Protein AF-A0A2U3DP25-F1 (afdb_monomer_lite)

Organism: Purpureocillium lilacinum (NCBI:txid33203)

pLDDT: mean 83.91, std 15.64, range [30.7, 98.44]

Foldseek 3Di:
DFDQDPPWWKKKWKWWQDDDDLQGIDGDDIDRDRTDDPQVVVLVVVDDADPVQAAFEWEFDFDPCLLVLLVVLLVLLVVVLVVLCCLVVLLVVLVVLVNPVLSVLSVVLSVLLSVLSVVCSVQQLNFLRGDVCVRQTFMKMKIFRAFALARATTRIYIYTSHRDGSCPDVSVVVSVVSSVVSVVVSVVVCVVSVVPDDPVSVVSVVVVVVVVVVVVVVSCVVCVVSRPPPGRDIDTDDPVPDRPNVLSVLQVVLLSQLVVNQCVALQHVVLCPQADSGDDDQFAEDAAAACPPDDPQKDKWAWAHKHALSSLQSLCCSLVPNSVLGSNLRVQWMWTWTADPNTIYIYIWGKDKWFQPPPPDPDDPDDPVQQEDDRRHHYPDQVGIKMWIWTHHDDQKTWIWIADSSHDHGITMTGIDGQVRQQCVSSDNRGHHNDRTVVVRVSNSVSNVVSVVSSVVSND

Sequence (460 aa):
MISRPANGLVLKVTCTGLGRSDDGFLFLSSHDTYVFDRLAAKCVDAVRADSKGVGGLYIYVEDPYYEYRANLAAWNDFCGMLFSMLKLIEISALYKLGSFWLACMEGLTWGVFSICAVGLIAFGVSREHGSYRKARIETDILVGQLPTPTAVGGERRILLGIPANSMHHIAWKVTWLACAVVSMASLILHYLILRNLDPAAFYAWVGFQLLWLLSRMVFFHLTHKHGELSGHVFVQAEWKKLDTSWRARIRNLAYSLSTHQTYIHPRKRYSYEEDAVELPDFGTVVEEFSISEARNGEVKINVTSVVGDTLLAAICWVGGEAPHLTGSSLYDSCIVQCCVADETVSIPAVRVLTSTRPRILANDEIAPDRVFPPRGSSNHGPLNVSWYYWIPCGPGLWLQMQGDNLRFLGSRSAKVMTDNQVTAVLQGDEMFVSFRDAKELSTVVEASREACRAAINFKA

Radius of gyration: 30.95 Å; chains: 1; bounding box: 77×46×92 Å

Secondary structure (DSSP, 8-state):
--PPPTT--EEEEEEE--S--TT--EEEEEEE-SS--HHHHHHHHHSPPPTTSSPPEEEEE--TTHHHHHHHHHHHHHHHHHHHTTHHHHHHHHHHTT-HHHHHHHHHHHHHHHHHHHHHHHTT-SSTTSGGGGGTEEEEEEEES---SSS----EEEEEEEEP-GGGSHHHHHHHHHHHHHHHHHHHHHHHHHTT--HHHHHHHHHHHHHHHHHHHHHHHHHHHHHS----EEEEE-GGG--HHHHHHHHHHHHHHHHHHHHH-TT-GGGGTTS-SS-----EE-SS---TT-BTTEEEEEEEEEE-HHHHHHHHHHH-SSTT--HHHHTTEEEEEEEETTEEEEEEEEEEEEEPPP---S-----GGGGSPPTTPPPS-GGGEEEEEEEEEETTEEEEEE-BTTB-SEEEEEEEEEHHHHHHHHHSTT---S--SHHHHHHHHHHHHHHHHHHHHHH-

Structure (mmCIF, N/CA/C/O backbone):
data_AF-A0A2U3DP25-F1
#
_entry.id   AF-A0A2U3DP25-F1
#
loop_
_atom_site.group_PDB
_atom_site.id
_atom_site.type_symbol
_atom_site.label_atom_id
_atom_site.label_alt_id
_atom_site.label_comp_id
_atom_site.label_asym_id
_atom_site.label_entity_id
_atom_site.label_seq_id
_atom_site.pdbx_PDB_ins_code
_atom_site.Cartn_x
_atom_site.Cartn_y
_atom_site.Cartn_z
_atom_site.occupancy
_atom_site.B_iso_or_equiv
_atom_site.auth_seq_id
_atom_site.auth_comp_id
_atom_site.auth_asym_id
_atom_site.auth_atom_id
_atom_site.pdbx_PDB_model_num
ATOM 1 N N . MET A 1 1 ? 21.386 7.460 -10.959 1.00 30.70 1 MET A N 1
ATOM 2 C CA . MET A 1 1 ? 21.403 7.919 -9.556 1.00 30.70 1 MET A CA 1
ATOM 3 C C . MET A 1 1 ? 19.990 7.809 -9.024 1.00 30.70 1 MET A C 1
ATOM 5 O O . MET A 1 1 ? 19.108 8.451 -9.572 1.00 30.70 1 MET A O 1
ATOM 9 N N . ILE A 1 2 ? 19.772 6.923 -8.056 1.00 33.28 2 ILE A N 1
ATOM 10 C CA . ILE A 1 2 ? 18.493 6.754 -7.360 1.00 33.28 2 ILE A CA 1
ATOM 11 C C . ILE A 1 2 ? 18.534 7.752 -6.200 1.00 33.28 2 ILE A C 1
ATOM 13 O O . ILE A 1 2 ? 19.371 7.595 -5.311 1.00 33.28 2 ILE A O 1
ATOM 17 N N . SER A 1 3 ? 17.724 8.813 -6.238 1.00 32.31 3 SER A N 1
ATOM 18 C CA . SER A 1 3 ? 17.567 9.697 -5.082 1.00 32.31 3 SER A CA 1
ATOM 19 C C . SER A 1 3 ? 16.831 8.911 -4.000 1.00 32.31 3 SER A C 1
ATOM 21 O O . SER A 1 3 ? 15.726 8.415 -4.209 1.00 32.31 3 SER A O 1
ATOM 23 N N . ARG A 1 4 ? 17.470 8.733 -2.841 1.00 36.72 4 ARG A N 1
ATOM 24 C CA . ARG A 1 4 ? 16.748 8.295 -1.648 1.00 36.72 4 ARG A CA 1
ATOM 25 C C . ARG A 1 4 ? 15.933 9.496 -1.170 1.00 36.72 4 ARG A C 1
ATOM 27 O O . ARG A 1 4 ? 16.555 10.525 -0.898 1.00 36.72 4 ARG A O 1
ATOM 34 N N . PRO A 1 5 ? 14.598 9.411 -1.056 1.00 42.84 5 PRO A N 1
ATOM 35 C CA . PRO A 1 5 ? 13.878 10.410 -0.287 1.00 42.84 5 PRO A CA 1
ATOM 36 C C . PRO A 1 5 ? 14.441 10.382 1.138 1.00 42.84 5 PRO A C 1
ATOM 38 O O . PRO A 1 5 ? 14.625 9.313 1.726 1.00 42.84 5 PRO A O 1
ATOM 41 N N . ALA A 1 6 ? 14.800 11.551 1.661 1.00 38.66 6 ALA A N 1
ATOM 42 C CA . ALA A 1 6 ? 15.321 11.677 3.011 1.00 38.66 6 ALA A CA 1
ATOM 43 C C . ALA A 1 6 ? 14.263 11.166 4.012 1.00 38.66 6 ALA A C 1
ATOM 45 O O . ALA A 1 6 ? 13.201 11.758 4.156 1.00 38.66 6 ALA A O 1
ATOM 46 N N . ASN A 1 7 ? 14.563 10.044 4.672 1.00 41.47 7 ASN A N 1
ATOM 47 C CA . ASN A 1 7 ? 13.939 9.545 5.905 1.00 41.47 7 ASN A CA 1
ATOM 48 C C . ASN A 1 7 ? 12.412 9.291 5.930 1.00 41.47 7 ASN A C 1
ATOM 50 O O . ASN A 1 7 ? 11.824 9.301 7.009 1.00 41.47 7 ASN A O 1
ATOM 54 N N . GLY A 1 8 ? 11.771 8.987 4.797 1.00 53.06 8 GLY A N 1
ATOM 55 C CA . GLY A 1 8 ? 10.355 8.582 4.754 1.00 53.06 8 GLY A CA 1
ATOM 56 C C . GLY A 1 8 ? 10.159 7.175 4.186 1.00 53.06 8 GLY A C 1
ATOM 57 O O . GLY A 1 8 ? 10.701 6.857 3.128 1.00 53.06 8 GLY A O 1
ATOM 58 N N . LEU A 1 9 ? 9.385 6.331 4.875 1.00 55.72 9 LEU A N 1
ATOM 59 C CA . LEU A 1 9 ? 8.882 5.065 4.328 1.00 55.72 9 LEU A CA 1
ATOM 60 C C . LEU A 1 9 ? 7.756 5.395 3.340 1.00 55.72 9 LEU A C 1
ATOM 62 O O . LEU A 1 9 ? 6.972 6.303 3.591 1.00 55.72 9 LEU A O 1
ATOM 66 N N . VAL A 1 10 ? 7.671 4.712 2.201 1.00 59.50 10 VAL A N 1
ATOM 67 C CA . VAL A 1 10 ? 6.647 5.019 1.194 1.00 59.50 10 VAL A CA 1
ATOM 68 C C . VAL A 1 10 ? 5.907 3.761 0.787 1.00 59.50 10 VAL A C 1
ATOM 70 O O . VAL A 1 10 ? 6.511 2.734 0.476 1.00 59.50 10 VAL A O 1
ATOM 73 N N . LEU A 1 11 ? 4.583 3.877 0.757 1.00 65.31 11 LEU A N 1
ATOM 74 C CA . LEU A 1 11 ? 3.685 2.823 0.343 1.00 65.31 11 LEU A CA 1
ATOM 75 C C . LEU A 1 11 ? 3.162 3.098 -1.075 1.00 65.31 11 LEU A C 1
ATOM 77 O O . LEU A 1 11 ? 2.595 4.157 -1.356 1.00 65.31 11 LEU A O 1
ATOM 81 N N . LYS A 1 12 ? 3.383 2.139 -1.981 1.00 67.62 12 LYS A N 1
ATOM 82 C CA . LYS A 1 12 ? 2.966 2.197 -3.388 1.00 67.62 12 LYS A CA 1
ATOM 83 C C . LYS A 1 12 ? 1.860 1.169 -3.619 1.00 67.62 12 LYS A C 1
ATOM 85 O O . LYS A 1 12 ? 2.060 -0.022 -3.382 1.00 67.62 12 LYS A O 1
ATOM 90 N N . VAL A 1 13 ? 0.713 1.614 -4.120 1.00 62.94 13 VAL A N 1
ATOM 91 C CA . VAL A 1 13 ? -0.413 0.750 -4.499 1.00 62.94 13 VAL A CA 1
ATOM 92 C C . VAL A 1 13 ? -0.633 0.853 -5.999 1.00 62.94 13 VAL A C 1
ATOM 94 O O . VAL A 1 13 ? -0.666 1.941 -6.561 1.00 62.94 13 VAL A O 1
ATOM 97 N N . THR A 1 14 ? -0.745 -0.288 -6.675 1.00 60.22 14 THR A N 1
ATOM 98 C CA . THR A 1 14 ? -1.002 -0.333 -8.119 1.00 60.22 14 THR A CA 1
ATOM 99 C C . THR A 1 14 ? -2.426 -0.812 -8.368 1.00 60.22 14 THR A C 1
ATOM 101 O O . THR A 1 14 ? -2.820 -1.888 -7.910 1.00 60.22 14 THR A O 1
ATOM 104 N N . CYS A 1 15 ? -3.181 -0.020 -9.122 1.00 56.34 15 CYS A N 1
ATOM 105 C CA . CYS A 1 15 ? -4.584 -0.243 -9.447 1.00 56.34 15 CYS A CA 1
ATOM 106 C C . CYS A 1 15 ? -4.749 -0.434 -10.967 1.00 56.34 15 CYS A C 1
ATOM 108 O O . CYS A 1 15 ? -4.068 0.205 -11.771 1.00 56.34 15 CYS A O 1
ATOM 110 N N . THR A 1 16 ? -5.684 -1.286 -11.389 1.00 48.34 16 THR A N 1
ATOM 111 C CA . THR A 1 16 ? -6.133 -1.344 -12.795 1.00 48.34 16 THR A CA 1
ATOM 112 C C . THR A 1 16 ? -7.554 -0.848 -12.939 1.00 48.34 16 THR A C 1
ATOM 114 O O . THR A 1 16 ? -8.457 -1.355 -12.276 1.00 48.34 16 THR A O 1
ATOM 117 N N . GLY A 1 17 ? -7.777 0.077 -13.872 1.00 47.53 17 GLY A N 1
ATOM 118 C CA . GLY A 1 17 ? -9.114 0.421 -14.347 1.00 47.53 17 GLY A CA 1
ATOM 119 C C . GLY A 1 17 ? -9.602 -0.576 -15.396 1.00 47.53 17 GLY A C 1
ATOM 120 O O . GLY A 1 17 ? -9.551 -0.288 -16.590 1.00 47.53 17 GLY A O 1
ATOM 121 N N . LEU A 1 18 ? -10.083 -1.746 -14.973 1.00 39.06 18 LEU A N 1
ATOM 122 C CA . LEU A 1 18 ? -10.800 -2.672 -15.855 1.00 39.06 18 LEU A CA 1
ATOM 123 C C . LEU A 1 18 ? -12.308 -2.376 -15.806 1.00 39.06 18 LEU A C 1
ATOM 125 O O . LEU A 1 18 ? -13.046 -3.032 -15.091 1.00 39.06 18 LEU A O 1
ATOM 129 N N . GLY A 1 19 ? -12.743 -1.405 -16.618 1.00 34.62 19 GLY A N 1
ATOM 130 C CA . GLY A 1 19 ? -14.112 -1.306 -17.147 1.00 34.62 19 GLY A CA 1
ATOM 131 C C . GLY A 1 19 ? -15.239 -0.841 -16.206 1.00 34.62 19 GLY A C 1
ATOM 132 O O . GLY A 1 19 ? -15.532 -1.475 -15.205 1.00 34.62 19 GLY A O 1
ATOM 133 N N . ARG A 1 20 ? -15.926 0.236 -16.630 1.00 34.69 20 ARG A N 1
ATOM 134 C CA . ARG A 1 20 ? -17.342 0.620 -16.384 1.00 34.69 20 ARG A CA 1
ATOM 135 C C . ARG A 1 20 ? -18.144 -0.240 -15.381 1.00 34.69 20 ARG A C 1
ATOM 137 O O . ARG A 1 20 ? -19.104 -0.909 -15.747 1.00 34.69 20 ARG A O 1
ATOM 144 N N . SER A 1 21 ? -17.793 -0.138 -14.116 1.00 37.03 21 SER A N 1
ATOM 145 C CA . SER A 1 21 ? -18.705 -0.302 -12.991 1.00 37.03 21 SER A CA 1
ATOM 146 C C . SER A 1 21 ? -18.596 1.002 -12.213 1.00 37.03 21 SER A C 1
ATOM 148 O O . SER A 1 21 ? -17.513 1.594 -12.195 1.00 37.03 21 SER A O 1
ATOM 150 N N . ASP A 1 22 ? -19.679 1.475 -11.609 1.00 42.12 22 ASP A N 1
ATOM 151 C CA . ASP A 1 22 ? -19.677 2.733 -10.853 1.00 42.12 22 ASP A CA 1
ATOM 152 C C . ASP A 1 22 ? -18.713 2.696 -9.633 1.00 42.12 22 ASP A C 1
ATOM 154 O O . ASP A 1 22 ? -18.391 3.745 -9.081 1.00 42.12 22 ASP A O 1
ATOM 158 N N . ASP A 1 23 ? -18.121 1.521 -9.340 1.00 43.34 23 ASP A N 1
ATOM 159 C CA . ASP A 1 23 ? -17.017 1.267 -8.389 1.00 43.34 23 ASP A CA 1
ATOM 160 C C . ASP A 1 23 ? -15.751 0.612 -9.031 1.00 43.34 23 ASP A C 1
ATOM 162 O O . ASP A 1 23 ? -14.902 0.025 -8.358 1.00 43.34 23 ASP A O 1
ATOM 166 N N . GLY A 1 24 ? -15.605 0.665 -10.360 1.00 46.47 24 GLY A N 1
ATOM 167 C CA . GLY A 1 24 ? -14.782 -0.240 -11.187 1.00 46.47 24 GLY A CA 1
ATOM 168 C C . GLY A 1 24 ? -13.261 -0.012 -11.261 1.00 46.47 24 GLY A C 1
ATOM 169 O O . GLY A 1 24 ? -12.721 0.154 -12.359 1.00 46.47 24 GLY A O 1
ATOM 170 N N . PHE A 1 25 ? -12.544 -0.079 -10.135 1.00 51.97 25 PHE A N 1
ATOM 171 C CA . PHE A 1 25 ? -11.084 -0.277 -10.126 1.00 51.97 25 PHE A CA 1
ATOM 172 C C . PHE A 1 25 ? -10.712 -1.553 -9.370 1.00 51.97 25 PHE A C 1
ATOM 174 O O . PHE A 1 25 ? -11.049 -1.712 -8.201 1.00 51.97 25 PHE A O 1
ATOM 181 N N . LEU A 1 26 ? -9.975 -2.450 -10.027 1.00 53.91 26 LEU A N 1
ATOM 182 C CA . LEU A 1 26 ? -9.509 -3.693 -9.420 1.00 53.91 26 LEU A CA 1
ATOM 183 C C . LEU A 1 26 ? -8.119 -3.468 -8.820 1.00 53.91 26 LEU A C 1
ATOM 185 O O . LEU A 1 26 ? -7.177 -3.079 -9.525 1.00 53.91 26 LEU A O 1
ATOM 189 N N . PHE A 1 27 ? -8.006 -3.686 -7.511 1.00 54.62 27 PHE A N 1
ATOM 190 C CA . PHE A 1 27 ? -6.736 -3.668 -6.793 1.00 54.62 27 PHE A CA 1
ATOM 191 C C . PHE A 1 27 ? -5.862 -4.826 -7.288 1.00 54.62 27 PHE A C 1
ATOM 193 O O . PHE A 1 27 ? -6.252 -5.987 -7.188 1.00 54.62 27 PHE A O 1
ATOM 200 N N . LEU A 1 28 ? -4.685 -4.518 -7.839 1.00 57.44 28 LEU A N 1
ATOM 201 C CA . LEU A 1 28 ? -3.771 -5.550 -8.333 1.00 57.44 28 LEU A CA 1
ATOM 202 C C . LEU A 1 28 ? -2.761 -5.967 -7.276 1.00 57.44 28 LEU A C 1
ATOM 204 O O . LEU A 1 28 ? -2.463 -7.149 -7.137 1.00 57.44 28 LEU A O 1
ATOM 208 N N . SER A 1 29 ? -2.151 -4.983 -6.610 1.00 60.12 29 SER A N 1
ATOM 209 C CA . SER A 1 29 ? -1.087 -5.228 -5.638 1.00 60.12 29 SER A CA 1
ATOM 210 C C . SER A 1 29 ? -0.714 -3.974 -4.848 1.00 60.12 29 SER A C 1
ATOM 212 O O . SER A 1 29 ? -0.768 -2.853 -5.363 1.00 60.12 29 SER A O 1
ATOM 214 N N . SER A 1 30 ? -0.237 -4.181 -3.623 1.00 59.03 30 SER A N 1
ATOM 215 C CA . SER A 1 30 ? 0.433 -3.178 -2.794 1.00 59.03 30 SER A CA 1
ATOM 216 C C . SER A 1 30 ? 1.856 -3.631 -2.490 1.00 59.03 30 SER A C 1
ATOM 218 O O . SER A 1 30 ? 2.115 -4.818 -2.297 1.00 59.03 30 SER A O 1
ATOM 220 N N . HIS A 1 31 ? 2.794 -2.687 -2.501 1.00 63.03 31 HIS A N 1
ATOM 221 C CA . HIS A 1 31 ? 4.198 -2.960 -2.222 1.00 63.03 31 HIS A CA 1
ATOM 222 C C . HIS A 1 31 ? 4.806 -1.832 -1.390 1.00 63.03 31 HIS A C 1
ATOM 224 O O . HIS A 1 31 ? 4.770 -0.658 -1.783 1.00 63.03 31 HIS A O 1
ATOM 230 N N . ASP A 1 32 ? 5.458 -2.200 -0.290 1.00 55.06 32 ASP A N 1
ATOM 231 C CA . ASP A 1 32 ? 6.343 -1.290 0.429 1.00 55.06 32 ASP A CA 1
ATOM 232 C C . ASP A 1 32 ? 7.572 -1.043 -0.430 1.00 55.06 32 ASP A C 1
ATOM 234 O O . ASP A 1 32 ? 8.314 -1.962 -0.791 1.00 55.06 32 ASP A O 1
ATOM 238 N N . THR A 1 33 ? 7.763 0.210 -0.821 1.00 57.16 33 THR A N 1
ATOM 239 C CA . THR A 1 33 ? 8.762 0.550 -1.822 1.00 57.16 33 THR A CA 1
ATOM 240 C C . THR A 1 33 ? 9.724 1.570 -1.242 1.00 57.16 33 THR A C 1
ATOM 242 O O . THR A 1 33 ? 9.416 2.749 -1.121 1.00 57.16 33 THR A O 1
ATOM 245 N N . TYR A 1 34 ? 10.935 1.112 -0.929 1.00 54.06 34 TYR A N 1
ATOM 246 C CA . TYR A 1 34 ? 12.039 1.975 -0.490 1.00 54.06 34 TYR A CA 1
ATOM 247 C C . TYR A 1 34 ? 12.826 2.577 -1.665 1.00 54.06 34 TYR A C 1
ATOM 249 O O . TYR A 1 34 ? 13.703 3.418 -1.470 1.00 54.06 34 TYR A O 1
ATOM 257 N N . VAL A 1 35 ? 12.539 2.126 -2.892 1.00 59.44 35 VAL A N 1
ATOM 258 C CA . VAL A 1 35 ? 13.192 2.569 -4.126 1.00 59.44 35 VAL A CA 1
ATOM 259 C C . VAL A 1 35 ? 12.134 2.814 -5.186 1.00 59.44 35 VAL A C 1
ATOM 261 O O . VAL A 1 35 ? 11.580 1.880 -5.762 1.00 59.44 35 VAL A O 1
ATOM 264 N N . PHE A 1 36 ? 11.868 4.083 -5.460 1.00 65.25 36 PHE A N 1
ATOM 265 C CA . PHE A 1 36 ? 11.019 4.447 -6.578 1.00 65.25 36 PHE A CA 1
ATOM 266 C C . PHE A 1 36 ? 11.722 4.202 -7.909 1.00 65.25 36 PHE A C 1
ATOM 268 O O . PHE A 1 36 ? 12.924 4.440 -8.062 1.00 65.25 36 PHE A O 1
ATOM 275 N N . ASP A 1 37 ? 10.936 3.793 -8.903 1.00 73.12 37 ASP A N 1
ATOM 276 C CA . ASP A 1 37 ? 11.327 4.011 -10.287 1.00 73.12 37 ASP A CA 1
ATOM 277 C C . ASP A 1 37 ? 11.452 5.526 -10.561 1.00 73.12 37 ASP A C 1
ATOM 279 O O . ASP A 1 37 ? 10.939 6.368 -9.818 1.00 73.12 37 ASP A O 1
ATOM 283 N N . ARG A 1 38 ? 12.180 5.894 -11.622 1.00 75.31 38 ARG A N 1
ATOM 284 C CA . ARG A 1 38 ? 12.477 7.306 -11.922 1.00 75.31 38 ARG A CA 1
ATOM 285 C C . ARG A 1 38 ? 11.208 8.151 -12.102 1.00 75.31 38 ARG A C 1
ATOM 287 O O . ARG A 1 38 ? 11.246 9.334 -11.780 1.00 75.31 38 ARG A O 1
ATOM 294 N N . LEU A 1 39 ? 10.123 7.564 -12.608 1.00 77.88 39 LEU A N 1
ATOM 295 C CA . LEU A 1 39 ? 8.854 8.252 -12.838 1.00 77.88 39 LEU A CA 1
ATOM 296 C C . LEU A 1 39 ? 8.172 8.566 -11.504 1.00 77.88 39 LEU A C 1
ATOM 298 O O . LEU A 1 39 ? 7.901 9.727 -11.211 1.00 77.88 39 LEU A O 1
ATOM 302 N N . ALA A 1 40 ? 7.981 7.554 -10.659 1.00 79.12 40 ALA A N 1
ATOM 303 C CA . ALA A 1 40 ? 7.399 7.724 -9.335 1.00 79.12 40 ALA A CA 1
ATOM 304 C C . ALA A 1 40 ? 8.215 8.706 -8.478 1.00 79.12 40 ALA A C 1
ATOM 306 O O . ALA A 1 40 ? 7.630 9.591 -7.862 1.00 79.12 40 ALA A O 1
ATOM 307 N N . ALA A 1 41 ? 9.552 8.624 -8.504 1.00 81.56 41 ALA A N 1
ATOM 308 C CA . ALA A 1 41 ? 10.421 9.565 -7.792 1.00 81.56 41 ALA A CA 1
ATOM 309 C C . ALA A 1 41 ? 10.170 11.016 -8.233 1.00 81.56 41 ALA A C 1
ATOM 311 O O . ALA A 1 41 ? 9.925 11.884 -7.401 1.00 81.56 41 ALA A O 1
ATOM 312 N N . LYS A 1 42 ? 10.139 11.265 -9.549 1.00 80.69 42 LYS A N 1
ATOM 313 C CA . LYS A 1 42 ? 9.854 12.594 -10.106 1.00 80.69 42 LYS A CA 1
ATOM 314 C C . LYS A 1 42 ? 8.467 13.104 -9.726 1.00 80.69 42 LYS A C 1
ATOM 316 O O . LYS A 1 42 ? 8.331 14.277 -9.397 1.00 80.69 42 LYS A O 1
ATOM 321 N N . CYS A 1 43 ? 7.448 12.247 -9.767 1.00 82.62 43 CYS A N 1
ATOM 322 C CA . CYS A 1 43 ? 6.095 12.613 -9.357 1.00 82.62 43 CYS A CA 1
ATOM 323 C C . CYS A 1 43 ? 6.043 13.033 -7.883 1.00 82.62 43 CYS A C 1
ATOM 325 O O . CYS A 1 43 ? 5.419 14.035 -7.548 1.00 82.62 43 CYS A O 1
ATOM 327 N N . VAL A 1 44 ? 6.736 12.297 -7.014 1.00 82.88 44 VAL A N 1
ATOM 328 C CA . VAL A 1 44 ? 6.829 12.612 -5.585 1.00 82.88 44 VAL A CA 1
ATOM 329 C C . VAL A 1 44 ? 7.602 13.910 -5.337 1.00 82.88 44 VAL A C 1
ATOM 331 O O . VAL A 1 44 ? 7.193 14.707 -4.493 1.00 82.88 44 VAL A O 1
ATOM 334 N N . ASP A 1 45 ? 8.683 14.148 -6.080 1.00 82.44 45 ASP A N 1
ATOM 335 C CA . ASP A 1 45 ? 9.494 15.366 -5.972 1.00 82.44 45 ASP A CA 1
ATOM 336 C C . ASP A 1 45 ? 8.765 16.611 -6.513 1.00 82.44 45 ASP A C 1
ATOM 338 O O . ASP A 1 45 ? 8.997 17.725 -6.040 1.00 82.44 45 ASP A O 1
ATOM 342 N N . ALA A 1 46 ? 7.859 16.437 -7.483 1.00 80.88 46 ALA A N 1
ATOM 343 C CA . ALA A 1 46 ? 7.078 17.525 -8.077 1.00 80.88 46 ALA A CA 1
ATOM 344 C C . ALA A 1 46 ? 6.050 18.132 -7.109 1.00 80.88 46 ALA A C 1
ATOM 346 O O . ALA A 1 46 ? 5.631 19.277 -7.279 1.00 80.88 46 ALA A O 1
ATOM 347 N N . VAL A 1 47 ? 5.645 17.379 -6.087 1.00 79.94 47 VAL A N 1
ATOM 348 C CA . VAL A 1 47 ? 4.614 17.781 -5.134 1.00 79.94 47 VAL A CA 1
ATOM 349 C C . VAL A 1 47 ? 5.260 18.210 -3.819 1.00 79.94 47 VAL A C 1
ATOM 351 O O . VAL A 1 47 ? 5.855 17.396 -3.113 1.00 79.94 47 VAL A O 1
ATOM 354 N N . ARG A 1 48 ? 5.111 19.482 -3.439 1.00 69.25 48 ARG A N 1
ATOM 355 C CA . ARG A 1 48 ? 5.557 19.975 -2.124 1.00 69.25 48 ARG A CA 1
ATOM 356 C C . ARG A 1 48 ? 4.508 19.683 -1.052 1.00 69.25 48 ARG A C 1
ATOM 358 O O . ARG A 1 48 ? 3.317 19.728 -1.337 1.00 69.25 48 ARG A O 1
ATOM 365 N N . ALA A 1 49 ? 4.954 19.388 0.169 1.00 61.00 49 ALA A N 1
ATOM 366 C CA . ALA A 1 49 ? 4.064 19.383 1.326 1.00 61.00 49 ALA A CA 1
ATOM 367 C C . ALA A 1 49 ? 3.525 20.806 1.558 1.00 61.00 49 ALA A C 1
ATOM 369 O O . ALA A 1 49 ? 4.245 21.784 1.335 1.00 61.00 49 ALA A O 1
ATOM 370 N N . ASP A 1 50 ? 2.257 20.924 1.952 1.00 59.25 50 ASP A N 1
ATOM 371 C CA . ASP A 1 50 ? 1.684 22.216 2.322 1.00 59.25 50 ASP A CA 1
ATOM 372 C C . ASP A 1 50 ? 2.375 22.744 3.592 1.00 59.25 50 ASP A C 1
ATOM 374 O O . ASP A 1 50 ? 2.705 21.995 4.509 1.00 59.25 50 ASP A O 1
ATOM 378 N N . SER A 1 51 ? 2.538 24.063 3.654 1.00 48.62 51 SER A N 1
ATOM 379 C CA . SER A 1 51 ? 3.074 24.859 4.764 1.00 48.62 51 SER A CA 1
ATOM 380 C C . SER A 1 51 ? 2.453 24.582 6.142 1.00 48.62 51 SER A C 1
ATOM 382 O O . SER A 1 51 ? 3.016 24.987 7.157 1.00 48.62 51 SER A O 1
ATOM 384 N N . LYS A 1 52 ? 1.297 23.910 6.193 1.00 51.38 52 LYS A N 1
ATOM 385 C CA . LYS A 1 52 ? 0.551 23.595 7.419 1.00 51.38 52 LYS A CA 1
ATOM 386 C C . LYS A 1 52 ? 0.810 22.191 7.978 1.00 51.38 52 LYS A C 1
ATOM 388 O O . LYS A 1 52 ? 0.153 21.821 8.946 1.00 51.38 52 LYS A O 1
ATOM 393 N N . GLY A 1 53 ? 1.677 21.380 7.365 1.00 48.84 53 GLY A N 1
ATOM 394 C CA . GLY A 1 53 ? 1.950 20.001 7.805 1.00 48.84 53 GLY A CA 1
ATOM 395 C C . GLY A 1 53 ? 0.775 19.023 7.630 1.00 48.84 53 GLY A C 1
ATOM 396 O O . GLY A 1 53 ? 0.911 17.824 7.879 1.00 48.84 53 GLY A O 1
ATOM 397 N N . VAL A 1 54 ? -0.382 19.503 7.157 1.00 55.16 54 VAL A N 1
ATOM 398 C CA . VAL A 1 54 ? -1.506 18.667 6.735 1.00 55.16 54 VAL A CA 1
ATOM 399 C C . VAL A 1 54 ? -1.218 18.201 5.321 1.00 55.16 54 VAL A C 1
ATOM 401 O O . VAL A 1 54 ? -1.063 18.996 4.395 1.00 55.16 54 VAL A O 1
ATOM 404 N N . GLY A 1 55 ? -1.107 16.889 5.169 1.00 64.50 55 GLY A N 1
ATOM 405 C CA . GLY A 1 55 ? -0.734 16.298 3.905 1.00 64.50 55 GLY A CA 1
ATOM 406 C C . GLY A 1 55 ? -1.686 16.614 2.762 1.00 64.50 55 GLY A C 1
ATOM 407 O O . GLY A 1 55 ? -2.895 16.443 2.895 1.00 64.50 55 GLY A O 1
ATOM 408 N N . GLY A 1 56 ? -1.137 17.047 1.628 1.00 82.06 56 GLY A N 1
ATOM 409 C CA . GLY A 1 56 ? -1.929 17.346 0.441 1.00 82.06 56 GLY A CA 1
ATOM 410 C C . GLY A 1 56 ? -2.331 16.083 -0.325 1.00 82.06 56 GLY A C 1
ATOM 411 O O . GLY A 1 56 ? -1.578 15.105 -0.408 1.00 82.06 56 GLY A O 1
ATOM 412 N N . LEU A 1 57 ? -3.528 16.129 -0.902 1.00 89.38 57 LEU A N 1
ATOM 413 C CA . LEU A 1 57 ? -4.023 15.163 -1.869 1.00 89.38 57 LEU A CA 1
ATOM 414 C C . LEU A 1 57 ? -3.854 15.738 -3.273 1.00 89.38 57 LEU A C 1
ATOM 416 O O . LEU A 1 57 ? -4.301 16.851 -3.544 1.00 89.38 57 LEU A O 1
ATOM 420 N N . TYR A 1 58 ? -3.254 14.960 -4.164 1.00 91.38 58 TYR A N 1
ATOM 421 C CA . TYR A 1 58 ? -2.917 15.378 -5.514 1.00 91.38 58 TYR A CA 1
ATOM 422 C C . TYR A 1 58 ? -3.379 14.337 -6.519 1.00 91.38 58 TYR A C 1
ATOM 424 O O . TYR A 1 58 ? -3.064 13.154 -6.397 1.00 91.38 58 TYR A O 1
ATOM 432 N N . ILE A 1 59 ? -4.104 14.787 -7.533 1.00 90.94 59 ILE A N 1
ATOM 433 C CA . ILE A 1 59 ? -4.542 13.944 -8.641 1.00 90.94 59 ILE A CA 1
ATOM 434 C C . ILE A 1 59 ? -3.670 14.267 -9.841 1.00 90.94 59 ILE A C 1
ATOM 436 O O . ILE A 1 59 ? -3.484 15.436 -10.191 1.00 90.94 59 ILE A O 1
ATOM 440 N N . TYR A 1 60 ? -3.120 13.224 -10.454 1.00 88.25 60 TYR A N 1
ATOM 441 C CA . TYR A 1 60 ? -2.442 13.341 -11.729 1.00 88.25 60 TYR A CA 1
ATOM 442 C C . TYR A 1 60 ? -3.458 13.739 -12.803 1.00 88.25 60 TYR A C 1
ATOM 444 O O . TYR A 1 60 ? -4.404 13.004 -13.088 1.00 88.25 60 TYR A O 1
ATOM 452 N N . VAL A 1 61 ? -3.251 14.908 -13.397 1.00 85.25 61 VAL A N 1
ATOM 453 C CA . VAL A 1 61 ? -4.029 15.398 -14.528 1.00 85.25 61 VAL A CA 1
ATOM 454 C C . VAL A 1 61 ? -3.158 15.318 -15.764 1.00 85.25 61 VAL A C 1
ATOM 456 O O . VAL A 1 61 ? -1.988 15.705 -15.771 1.00 85.25 61 VAL A O 1
ATOM 459 N N . GLU A 1 62 ? -3.744 14.781 -16.823 1.00 75.00 62 GLU A N 1
ATOM 460 C CA . GLU A 1 62 ? -3.075 14.730 -18.104 1.00 75.00 62 GLU A CA 1
ATOM 461 C C . GLU A 1 62 ? -2.865 16.138 -18.650 1.00 75.00 62 GLU A C 1
ATOM 463 O O . GLU A 1 62 ? -3.786 16.952 -18.712 1.00 75.00 62 GLU A O 1
ATOM 468 N N . ASP A 1 63 ? -1.637 16.414 -19.070 1.00 76.00 63 ASP A N 1
ATOM 469 C CA . ASP A 1 63 ? -1.337 17.648 -19.770 1.00 76.00 63 ASP A CA 1
ATOM 470 C C . ASP A 1 63 ? -2.075 17.668 -21.126 1.00 76.00 63 ASP A C 1
ATOM 472 O O . ASP A 1 63 ? -1.936 16.718 -21.899 1.00 76.00 63 ASP A O 1
ATOM 476 N N . PRO A 1 64 ? -2.820 18.732 -21.473 1.00 77.94 64 PRO A N 1
ATOM 477 C CA . PRO A 1 64 ? -3.560 18.808 -22.736 1.00 77.94 64 PRO A CA 1
ATOM 478 C C . PRO A 1 64 ? -2.670 18.674 -23.985 1.00 77.94 64 PRO A C 1
ATOM 480 O O . PRO A 1 64 ? -3.149 18.276 -25.043 1.00 77.94 64 PRO A O 1
ATOM 483 N N . TYR A 1 65 ? -1.368 18.956 -23.880 1.00 78.56 65 TYR A N 1
ATOM 484 C CA . TYR A 1 65 ? -0.390 18.774 -24.958 1.00 78.56 65 TYR A CA 1
ATOM 485 C C . TYR A 1 65 ? 0.328 17.416 -24.902 1.00 78.56 65 TYR A C 1
ATOM 487 O O . TYR A 1 65 ? 1.360 17.221 -25.556 1.00 78.56 65 TYR A O 1
ATOM 495 N N . TYR A 1 66 ? -0.157 16.477 -24.089 1.00 73.88 66 TYR A N 1
ATOM 496 C CA . TYR A 1 66 ? 0.448 15.159 -23.924 1.00 73.88 66 TYR A CA 1
ATOM 497 C C . TYR A 1 66 ? 0.455 14.366 -25.233 1.00 73.88 66 TYR A C 1
ATOM 499 O O . TYR A 1 66 ? 1.526 13.926 -25.648 1.00 73.88 66 TYR A O 1
ATOM 507 N N . GLU A 1 67 ? -0.682 14.248 -25.929 1.00 75.50 67 GLU A N 1
ATOM 508 C CA . GLU A 1 67 ? -0.772 13.474 -27.180 1.00 75.50 67 GLU A CA 1
ATOM 509 C C . GLU A 1 67 ? 0.201 13.980 -28.250 1.00 75.50 67 GLU A C 1
ATOM 511 O O . GLU A 1 67 ? 0.902 13.198 -28.893 1.00 75.50 67 GLU A O 1
ATOM 516 N N . TYR A 1 68 ? 0.307 15.303 -28.397 1.00 80.81 68 TYR A N 1
ATOM 517 C CA . TYR A 1 68 ? 1.253 15.917 -29.322 1.00 80.81 68 TYR A CA 1
ATOM 518 C C . TYR A 1 68 ? 2.703 15.529 -28.992 1.00 80.81 68 TYR A C 1
ATOM 520 O O . TYR A 1 68 ? 3.459 15.115 -29.874 1.00 80.81 68 TYR A O 1
ATOM 528 N N . ARG A 1 69 ? 3.092 15.604 -27.713 1.00 76.38 69 ARG A N 1
ATOM 529 C CA . ARG A 1 69 ? 4.441 15.215 -27.273 1.00 76.38 69 ARG A CA 1
ATOM 530 C C . ARG A 1 69 ? 4.685 13.715 -27.395 1.00 76.38 69 ARG A C 1
ATOM 532 O O . ARG A 1 69 ? 5.793 13.325 -27.756 1.00 76.38 69 ARG A O 1
ATOM 539 N N . ALA A 1 70 ? 3.671 12.887 -27.158 1.00 74.25 70 ALA A N 1
ATOM 540 C CA . ALA A 1 70 ? 3.756 11.444 -27.343 1.00 74.25 70 ALA A CA 1
ATOM 541 C C . ALA A 1 70 ? 3.995 11.068 -28.806 1.00 74.25 70 ALA A C 1
ATOM 543 O O . ALA A 1 70 ? 4.908 10.294 -29.096 1.00 74.25 70 ALA A O 1
ATOM 544 N N . ASN A 1 71 ? 3.272 11.695 -29.733 1.00 78.38 71 ASN A N 1
ATOM 545 C CA . ASN A 1 71 ? 3.493 11.510 -31.164 1.00 78.38 71 ASN A CA 1
ATOM 546 C C . ASN A 1 71 ? 4.896 11.967 -31.587 1.00 78.38 71 ASN A C 1
ATOM 548 O O . ASN A 1 71 ? 5.579 11.261 -32.328 1.00 78.38 71 ASN A O 1
ATOM 552 N N . LEU A 1 72 ? 5.371 13.104 -31.068 1.00 80.31 72 LEU A N 1
ATOM 553 C CA . LEU A 1 72 ? 6.728 13.583 -31.333 1.00 80.31 72 LEU A CA 1
ATOM 554 C C . LEU A 1 72 ? 7.797 12.621 -30.784 1.00 80.31 72 LEU A C 1
ATOM 556 O O . LEU A 1 72 ? 8.808 12.370 -31.438 1.00 80.31 72 LEU A O 1
ATOM 560 N N . ALA A 1 73 ? 7.589 12.056 -29.594 1.00 78.62 73 ALA A N 1
ATOM 561 C CA . ALA A 1 73 ? 8.493 11.072 -29.007 1.00 78.62 73 ALA A CA 1
ATOM 562 C C . ALA A 1 73 ? 8.540 9.774 -29.829 1.00 78.62 73 ALA A C 1
ATOM 564 O O . ALA A 1 73 ? 9.635 9.287 -30.113 1.00 78.62 73 ALA A O 1
ATOM 565 N N . ALA A 1 74 ? 7.386 9.261 -30.263 1.00 79.19 74 ALA A N 1
ATOM 566 C CA . ALA A 1 74 ? 7.299 8.090 -31.135 1.00 79.19 74 ALA A CA 1
ATOM 567 C C . ALA A 1 74 ? 7.980 8.337 -32.491 1.00 79.19 74 ALA A C 1
ATOM 569 O O . ALA A 1 74 ? 8.718 7.486 -32.989 1.00 79.19 74 ALA A O 1
ATOM 570 N N . TRP A 1 75 ? 7.806 9.532 -33.060 1.00 83.62 75 TRP A N 1
ATOM 571 C CA . TRP A 1 75 ? 8.502 9.938 -34.278 1.00 83.62 75 TRP A CA 1
ATOM 572 C C . TRP A 1 75 ? 10.024 9.968 -34.097 1.00 83.62 75 TRP A C 1
ATOM 574 O O . TRP A 1 75 ? 10.762 9.509 -34.967 1.00 83.62 75 TRP A O 1
ATOM 584 N N . ASN A 1 76 ? 10.506 10.446 -32.949 1.00 84.00 76 ASN A N 1
ATOM 585 C CA . ASN A 1 76 ? 11.933 10.446 -32.631 1.00 84.00 76 ASN A CA 1
ATOM 586 C C . ASN A 1 76 ? 12.497 9.029 -32.449 1.00 84.00 76 ASN A C 1
ATOM 588 O O . ASN A 1 76 ? 13.618 8.771 -32.885 1.00 84.00 76 ASN A O 1
ATOM 592 N N . ASP A 1 77 ? 11.739 8.109 -31.843 1.00 84.56 77 ASP A N 1
ATOM 593 C CA . ASP A 1 77 ? 12.116 6.690 -31.771 1.00 84.56 77 ASP A CA 1
ATOM 594 C C . ASP A 1 77 ? 12.228 6.081 -33.170 1.00 84.56 77 ASP A C 1
ATOM 596 O O . ASP A 1 77 ? 13.218 5.420 -33.486 1.00 84.56 77 ASP A O 1
ATOM 600 N N . PHE A 1 78 ? 11.256 6.362 -34.039 1.00 86.25 78 PHE A N 1
ATOM 601 C CA . PHE A 1 78 ? 11.272 5.901 -35.422 1.00 86.25 78 PHE A CA 1
ATOM 602 C C . PHE A 1 78 ? 12.457 6.476 -36.213 1.00 86.25 78 PHE A C 1
ATOM 604 O O . PHE A 1 78 ? 13.180 5.732 -36.876 1.00 86.25 78 PHE A O 1
ATOM 611 N N . CYS A 1 79 ? 12.727 7.779 -36.089 1.00 87.94 79 CYS A N 1
ATOM 612 C CA . CYS A 1 79 ? 13.901 8.411 -36.694 1.00 87.94 79 CYS A CA 1
ATOM 613 C C . CYS A 1 79 ? 15.211 7.804 -36.172 1.00 87.94 79 CYS A C 1
ATOM 615 O O . CYS A 1 79 ? 16.130 7.563 -36.952 1.00 87.94 79 CYS A O 1
ATOM 617 N N . GLY A 1 80 ? 15.297 7.520 -34.868 1.00 87.38 80 GLY A N 1
ATOM 618 C CA . GLY A 1 80 ? 16.447 6.844 -34.267 1.00 87.38 80 GLY A CA 1
ATOM 619 C C . GLY A 1 80 ? 16.656 5.438 -34.833 1.00 87.38 80 GLY A C 1
ATOM 620 O O . GLY A 1 80 ? 17.782 5.063 -35.163 1.00 87.38 80 GLY A O 1
ATOM 621 N N . MET A 1 81 ? 15.570 4.690 -35.032 1.00 89.56 81 MET A N 1
ATOM 622 C CA . MET A 1 81 ? 15.603 3.382 -35.686 1.00 89.56 81 MET A CA 1
ATOM 623 C C . MET A 1 81 ? 16.071 3.469 -37.139 1.00 89.56 81 MET A C 1
ATOM 625 O O . MET A 1 81 ? 16.933 2.687 -37.541 1.00 89.56 81 MET A O 1
ATOM 629 N N . LEU A 1 82 ? 15.585 4.445 -37.909 1.00 90.94 82 LEU A N 1
ATOM 630 C CA . LEU A 1 82 ? 16.068 4.691 -39.269 1.00 90.94 82 LEU A CA 1
ATOM 631 C C . LEU A 1 82 ? 17.556 5.053 -39.287 1.00 90.94 82 LEU A C 1
ATOM 633 O O . LEU A 1 82 ? 18.308 4.503 -40.086 1.00 90.94 82 LEU A O 1
ATOM 637 N N . PHE A 1 83 ? 18.007 5.917 -38.376 1.00 90.69 83 PHE A N 1
ATOM 638 C CA . PHE A 1 83 ? 19.419 6.281 -38.263 1.00 90.69 83 PHE A CA 1
ATOM 639 C C . PHE A 1 83 ? 20.300 5.068 -37.923 1.00 90.69 83 PHE A C 1
ATOM 641 O O . PHE A 1 83 ? 21.410 4.941 -38.439 1.00 90.69 83 PHE A O 1
ATOM 648 N N . SER A 1 84 ? 19.791 4.123 -37.124 1.00 92.56 84 SER A N 1
ATOM 649 C CA . SER A 1 84 ? 20.514 2.889 -36.794 1.00 92.56 84 SER A CA 1
ATOM 650 C C . SER A 1 84 ? 20.817 2.005 -38.013 1.00 92.56 84 SER A C 1
ATOM 652 O O . SER A 1 84 ? 21.770 1.230 -37.966 1.00 92.56 84 SER A O 1
ATOM 654 N N . MET A 1 85 ? 20.081 2.147 -39.126 1.00 93.94 85 MET A N 1
ATOM 655 C CA . MET A 1 85 ? 20.341 1.408 -40.373 1.00 93.94 85 MET A CA 1
ATOM 656 C C . MET A 1 85 ? 21.702 1.748 -40.987 1.00 93.94 85 MET A C 1
ATOM 658 O O . MET A 1 85 ? 22.261 0.937 -41.723 1.00 93.94 85 MET A O 1
ATOM 662 N N . LEU A 1 86 ? 22.296 2.896 -40.639 1.00 94.88 86 LEU A N 1
ATOM 663 C CA . LEU A 1 86 ? 23.666 3.228 -41.035 1.00 94.88 86 LEU A CA 1
ATOM 664 C C . LEU A 1 86 ? 24.694 2.205 -40.512 1.00 94.88 86 LEU A C 1
ATOM 666 O O . LEU A 1 86 ? 25.784 2.104 -41.071 1.00 94.88 86 LEU A O 1
ATOM 670 N N . LYS A 1 87 ? 24.347 1.383 -39.508 1.00 94.88 87 LYS A N 1
ATOM 671 C CA . LYS A 1 87 ? 25.157 0.241 -39.051 1.00 94.88 87 LYS A CA 1
ATOM 672 C C . LYS A 1 87 ? 25.451 -0.764 -40.172 1.00 94.88 87 LYS A C 1
ATOM 674 O O . LYS A 1 87 ? 26.506 -1.395 -40.166 1.00 94.88 87 LYS A O 1
ATOM 679 N N . LEU A 1 88 ? 24.591 -0.854 -41.189 1.00 96.19 88 LEU A N 1
ATOM 680 C CA . LEU A 1 88 ? 24.826 -1.682 -42.377 1.00 96.19 88 LEU A CA 1
ATOM 681 C C . LEU A 1 88 ? 26.077 -1.258 -43.164 1.00 96.19 88 LEU A C 1
ATOM 683 O O . LEU A 1 88 ? 26.684 -2.098 -43.829 1.00 96.19 88 LEU A O 1
ATOM 687 N N . ILE A 1 89 ? 26.501 0.009 -43.063 1.00 97.19 89 ILE A N 1
ATOM 688 C CA . ILE A 1 89 ? 27.743 0.503 -43.677 1.00 97.19 89 ILE A CA 1
ATOM 689 C C . ILE A 1 89 ? 28.958 -0.140 -43.006 1.00 97.19 89 ILE A C 1
ATOM 691 O O . ILE A 1 89 ? 29.846 -0.618 -43.707 1.00 97.19 89 ILE A O 1
ATOM 695 N N . GLU A 1 90 ? 28.981 -0.209 -41.671 1.00 96.94 90 GLU A N 1
ATOM 696 C CA . GLU A 1 90 ? 30.046 -0.901 -40.934 1.00 96.94 90 GLU A CA 1
ATOM 697 C C . GLU A 1 90 ? 30.079 -2.382 -41.299 1.00 96.94 90 GLU A C 1
ATOM 699 O O . GLU A 1 90 ? 31.129 -2.895 -41.673 1.00 96.94 90 GLU A O 1
ATOM 704 N N . ILE A 1 91 ? 28.927 -3.057 -41.254 1.00 97.38 91 ILE A N 1
ATOM 705 C CA . ILE A 1 91 ? 28.827 -4.488 -41.573 1.00 97.38 91 ILE A CA 1
ATOM 706 C C . ILE A 1 91 ? 29.363 -4.752 -42.988 1.00 97.38 91 ILE A C 1
ATOM 708 O O . ILE A 1 91 ? 30.169 -5.660 -43.197 1.00 97.38 91 ILE A O 1
ATOM 712 N N . SER A 1 92 ? 28.988 -3.907 -43.952 1.00 97.62 92 SER A N 1
ATOM 713 C CA . SER A 1 92 ? 29.465 -3.994 -45.336 1.00 97.62 92 SER A CA 1
ATOM 714 C C . SER A 1 92 ? 30.965 -3.711 -45.465 1.00 97.62 92 SER A C 1
ATOM 716 O O . SER A 1 92 ? 31.647 -4.365 -46.253 1.00 97.62 92 SER A O 1
ATOM 718 N N . ALA A 1 93 ? 31.494 -2.742 -44.714 1.00 97.19 93 ALA A N 1
ATOM 719 C CA . ALA A 1 93 ? 32.914 -2.403 -44.718 1.00 97.19 93 ALA A CA 1
ATOM 720 C C . ALA A 1 93 ? 33.763 -3.540 -44.132 1.00 97.19 93 ALA A C 1
ATOM 722 O O . ALA A 1 93 ? 34.738 -3.954 -44.755 1.00 97.19 93 ALA A O 1
ATOM 723 N N . LEU A 1 94 ? 33.357 -4.103 -42.991 1.00 96.62 94 LEU A N 1
ATOM 724 C CA . LEU A 1 94 ? 34.035 -5.235 -42.354 1.00 96.62 94 LEU A CA 1
ATOM 725 C C . LEU A 1 94 ? 34.012 -6.484 -43.238 1.00 96.62 94 LEU A C 1
ATOM 727 O O . LEU A 1 94 ? 35.025 -7.173 -43.351 1.00 96.62 94 LEU A O 1
ATOM 731 N N . TYR A 1 95 ? 32.891 -6.732 -43.921 1.00 97.00 95 TYR A N 1
ATOM 732 C CA . TYR A 1 95 ? 32.786 -7.806 -44.905 1.00 97.00 95 TYR A CA 1
ATOM 733 C C . TYR A 1 95 ? 33.772 -7.609 -46.068 1.00 97.00 95 TYR A C 1
ATOM 735 O O . TYR A 1 95 ? 34.508 -8.531 -46.416 1.00 97.00 95 TYR A O 1
ATOM 743 N N . LYS A 1 96 ? 33.850 -6.396 -46.636 1.00 97.38 96 LYS A N 1
ATOM 744 C CA . LYS A 1 96 ? 34.791 -6.068 -47.725 1.00 97.38 96 LYS A CA 1
ATOM 745 C C . LYS A 1 96 ? 36.261 -6.150 -47.309 1.00 97.38 96 LYS A C 1
ATOM 747 O O . LYS A 1 96 ? 37.098 -6.463 -48.146 1.00 97.38 96 LYS A O 1
ATOM 752 N N . LEU A 1 97 ? 36.566 -5.906 -46.036 1.00 96.62 97 LEU A N 1
ATOM 753 C CA . LEU A 1 97 ? 37.905 -6.069 -45.457 1.00 96.62 97 LEU A CA 1
ATOM 754 C C . LEU A 1 97 ? 38.241 -7.536 -45.120 1.00 96.62 97 LEU A C 1
ATOM 756 O O . LEU A 1 97 ? 39.247 -7.800 -44.471 1.00 96.62 97 LEU A O 1
ATOM 760 N N . GLY A 1 98 ? 37.407 -8.499 -45.531 1.00 94.94 98 GLY A N 1
ATOM 761 C CA . GLY A 1 98 ? 37.646 -9.932 -45.332 1.00 94.94 98 GLY A CA 1
ATOM 762 C C . GLY A 1 98 ? 37.308 -10.443 -43.929 1.00 94.94 98 GLY A C 1
ATOM 763 O O . GLY A 1 98 ? 37.479 -11.628 -43.646 1.00 94.94 98 GLY A O 1
ATOM 764 N N . SER A 1 99 ? 36.778 -9.590 -43.048 1.00 95.12 99 SER A N 1
ATOM 765 C CA . SER A 1 99 ? 36.432 -9.950 -41.671 1.00 95.12 99 SER A CA 1
ATOM 766 C C . SER A 1 99 ? 34.988 -10.449 -41.567 1.00 95.12 99 SER A C 1
ATOM 768 O O . SER A 1 99 ? 34.118 -9.825 -40.956 1.00 95.12 99 SER A O 1
ATOM 770 N N . PHE A 1 100 ? 34.720 -11.595 -42.200 1.00 95.00 100 PHE A N 1
ATOM 771 C CA . PHE A 1 100 ? 33.373 -12.170 -42.297 1.00 95.00 100 PHE A CA 1
ATOM 772 C C . PHE A 1 100 ? 32.722 -12.401 -40.928 1.00 95.00 100 PHE A C 1
ATOM 774 O O . PHE A 1 100 ? 31.580 -12.001 -40.702 1.00 95.00 100 PHE A O 1
ATOM 781 N N . TRP A 1 101 ? 33.454 -13.022 -40.002 1.00 94.38 101 TRP A N 1
ATOM 782 C CA . TRP A 1 101 ? 32.926 -13.365 -38.682 1.00 94.38 101 TRP A CA 1
ATOM 783 C C . TRP A 1 101 ? 32.596 -12.126 -37.853 1.00 94.38 101 TRP A C 1
ATOM 785 O O . TRP A 1 101 ? 31.539 -12.083 -37.231 1.00 94.38 101 TRP A O 1
ATOM 795 N N . LEU A 1 102 ? 33.441 -11.094 -37.896 1.00 94.38 102 LEU A N 1
ATOM 796 C CA . LEU A 1 102 ? 33.180 -9.841 -37.188 1.00 94.38 102 LEU A CA 1
ATOM 797 C C . LEU A 1 102 ? 31.957 -9.118 -37.770 1.00 94.38 102 LEU A C 1
ATOM 799 O O . LEU A 1 102 ? 31.087 -8.684 -37.019 1.00 94.38 102 LEU A O 1
ATOM 803 N N . ALA A 1 103 ? 31.840 -9.071 -39.102 1.00 95.69 103 ALA A N 1
ATOM 804 C CA . ALA A 1 103 ? 30.671 -8.508 -39.778 1.00 95.69 103 ALA A CA 1
ATOM 805 C C . ALA A 1 103 ? 29.373 -9.247 -39.398 1.00 95.69 103 ALA A C 1
ATOM 807 O O . ALA A 1 103 ? 28.359 -8.609 -39.115 1.00 95.69 103 ALA A O 1
ATOM 808 N N . CYS A 1 104 ? 29.407 -10.583 -39.335 1.00 95.06 104 CYS A N 1
ATOM 809 C CA . CYS A 1 104 ? 28.262 -11.391 -38.912 1.00 95.06 104 CYS A CA 1
ATOM 810 C C . CYS A 1 104 ? 27.879 -11.139 -37.450 1.00 95.06 104 CYS A C 1
ATOM 812 O O . CYS A 1 104 ? 26.694 -11.034 -37.148 1.00 95.06 104 CYS A O 1
ATOM 814 N N . MET A 1 105 ? 28.854 -11.013 -36.547 1.00 94.12 105 MET A N 1
ATOM 815 C CA . MET A 1 105 ? 28.595 -10.765 -35.125 1.00 94.12 105 MET A CA 1
ATOM 816 C C . MET A 1 105 ? 27.977 -9.390 -34.874 1.00 94.12 105 MET A C 1
ATOM 818 O O . MET A 1 105 ? 26.989 -9.284 -34.140 1.00 94.12 105 MET A O 1
ATOM 822 N N . GLU A 1 106 ? 28.510 -8.350 -35.516 1.00 94.88 106 GLU A N 1
ATOM 823 C CA . GLU A 1 106 ? 27.949 -6.995 -35.472 1.00 94.88 106 GLU A CA 1
ATOM 824 C C . GLU A 1 106 ? 26.543 -6.961 -36.086 1.00 94.88 106 GLU A C 1
ATOM 826 O O . GLU A 1 106 ? 25.621 -6.390 -35.500 1.00 94.88 106 GLU A O 1
ATOM 831 N N . GLY A 1 107 ? 26.351 -7.637 -37.224 1.00 95.88 107 GLY A N 1
ATOM 832 C CA . GLY A 1 107 ? 25.064 -7.728 -37.911 1.00 95.88 107 GLY A CA 1
ATOM 833 C C . GLY A 1 107 ? 23.996 -8.473 -37.119 1.00 95.88 107 GLY A C 1
ATOM 834 O O . GLY A 1 107 ? 22.877 -7.978 -37.000 1.00 95.88 107 GLY A O 1
ATOM 835 N N . LEU A 1 108 ? 24.332 -9.622 -36.531 1.00 95.25 108 LEU A N 1
ATOM 836 C CA . LEU A 1 108 ? 23.407 -10.397 -35.706 1.00 95.25 108 LEU A CA 1
ATOM 837 C C . LEU A 1 108 ? 23.024 -9.623 -34.444 1.00 95.25 108 LEU A C 1
ATOM 839 O O . LEU A 1 108 ? 21.840 -9.518 -34.128 1.00 95.25 108 LEU A O 1
ATOM 843 N N . THR A 1 109 ? 24.014 -9.045 -33.755 1.00 95.38 109 THR A N 1
ATOM 844 C CA . THR A 1 109 ? 23.772 -8.238 -32.552 1.00 95.38 109 THR A CA 1
ATOM 845 C C . THR A 1 109 ? 22.840 -7.077 -32.888 1.00 95.38 109 THR A C 1
ATOM 847 O O . THR A 1 109 ? 21.776 -6.948 -32.291 1.00 95.38 109 THR A O 1
ATOM 850 N N . TRP A 1 110 ? 23.174 -6.279 -33.903 1.00 96.06 110 TRP A N 1
ATOM 851 C CA . TRP A 1 110 ? 22.321 -5.181 -34.353 1.00 96.06 110 TRP A CA 1
ATOM 852 C C . TRP A 1 110 ? 20.921 -5.650 -34.771 1.00 96.06 110 TRP A C 1
ATOM 854 O O . TRP A 1 110 ? 19.934 -5.025 -34.390 1.00 96.06 110 TRP A O 1
ATOM 864 N N . GLY A 1 111 ? 20.815 -6.761 -35.503 1.00 96.38 111 GLY A N 1
ATOM 865 C CA . GLY A 1 111 ? 19.545 -7.303 -35.978 1.00 96.38 111 GLY A CA 1
ATOM 866 C C . GLY A 1 111 ? 18.593 -7.655 -34.836 1.00 96.38 111 GLY A C 1
ATOM 867 O O . GLY A 1 111 ? 17.431 -7.252 -34.869 1.00 96.38 111 GLY A O 1
ATO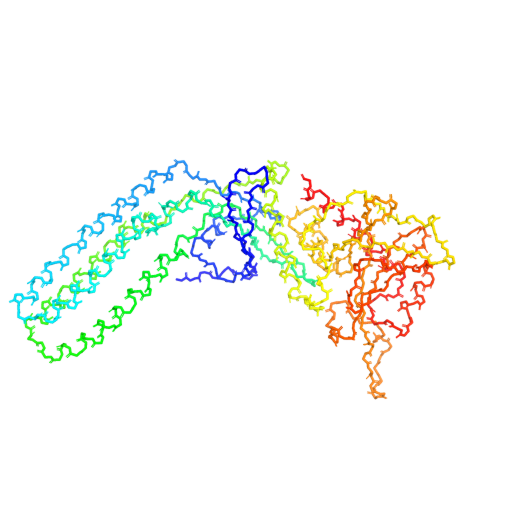M 868 N N . VAL A 1 112 ? 19.087 -8.328 -33.788 1.00 96.19 112 VAL A N 1
ATOM 869 C CA . VAL A 1 112 ? 18.268 -8.639 -32.603 1.00 96.19 112 VAL A CA 1
ATOM 870 C C . VAL A 1 112 ? 17.800 -7.362 -31.909 1.00 96.19 112 VAL A C 1
ATOM 872 O O . VAL A 1 112 ? 16.606 -7.216 -31.651 1.00 96.19 112 VAL A O 1
ATOM 875 N N . PHE A 1 113 ? 18.706 -6.411 -31.655 1.00 94.38 113 PHE A N 1
ATOM 876 C CA . PHE A 1 113 ? 18.343 -5.140 -31.017 1.00 94.38 113 PHE A CA 1
ATOM 877 C C . PHE A 1 113 ? 17.309 -4.361 -31.841 1.00 94.38 113 PHE A C 1
ATOM 879 O O . PHE A 1 113 ? 16.351 -3.833 -31.276 1.00 94.38 113 PHE A O 1
ATOM 886 N N . SER A 1 114 ? 17.456 -4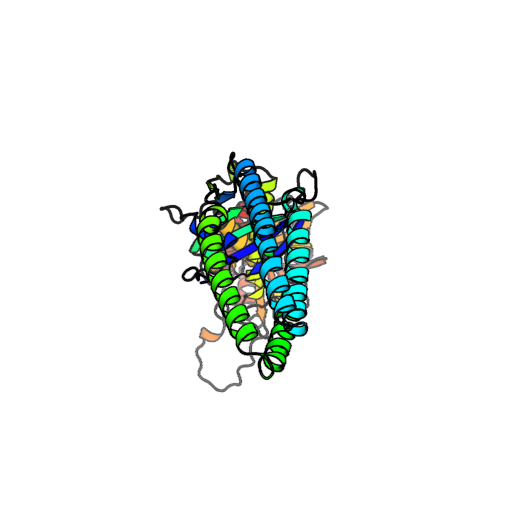.338 -33.166 1.00 94.44 114 SER A N 1
ATOM 887 C CA . SER A 1 114 ? 16.517 -3.682 -34.074 1.00 94.44 114 SER A CA 1
ATOM 888 C C . SER A 1 114 ? 15.138 -4.334 -34.064 1.00 94.44 114 SER A C 1
ATOM 890 O O . SER A 1 114 ? 14.137 -3.627 -33.965 1.00 94.44 114 SER A O 1
ATOM 892 N N . ILE A 1 115 ? 15.063 -5.668 -34.106 1.00 95.12 115 ILE A N 1
ATOM 893 C CA . ILE A 1 115 ? 13.790 -6.401 -34.026 1.00 95.12 115 ILE A CA 1
ATOM 894 C C . ILE A 1 115 ? 13.102 -6.127 -32.687 1.00 95.12 115 ILE A C 1
ATOM 896 O O . ILE A 1 115 ? 11.913 -5.813 -32.661 1.00 95.12 115 ILE A O 1
ATOM 900 N N . CYS A 1 116 ? 13.843 -6.193 -31.578 1.00 94.62 116 CYS A N 1
ATOM 901 C CA . CYS A 1 116 ? 13.306 -5.882 -30.258 1.00 94.62 116 CYS A CA 1
ATOM 902 C C . CYS A 1 116 ? 12.786 -4.441 -30.177 1.00 94.62 116 CYS A C 1
ATOM 904 O O . CYS A 1 116 ? 11.693 -4.216 -29.661 1.00 94.62 116 CYS A O 1
ATOM 906 N N . ALA A 1 117 ? 13.527 -3.468 -30.712 1.00 91.69 117 ALA A N 1
ATOM 907 C CA . ALA A 1 117 ? 13.115 -2.069 -30.723 1.00 91.69 117 ALA A CA 1
ATOM 908 C C . ALA A 1 117 ? 11.857 -1.837 -31.578 1.00 91.69 117 ALA A C 1
ATOM 910 O O . ALA A 1 117 ? 10.918 -1.194 -31.108 1.00 91.69 117 ALA A O 1
ATOM 911 N N . VAL A 1 118 ? 11.782 -2.420 -32.782 1.00 91.00 118 VAL A N 1
ATOM 912 C CA . VAL A 1 118 ? 10.564 -2.393 -33.614 1.00 91.00 118 VAL A CA 1
ATOM 913 C C . VAL A 1 118 ? 9.394 -3.035 -32.876 1.00 91.00 118 VAL A C 1
ATOM 915 O O . VAL A 1 118 ? 8.306 -2.470 -32.871 1.00 91.00 118 VAL A O 1
ATOM 918 N N . GLY A 1 119 ? 9.614 -4.170 -32.207 1.00 90.50 119 GLY A N 1
ATOM 919 C CA . GLY A 1 119 ? 8.599 -4.823 -31.386 1.00 90.50 119 GLY A CA 1
ATOM 920 C C . GLY A 1 119 ? 8.071 -3.899 -30.290 1.00 90.50 119 GLY A C 1
ATOM 921 O O . GLY A 1 119 ? 6.864 -3.713 -30.172 1.00 90.50 119 GLY A O 1
ATOM 922 N N . LEU A 1 120 ? 8.958 -3.253 -29.529 1.00 88.56 120 LEU A N 1
ATOM 923 C CA . LEU A 1 120 ? 8.565 -2.302 -28.485 1.00 88.56 120 LEU A CA 1
ATOM 924 C C . LEU A 1 120 ? 7.772 -1.107 -29.046 1.00 88.56 120 LEU A C 1
ATOM 926 O O . LEU A 1 120 ? 6.798 -0.689 -28.420 1.00 88.56 120 LEU A O 1
ATOM 930 N N . ILE A 1 121 ? 8.148 -0.578 -30.217 1.00 86.75 121 ILE A N 1
ATOM 931 C CA . ILE A 1 121 ? 7.409 0.500 -30.900 1.00 86.75 121 ILE A CA 1
ATOM 932 C C . ILE A 1 121 ? 6.033 0.000 -31.363 1.00 86.75 121 ILE A C 1
ATOM 934 O O . ILE A 1 121 ? 5.026 0.648 -31.088 1.00 86.75 121 ILE A O 1
ATOM 938 N N . ALA A 1 122 ? 5.968 -1.171 -32.001 1.00 84.62 122 ALA A N 1
ATOM 939 C CA . ALA A 1 122 ? 4.731 -1.765 -32.511 1.00 84.62 122 ALA A CA 1
ATOM 940 C C . ALA A 1 122 ? 3.730 -2.096 -31.392 1.00 84.62 122 ALA A C 1
ATOM 942 O O . ALA A 1 122 ? 2.530 -1.887 -31.550 1.00 84.62 122 ALA A O 1
ATOM 943 N N . PHE A 1 123 ? 4.219 -2.553 -30.236 1.00 82.19 123 PHE A N 1
ATOM 944 C CA . PHE A 1 123 ? 3.400 -2.764 -29.040 1.00 82.19 123 PHE A CA 1
ATOM 945 C C . PHE A 1 123 ? 3.032 -1.460 -28.313 1.00 82.19 123 PHE A C 1
ATOM 947 O O . PHE A 1 123 ? 2.254 -1.498 -27.361 1.00 82.19 123 PHE A O 1
ATOM 954 N N . GLY A 1 124 ? 3.574 -0.310 -28.727 1.00 78.44 124 GLY A N 1
ATOM 955 C CA . GLY A 1 124 ? 3.340 0.968 -28.058 1.00 78.44 124 GLY A CA 1
ATOM 956 C C . GLY A 1 124 ? 3.886 0.985 -26.630 1.00 78.44 124 GLY A C 1
ATOM 957 O O . GLY A 1 124 ? 3.247 1.515 -25.728 1.00 78.44 124 GLY A O 1
ATOM 958 N N . VAL A 1 125 ? 5.036 0.358 -26.394 1.00 80.50 125 VAL A N 1
ATOM 959 C CA . VAL A 1 125 ? 5.707 0.340 -25.083 1.00 80.50 125 VAL A CA 1
ATOM 960 C C . VAL A 1 125 ? 7.153 0.828 -25.170 1.00 80.50 125 VAL A C 1
ATOM 962 O O . VAL A 1 125 ? 7.868 0.742 -24.182 1.00 80.50 125 VAL A O 1
ATOM 965 N N . SER A 1 126 ? 7.605 1.352 -26.319 1.00 75.69 126 SER A N 1
ATOM 966 C CA . SER A 1 126 ? 8.988 1.827 -26.529 1.00 75.69 126 SER A CA 1
ATOM 967 C C . SER A 1 126 ? 9.418 2.937 -25.576 1.00 75.69 126 SER A C 1
ATOM 969 O O . SER A 1 126 ? 10.602 3.078 -25.284 1.00 75.69 126 SER A O 1
ATOM 971 N N . ARG A 1 127 ? 8.468 3.715 -25.065 1.00 73.38 127 ARG A N 1
ATOM 972 C CA . ARG A 1 127 ? 8.663 4.705 -24.005 1.00 73.38 127 ARG A CA 1
ATOM 973 C C . ARG A 1 127 ? 7.433 4.715 -23.106 1.00 73.38 127 ARG A C 1
ATOM 975 O O . ARG A 1 127 ? 6.455 4.022 -23.386 1.00 73.38 127 ARG A O 1
ATOM 982 N N . GLU A 1 128 ? 7.438 5.592 -22.099 1.00 61.62 128 GLU A N 1
ATOM 983 C CA . GLU A 1 128 ? 6.291 5.949 -21.234 1.00 61.62 128 GLU A CA 1
ATOM 984 C C . GLU A 1 128 ? 5.055 6.502 -22.002 1.00 61.62 128 GLU A C 1
ATOM 986 O O . GLU A 1 128 ? 4.193 7.154 -21.425 1.00 61.62 128 GLU A O 1
ATOM 991 N N . HIS A 1 129 ? 4.973 6.269 -23.315 1.00 57.09 129 HIS A N 1
ATOM 992 C CA . HIS A 1 129 ? 4.225 7.037 -24.305 1.00 57.09 129 HIS A CA 1
ATOM 993 C C . HIS A 1 129 ? 3.323 6.181 -25.208 1.00 57.09 129 HIS A C 1
ATOM 995 O O . HIS A 1 129 ? 2.992 6.618 -26.307 1.00 57.09 129 HIS A O 1
ATOM 1001 N N . GLY A 1 130 ? 2.914 4.971 -24.820 1.00 47.91 130 GLY A N 1
ATOM 1002 C CA . GLY A 1 130 ? 2.019 4.204 -25.690 1.00 47.91 130 GLY A CA 1
ATOM 1003 C C . GLY A 1 130 ? 0.956 3.372 -24.990 1.00 47.91 130 GLY A C 1
ATOM 1004 O O . GLY A 1 130 ? 0.849 3.361 -23.765 1.00 47.91 130 GLY A O 1
ATOM 1005 N N . SER A 1 131 ? 0.125 2.753 -25.839 1.00 42.53 131 SER A N 1
ATOM 1006 C CA . SER A 1 131 ? -1.208 2.135 -25.692 1.00 42.53 131 SER A CA 1
ATOM 1007 C C . SER A 1 131 ? -1.559 1.366 -24.410 1.00 42.53 131 SER A C 1
ATOM 1009 O O . SER A 1 131 ? -2.725 1.017 -24.222 1.00 42.53 131 SER A O 1
ATOM 1011 N N . TYR A 1 132 ? -0.613 1.162 -23.497 1.00 47.53 132 TYR A N 1
ATOM 1012 C CA . TYR A 1 132 ? -0.814 0.666 -22.133 1.00 47.53 132 TYR A CA 1
ATOM 1013 C C . TYR A 1 132 ? -1.842 1.482 -21.326 1.00 47.53 132 TYR A C 1
ATOM 1015 O O . TYR A 1 132 ? -2.436 0.991 -20.369 1.00 47.53 132 TYR A O 1
ATOM 1023 N N . ARG A 1 133 ? -2.133 2.711 -21.769 1.00 49.38 133 ARG A N 1
ATOM 1024 C CA . ARG A 1 133 ? -3.185 3.564 -21.210 1.00 49.38 133 ARG A CA 1
ATOM 1025 C C . ARG A 1 133 ? -4.612 3.162 -21.594 1.00 49.38 133 ARG A C 1
ATOM 1027 O O . ARG A 1 133 ? -5.525 3.452 -20.827 1.00 49.38 133 ARG A O 1
ATOM 1034 N N . LYS A 1 134 ? -4.835 2.416 -22.690 1.00 50.12 134 LYS A N 1
ATOM 1035 C CA . LYS A 1 134 ? -6.164 1.818 -22.954 1.00 50.12 134 LYS A CA 1
ATOM 1036 C C . LYS A 1 134 ? -6.560 0.814 -21.864 1.00 50.12 134 LYS A C 1
ATOM 1038 O O . LYS A 1 134 ? -7.748 0.647 -21.620 1.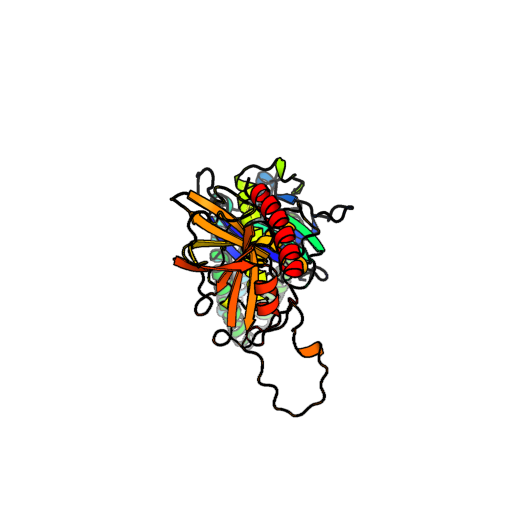00 50.12 134 LYS A O 1
ATOM 1043 N N . ALA A 1 135 ? -5.580 0.217 -21.179 1.00 50.72 135 ALA A N 1
ATOM 1044 C CA . ALA A 1 135 ? -5.791 -0.659 -20.026 1.00 50.72 135 ALA A CA 1
ATOM 1045 C C . ALA A 1 135 ? -5.828 0.081 -18.667 1.00 50.72 135 ALA A C 1
ATOM 1047 O O . ALA A 1 135 ? -5.963 -0.581 -17.642 1.00 50.72 135 ALA A O 1
ATOM 1048 N N . ARG A 1 136 ? -5.697 1.426 -18.645 1.00 63.88 136 ARG A N 1
ATOM 1049 C CA . ARG A 1 136 ? -5.742 2.297 -17.445 1.00 63.88 136 ARG A CA 1
ATOM 1050 C C . ARG A 1 136 ? -5.029 1.704 -16.219 1.00 63.88 136 ARG A C 1
ATOM 1052 O O . ARG A 1 136 ? -5.605 1.632 -15.133 1.00 63.88 136 ARG A O 1
ATOM 1059 N N . ILE A 1 137 ? -3.790 1.233 -16.392 1.00 72.50 137 ILE A N 1
ATOM 1060 C CA . ILE A 1 137 ? -2.978 0.829 -15.238 1.00 72.50 137 ILE A CA 1
ATOM 1061 C C . ILE A 1 137 ? -2.409 2.094 -14.615 1.00 72.50 137 ILE A C 1
ATOM 1063 O O . ILE A 1 137 ? -1.574 2.781 -15.209 1.00 72.50 137 ILE A O 1
ATOM 1067 N N . GLU A 1 138 ? -2.882 2.391 -13.417 1.00 82.94 138 GLU A N 1
ATOM 1068 C CA . GLU A 1 138 ? -2.534 3.589 -12.681 1.00 82.94 138 GLU A CA 1
ATOM 1069 C C . GLU A 1 138 ? -1.985 3.201 -11.312 1.00 82.94 138 GLU A C 1
ATOM 1071 O O . GLU A 1 138 ? -2.299 2.166 -10.730 1.00 82.94 138 GLU A O 1
ATOM 1076 N N . THR A 1 139 ? -1.096 4.029 -10.802 1.00 84.88 139 THR A N 1
ATOM 1077 C CA . THR A 1 139 ? -0.414 3.835 -9.537 1.00 84.88 139 THR A CA 1
ATOM 1078 C C . THR A 1 139 ? -0.823 4.956 -8.605 1.00 84.88 139 THR A C 1
ATOM 1080 O O . THR A 1 139 ? -0.783 6.132 -8.967 1.00 84.88 139 THR A O 1
ATOM 1083 N N . ASP A 1 140 ? -1.172 4.571 -7.390 1.00 89.75 140 ASP A N 1
ATOM 1084 C CA . ASP A 1 140 ? -1.436 5.465 -6.282 1.00 89.75 140 ASP A CA 1
ATOM 1085 C C . ASP A 1 140 ? -0.286 5.360 -5.286 1.00 89.75 140 ASP A C 1
ATOM 1087 O O . ASP A 1 140 ? 0.245 4.279 -5.015 1.00 89.75 140 ASP A O 1
ATOM 1091 N N . ILE A 1 141 ? 0.150 6.496 -4.760 1.00 89.75 141 ILE A N 1
ATOM 1092 C CA . ILE A 1 141 ? 1.311 6.562 -3.880 1.00 89.75 141 ILE A CA 1
ATOM 1093 C C . ILE A 1 141 ? 0.933 7.333 -2.625 1.00 89.75 141 ILE A C 1
ATOM 1095 O O . ILE A 1 141 ? 0.453 8.464 -2.690 1.00 89.75 141 ILE A O 1
ATOM 1099 N N . LEU A 1 142 ? 1.207 6.718 -1.478 1.00 89.56 142 LEU A N 1
ATOM 1100 C CA . LEU A 1 142 ? 1.134 7.336 -0.164 1.00 89.56 142 LEU A CA 1
ATOM 1101 C C . LEU A 1 142 ? 2.557 7.569 0.344 1.00 89.56 142 LEU A C 1
ATOM 1103 O O . LEU A 1 142 ? 3.242 6.646 0.785 1.00 89.56 142 LEU A O 1
ATOM 1107 N N . VAL A 1 143 ? 3.007 8.817 0.257 1.00 87.12 143 VAL A N 1
ATOM 1108 C CA . VAL A 1 143 ? 4.350 9.245 0.663 1.00 87.12 143 VAL A CA 1
ATOM 1109 C C . VAL A 1 143 ? 4.272 9.912 2.025 1.00 87.12 143 VAL A C 1
ATOM 1111 O O . VAL A 1 143 ? 3.380 10.721 2.254 1.00 87.12 143 VAL A O 1
ATOM 1114 N N . GLY A 1 144 ? 5.236 9.670 2.904 1.00 82.50 144 GLY A N 1
ATOM 1115 C CA . GLY A 1 144 ? 5.355 10.432 4.142 1.00 82.50 144 GLY A CA 1
ATOM 1116 C C . GLY A 1 144 ? 6.247 9.747 5.156 1.00 82.50 144 GLY A C 1
ATOM 1117 O O . GLY A 1 144 ? 6.932 8.777 4.848 1.00 82.50 144 GLY A O 1
ATOM 1118 N N . GLN A 1 145 ? 6.212 10.224 6.391 1.00 84.94 145 GLN A N 1
ATOM 1119 C CA . GLN A 1 145 ? 6.649 9.405 7.515 1.00 84.94 145 GLN A CA 1
ATOM 1120 C C . GLN A 1 145 ? 5.455 8.548 7.935 1.00 84.94 145 GLN A C 1
ATOM 1122 O O . GLN A 1 145 ? 4.581 9.021 8.658 1.00 84.94 145 GLN A O 1
ATOM 1127 N N . LEU A 1 146 ? 5.374 7.318 7.418 1.00 86.44 146 LEU A N 1
ATOM 1128 C CA . LEU A 1 146 ? 4.229 6.448 7.693 1.00 86.44 146 LEU A CA 1
ATOM 1129 C C . LEU A 1 146 ? 4.091 6.179 9.199 1.00 86.44 146 LEU A C 1
ATOM 1131 O O . LEU A 1 146 ? 5.102 5.947 9.871 1.00 86.44 146 LEU A O 1
ATOM 1135 N N . PRO A 1 147 ? 2.858 6.170 9.728 1.00 87.25 147 PRO A N 1
ATOM 1136 C CA . PRO A 1 147 ? 2.616 5.804 11.111 1.00 87.25 147 PRO A CA 1
ATOM 1137 C C . PRO A 1 147 ? 2.993 4.343 11.335 1.00 87.25 147 PRO A C 1
ATOM 1139 O O . PRO A 1 147 ? 2.723 3.477 10.495 1.00 87.25 147 PRO A O 1
ATOM 1142 N N . THR A 1 148 ? 3.570 4.069 12.498 1.00 87.06 148 THR A N 1
ATOM 1143 C CA . THR A 1 148 ? 3.752 2.705 12.993 1.00 87.06 148 THR A CA 1
ATOM 1144 C C . THR A 1 148 ? 2.813 2.486 14.180 1.00 87.06 148 THR A C 1
ATOM 1146 O O . THR A 1 148 ? 2.221 3.440 14.689 1.00 87.06 148 THR A O 1
ATOM 1149 N N . PRO A 1 149 ? 2.674 1.249 14.670 1.00 85.06 149 PRO A N 1
ATOM 1150 C CA . PRO A 1 149 ? 1.827 0.995 15.832 1.00 85.06 149 PRO A CA 1
ATOM 1151 C C . PRO A 1 149 ? 2.261 1.745 17.098 1.00 85.06 149 PRO A C 1
ATOM 1153 O O . PRO A 1 149 ? 1.450 1.986 17.982 1.00 85.06 149 PRO A O 1
ATOM 1156 N N . THR A 1 150 ? 3.533 2.134 17.202 1.00 83.31 150 THR A N 1
ATOM 1157 C CA . THR A 1 150 ? 4.080 2.823 18.383 1.00 83.31 150 THR A CA 1
ATOM 1158 C C . THR A 1 150 ? 4.551 4.246 18.105 1.00 83.31 150 THR A C 1
ATOM 1160 O O . THR A 1 150 ? 4.756 5.002 19.051 1.00 83.31 150 THR A O 1
ATOM 1163 N N . ALA A 1 151 ? 4.727 4.627 16.839 1.00 83.38 151 ALA A N 1
ATOM 1164 C CA . ALA A 1 151 ? 5.206 5.943 16.449 1.00 83.38 151 ALA A CA 1
ATOM 1165 C C . ALA A 1 151 ? 4.147 6.706 15.657 1.00 83.38 151 ALA A C 1
ATOM 1167 O O . ALA A 1 151 ? 3.474 6.172 14.771 1.00 83.38 151 ALA A O 1
ATOM 1168 N N . VAL A 1 152 ? 4.055 7.996 15.958 1.00 82.94 152 VAL A N 1
ATOM 1169 C CA . VAL A 1 152 ? 3.196 8.930 15.237 1.00 82.94 152 VAL A CA 1
ATOM 1170 C C . VAL A 1 152 ? 3.681 9.048 13.791 1.00 82.94 152 VAL A C 1
ATOM 1172 O O . VAL A 1 152 ? 4.883 9.154 13.536 1.00 82.94 152 VAL A O 1
ATOM 1175 N N . GLY A 1 153 ? 2.744 9.005 12.844 1.00 82.69 153 GLY A N 1
ATOM 1176 C CA . GLY A 1 153 ? 3.037 9.325 11.451 1.00 82.69 153 GLY A CA 1
ATOM 1177 C C . GLY A 1 153 ? 3.292 10.823 11.299 1.00 82.69 153 GLY A C 1
ATOM 1178 O O . GLY A 1 153 ? 2.671 11.631 11.981 1.00 82.69 153 GLY A O 1
ATOM 1179 N N . GLY A 1 154 ? 4.203 11.202 10.413 1.00 84.06 154 GLY A N 1
ATOM 1180 C CA . GLY A 1 154 ? 4.492 12.606 10.125 1.00 84.06 154 GLY A CA 1
ATOM 1181 C C . GLY A 1 154 ? 3.637 13.151 8.986 1.00 84.06 154 GLY A C 1
ATOM 1182 O O . GLY A 1 154 ? 2.531 12.674 8.714 1.00 84.06 154 GLY A O 1
ATOM 1183 N N . GLU A 1 155 ? 4.185 14.146 8.291 1.00 83.62 155 GLU A N 1
ATOM 1184 C CA . GLU A 1 155 ? 3.573 14.702 7.088 1.00 83.62 155 GLU A CA 1
ATOM 1185 C C . GLU A 1 155 ? 3.364 13.621 6.025 1.00 83.62 155 GLU A C 1
ATOM 1187 O O . GLU A 1 155 ? 4.186 12.712 5.845 1.00 83.62 155 GLU A O 1
ATOM 1192 N N . ARG A 1 156 ? 2.258 13.748 5.293 1.00 86.31 156 ARG A N 1
ATOM 1193 C CA . ARG A 1 156 ? 1.838 12.786 4.272 1.00 86.31 156 ARG A CA 1
ATOM 1194 C C . ARG A 1 156 ? 1.528 13.469 2.956 1.00 86.31 156 ARG A C 1
ATOM 1196 O O . ARG A 1 156 ? 1.224 14.648 2.916 1.00 86.31 156 ARG A O 1
ATOM 1203 N N . ARG A 1 157 ? 1.593 12.739 1.858 1.00 87.44 157 ARG A N 1
ATOM 1204 C CA . ARG A 1 157 ? 1.180 13.192 0.531 1.00 87.44 157 ARG A CA 1
ATOM 1205 C C . ARG A 1 157 ? 0.533 12.014 -0.163 1.00 87.44 157 ARG A C 1
ATOM 1207 O O . ARG A 1 157 ? 1.105 10.925 -0.195 1.00 87.44 157 ARG A O 1
ATOM 1214 N N . ILE A 1 158 ? -0.655 12.240 -0.699 1.00 90.81 158 ILE A N 1
ATOM 1215 C CA . ILE A 1 158 ? -1.357 11.243 -1.496 1.00 90.81 158 ILE A CA 1
ATOM 1216 C C . ILE A 1 158 ? -1.271 11.693 -2.944 1.00 90.81 158 ILE A C 1
ATOM 1218 O O . ILE A 1 158 ? -1.736 12.781 -3.272 1.00 90.81 158 ILE A O 1
ATOM 1222 N N . LEU A 1 159 ? -0.682 10.862 -3.796 1.00 91.44 159 LEU A N 1
ATOM 1223 C CA . LEU A 1 159 ? -0.658 11.071 -5.236 1.00 91.44 159 LEU A CA 1
ATOM 1224 C C . LEU A 1 159 ? -1.490 9.976 -5.891 1.00 91.44 159 LEU A C 1
ATOM 1226 O O . LEU A 1 159 ? -1.202 8.796 -5.701 1.00 91.44 159 LEU A O 1
ATOM 1230 N N . LEU A 1 160 ? -2.507 10.363 -6.652 1.00 90.56 160 LEU A N 1
ATOM 1231 C CA . LEU A 1 160 ? -3.411 9.430 -7.314 1.00 90.56 160 LEU A CA 1
ATOM 1232 C C . LEU A 1 160 ? -3.266 9.489 -8.830 1.00 90.56 160 LEU A C 1
ATOM 1234 O O . LEU A 1 160 ? -3.001 10.551 -9.396 1.00 90.56 160 LEU A O 1
ATOM 1238 N N . GLY A 1 161 ? -3.504 8.357 -9.489 1.00 87.12 161 GLY A N 1
ATOM 1239 C CA . GLY A 1 161 ? -3.637 8.310 -10.949 1.00 87.12 161 GLY A CA 1
ATOM 1240 C C . GLY A 1 161 ? -2.322 8.379 -11.724 1.00 87.12 161 GLY A C 1
ATOM 1241 O O . GLY A 1 161 ? -2.329 8.708 -12.908 1.00 87.12 161 GLY A O 1
ATOM 1242 N N . ILE A 1 162 ? -1.183 8.086 -11.090 1.00 86.00 162 ILE A N 1
ATOM 1243 C CA . ILE A 1 162 ? 0.118 8.140 -11.765 1.00 86.00 162 ILE A CA 1
ATOM 1244 C C . ILE A 1 162 ? 0.166 7.028 -12.821 1.00 86.00 162 ILE A C 1
ATOM 1246 O O . ILE A 1 162 ? -0.073 5.869 -12.484 1.00 86.00 162 ILE A O 1
ATOM 1250 N N . PRO A 1 163 ? 0.488 7.315 -14.090 1.00 80.38 163 PRO A N 1
ATOM 1251 C CA . PRO A 1 163 ? 0.568 6.273 -15.104 1.00 80.38 163 PRO A CA 1
ATOM 1252 C C . PRO A 1 163 ? 1.636 5.236 -14.736 1.00 80.38 163 PRO A C 1
ATOM 1254 O O . PRO A 1 163 ? 2.728 5.579 -14.277 1.00 80.38 163 PRO A O 1
ATOM 1257 N N . ALA A 1 164 ? 1.332 3.954 -14.939 1.00 77.38 164 ALA A N 1
ATOM 1258 C CA . ALA A 1 164 ? 2.310 2.899 -14.708 1.00 77.38 164 ALA A CA 1
ATOM 1259 C C . ALA A 1 164 ? 3.529 3.057 -15.632 1.00 77.38 164 ALA A C 1
ATOM 1261 O O . ALA A 1 164 ? 3.405 3.350 -16.824 1.00 77.38 164 ALA A O 1
ATOM 1262 N N . ASN A 1 165 ? 4.723 2.805 -15.092 1.00 77.56 165 ASN A N 1
ATOM 1263 C CA . ASN A 1 165 ? 5.945 2.860 -15.880 1.00 77.56 165 ASN A CA 1
ATOM 1264 C C . ASN A 1 165 ? 5.970 1.724 -16.921 1.00 77.56 165 ASN A C 1
ATOM 1266 O O . ASN A 1 165 ? 6.055 0.543 -16.573 1.00 77.56 165 ASN A O 1
ATOM 1270 N N . SER A 1 166 ? 5.956 2.100 -18.203 1.00 77.06 166 SER A N 1
ATOM 1271 C CA . SER A 1 166 ? 6.037 1.183 -19.352 1.00 77.06 166 SER A CA 1
ATOM 1272 C C . SER A 1 166 ? 7.215 0.203 -19.284 1.00 77.06 166 SER A C 1
ATOM 1274 O O . SER A 1 166 ? 7.091 -0.931 -19.740 1.00 77.06 166 SER A O 1
ATOM 1276 N N . MET A 1 167 ? 8.329 0.582 -18.650 1.00 77.25 167 MET A N 1
ATOM 1277 C CA . MET A 1 167 ? 9.528 -0.254 -18.516 1.00 77.25 167 MET A CA 1
ATOM 1278 C C . MET A 1 167 ? 9.295 -1.512 -17.669 1.00 77.25 167 MET A C 1
ATOM 1280 O O . MET A 1 167 ? 10.065 -2.467 -17.758 1.00 77.25 167 MET A O 1
ATOM 1284 N N . HIS A 1 168 ? 8.237 -1.544 -16.851 1.00 79.69 168 HIS A N 1
ATOM 1285 C CA . HIS A 1 168 ? 7.847 -2.740 -16.101 1.00 79.69 168 HIS A CA 1
ATOM 1286 C C . HIS A 1 168 ? 7.054 -3.751 -16.935 1.00 79.69 168 HIS A C 1
ATOM 1288 O O . HIS A 1 168 ? 6.830 -4.874 -16.472 1.00 79.69 168 HIS A O 1
ATOM 1294 N N . HIS A 1 169 ? 6.663 -3.386 -18.158 1.00 83.00 169 HIS A N 1
ATOM 1295 C CA . HIS A 1 169 ? 5.959 -4.277 -19.063 1.00 83.00 169 HIS A CA 1
ATOM 1296 C C . HIS A 1 169 ? 6.788 -5.526 -19.392 1.00 83.00 169 HIS A C 1
ATOM 1298 O O . HIS A 1 169 ? 8.016 -5.482 -19.509 1.00 83.00 169 HIS A O 1
ATOM 1304 N N . ILE A 1 170 ? 6.107 -6.656 -19.596 1.00 86.38 170 ILE A N 1
ATOM 1305 C CA . ILE A 1 170 ? 6.753 -7.941 -19.900 1.00 86.38 170 ILE A CA 1
ATOM 1306 C C . ILE A 1 170 ? 7.592 -7.844 -21.180 1.00 86.38 170 ILE A C 1
ATOM 1308 O O . ILE A 1 170 ? 8.693 -8.387 -21.214 1.00 86.38 170 ILE A O 1
ATOM 1312 N N . ALA A 1 171 ? 7.142 -7.092 -22.192 1.00 89.31 171 ALA A N 1
ATOM 1313 C CA . ALA A 1 171 ? 7.910 -6.910 -23.428 1.00 89.31 171 ALA A CA 1
ATOM 1314 C C . ALA A 1 171 ? 9.293 -6.295 -23.169 1.00 89.31 171 ALA A C 1
ATOM 1316 O O . ALA A 1 171 ? 10.275 -6.735 -23.757 1.00 89.31 171 ALA A O 1
ATOM 1317 N N . TRP A 1 172 ? 9.397 -5.338 -22.241 1.00 89.81 172 TRP A N 1
ATOM 1318 C CA . TRP A 1 172 ? 10.693 -4.791 -21.849 1.00 89.81 172 TRP A CA 1
ATOM 1319 C C . TRP A 1 172 ? 11.564 -5.835 -21.167 1.00 89.81 172 TRP A C 1
ATOM 1321 O O . TRP A 1 172 ? 12.736 -5.947 -21.507 1.00 89.81 172 TRP A O 1
ATOM 1331 N N . LYS A 1 173 ? 11.007 -6.637 -20.252 1.00 91.12 173 LYS A N 1
ATOM 1332 C CA . LYS A 1 173 ? 11.753 -7.719 -19.586 1.00 91.12 173 LYS A CA 1
ATOM 1333 C C . LYS A 1 173 ? 12.309 -8.727 -20.598 1.00 91.12 173 LYS A C 1
ATOM 1335 O O . LYS A 1 173 ? 13.474 -9.103 -20.500 1.00 91.12 173 LYS A O 1
ATOM 1340 N N . VAL A 1 174 ? 11.498 -9.115 -21.585 1.00 93.44 174 VAL A N 1
ATOM 1341 C CA . VAL A 1 174 ? 11.902 -10.024 -22.670 1.00 93.44 174 VAL A CA 1
ATOM 1342 C C . VAL A 1 174 ? 12.990 -9.392 -23.537 1.00 93.44 174 VAL A C 1
ATOM 1344 O O . VAL A 1 174 ? 14.017 -10.027 -23.768 1.00 93.44 174 VAL A O 1
ATOM 1347 N N . THR A 1 175 ? 12.815 -8.135 -23.958 1.00 93.44 175 THR A N 1
ATOM 1348 C CA . THR A 1 175 ? 13.827 -7.398 -24.729 1.00 93.44 175 THR A CA 1
ATOM 1349 C C . THR A 1 175 ? 15.148 -7.301 -23.971 1.00 93.44 175 THR A C 1
ATOM 1351 O O . THR A 1 175 ? 16.194 -7.616 -24.530 1.00 93.44 175 THR A O 1
ATOM 1354 N N . TRP A 1 176 ? 15.122 -6.922 -22.690 1.00 93.94 176 TRP A N 1
ATOM 1355 C CA . TRP A 1 176 ? 16.329 -6.828 -21.868 1.00 93.94 176 TRP A CA 1
ATOM 1356 C C . TRP A 1 176 ? 17.054 -8.167 -21.760 1.00 93.94 176 TRP A C 1
ATOM 1358 O O . TRP A 1 176 ? 18.270 -8.205 -21.933 1.00 93.94 176 TRP A O 1
ATOM 1368 N N . LEU A 1 177 ? 16.322 -9.259 -21.524 1.00 95.00 177 LEU A N 1
ATOM 1369 C CA . LEU A 1 177 ? 16.901 -10.598 -21.452 1.00 95.00 177 LEU A CA 1
ATOM 1370 C C . LEU A 1 177 ? 17.543 -11.008 -22.785 1.00 95.00 177 LEU A C 1
ATOM 1372 O O . LEU A 1 177 ? 18.700 -11.423 -22.800 1.00 95.00 177 LEU A O 1
ATOM 1376 N N . ALA A 1 178 ? 16.823 -10.851 -23.899 1.00 94.94 178 ALA A N 1
ATOM 1377 C CA . ALA A 1 178 ? 17.324 -11.202 -25.226 1.00 94.94 178 ALA A CA 1
ATOM 1378 C C . ALA A 1 178 ? 18.589 -10.404 -25.580 1.00 94.94 178 ALA A C 1
ATOM 1380 O O . ALA A 1 178 ? 19.617 -10.980 -25.940 1.00 94.94 178 ALA A O 1
ATOM 1381 N N . CYS A 1 179 ? 18.547 -9.084 -25.395 1.00 94.81 179 CYS A N 1
ATOM 1382 C CA . CYS A 1 179 ? 19.675 -8.198 -25.656 1.00 94.81 179 CYS A CA 1
ATOM 1383 C C . CYS A 1 179 ? 20.875 -8.506 -24.751 1.00 94.81 179 CYS A C 1
ATOM 1385 O O . CYS A 1 179 ? 22.011 -8.467 -25.223 1.00 94.81 179 CYS A O 1
ATOM 1387 N N . ALA A 1 180 ? 20.657 -8.848 -23.478 1.00 95.50 180 ALA A N 1
ATOM 1388 C CA . ALA A 1 180 ? 21.730 -9.221 -22.559 1.00 95.50 180 ALA A CA 1
ATOM 1389 C C . ALA A 1 180 ? 22.423 -10.520 -22.993 1.00 95.50 180 ALA A C 1
ATOM 1391 O O . ALA A 1 180 ? 23.650 -10.558 -23.073 1.00 95.50 180 ALA A O 1
ATOM 1392 N N . VAL A 1 181 ? 21.652 -11.558 -23.338 1.00 96.00 181 VAL A N 1
ATOM 1393 C CA . VAL A 1 181 ? 22.192 -12.845 -23.810 1.00 96.00 181 VAL A CA 1
ATOM 1394 C C . VAL A 1 181 ? 23.013 -12.659 -25.084 1.00 96.00 181 VAL A C 1
ATOM 1396 O O . VAL A 1 181 ? 24.149 -13.129 -25.156 1.00 96.00 181 VAL A O 1
ATOM 1399 N N . VAL A 1 182 ? 22.480 -11.924 -26.065 1.00 96.31 182 VAL A N 1
ATOM 1400 C CA . VAL A 1 182 ? 23.189 -11.667 -27.325 1.00 96.31 182 VAL A CA 1
ATOM 1401 C C . VAL A 1 182 ? 24.438 -10.823 -27.091 1.00 96.31 182 VAL A C 1
ATOM 1403 O O . VAL A 1 182 ? 25.479 -11.128 -27.659 1.00 96.31 182 VAL A O 1
ATOM 1406 N N . SER A 1 183 ? 24.387 -9.822 -26.208 1.00 94.12 183 SER A N 1
ATOM 1407 C CA . SER A 1 183 ? 25.555 -8.995 -25.878 1.00 94.12 183 SER A CA 1
ATOM 1408 C C . SER A 1 183 ? 26.658 -9.800 -25.190 1.00 94.12 183 SER A C 1
ATOM 1410 O O . SER A 1 183 ? 27.827 -9.637 -25.525 1.00 94.12 183 SER A O 1
ATOM 1412 N N . MET A 1 184 ? 26.304 -10.700 -24.268 1.00 96.00 184 MET A N 1
ATOM 1413 C CA . MET A 1 184 ? 27.268 -11.577 -23.597 1.00 96.00 184 MET A CA 1
ATOM 1414 C C . MET A 1 184 ? 27.917 -12.554 -24.577 1.00 96.00 184 MET A C 1
ATOM 1416 O O . MET A 1 184 ? 29.142 -12.665 -24.611 1.00 96.00 184 MET A O 1
ATOM 1420 N N . ALA A 1 185 ? 27.114 -13.222 -25.411 1.00 95.06 185 ALA A N 1
ATOM 1421 C CA . ALA A 1 185 ? 27.630 -14.102 -26.455 1.00 95.06 185 ALA A CA 1
ATOM 1422 C C . ALA A 1 185 ? 28.534 -13.328 -27.427 1.00 95.06 185 ALA A C 1
ATOM 1424 O O . ALA A 1 185 ? 29.637 -13.769 -27.746 1.00 95.06 185 ALA A O 1
ATOM 1425 N N . SER A 1 186 ? 28.097 -12.135 -27.831 1.00 94.25 186 SER A N 1
ATOM 1426 C CA . SER A 1 186 ? 28.846 -11.252 -28.716 1.00 94.25 186 SER A CA 1
ATOM 1427 C C . SER A 1 186 ? 30.187 -10.851 -28.114 1.00 94.25 186 SER A C 1
ATOM 1429 O O . SER A 1 186 ? 31.206 -10.999 -28.780 1.00 94.25 186 SER A O 1
ATOM 1431 N N . LEU A 1 187 ? 30.232 -10.438 -26.846 1.00 93.62 187 LEU A N 1
ATOM 1432 C CA . LEU A 1 187 ? 31.470 -10.054 -26.166 1.00 93.62 187 LEU A CA 1
ATOM 1433 C C . LEU A 1 187 ? 32.494 -11.202 -26.122 1.00 93.62 187 LEU A C 1
ATOM 1435 O O . LEU A 1 187 ? 33.671 -10.988 -26.413 1.00 93.62 187 LEU A O 1
ATOM 1439 N N . ILE A 1 188 ? 32.045 -12.421 -25.804 1.00 94.31 188 ILE A N 1
ATOM 1440 C CA . ILE A 1 188 ? 32.904 -13.616 -25.780 1.00 94.31 188 ILE A CA 1
ATOM 1441 C C . ILE A 1 188 ? 33.466 -13.895 -27.179 1.00 94.31 188 ILE A C 1
ATOM 1443 O O . ILE A 1 188 ? 34.667 -14.114 -27.331 1.00 94.31 188 ILE A O 1
ATOM 1447 N N . LEU A 1 189 ? 32.621 -13.852 -28.212 1.00 93.38 189 LEU A N 1
ATOM 1448 C CA . LEU A 1 189 ? 33.058 -14.105 -29.585 1.00 93.38 189 LEU A CA 1
ATOM 1449 C C . LEU A 1 189 ? 34.002 -13.015 -30.105 1.00 93.38 189 LEU A C 1
ATOM 1451 O O . LEU A 1 189 ? 34.997 -13.346 -30.747 1.00 93.38 189 LEU A O 1
ATOM 1455 N N . HIS A 1 190 ? 33.759 -11.741 -29.784 1.00 92.50 190 HIS A N 1
ATOM 1456 C CA . HIS A 1 190 ? 34.677 -10.649 -30.119 1.00 92.50 190 HIS A CA 1
ATOM 1457 C C . HIS A 1 190 ? 36.066 -10.898 -29.530 1.00 92.50 190 HIS A C 1
ATOM 1459 O O . HIS A 1 190 ? 37.056 -10.783 -30.247 1.00 92.50 190 HIS A O 1
ATOM 1465 N N . TYR A 1 191 ? 36.154 -11.314 -28.264 1.00 91.94 191 TYR A N 1
ATOM 1466 C CA . TYR A 1 191 ? 37.437 -11.626 -27.631 1.00 91.94 191 TYR A CA 1
ATOM 1467 C C . TYR A 1 191 ? 38.214 -12.726 -28.377 1.00 91.94 191 TYR A C 1
ATOM 1469 O O . TYR A 1 191 ? 39.423 -12.610 -28.573 1.00 91.94 191 TYR A O 1
ATOM 1477 N N . LEU A 1 192 ? 37.521 -13.769 -28.844 1.00 93.56 192 LEU A N 1
ATOM 1478 C CA . LEU A 1 192 ? 38.138 -14.865 -29.598 1.00 93.56 192 LEU A CA 1
ATOM 1479 C C . LEU A 1 192 ? 38.574 -14.442 -31.009 1.00 93.56 192 LEU A C 1
ATOM 1481 O O . LEU A 1 192 ? 39.634 -14.857 -31.477 1.00 93.56 192 LEU A O 1
ATOM 1485 N N . ILE A 1 193 ? 37.767 -13.620 -31.685 1.00 92.44 193 ILE A N 1
ATOM 1486 C CA . ILE A 1 193 ? 37.991 -13.207 -33.076 1.00 92.44 193 ILE A CA 1
ATOM 1487 C C . ILE A 1 193 ? 39.085 -12.134 -33.172 1.00 92.44 193 ILE A C 1
ATOM 1489 O O . ILE A 1 193 ? 39.927 -12.200 -34.068 1.00 92.44 193 ILE A O 1
ATOM 1493 N N . LEU A 1 194 ? 39.116 -11.176 -32.238 1.00 90.56 194 LEU A N 1
ATOM 1494 C CA . LEU A 1 194 ? 40.040 -10.034 -32.271 1.00 90.56 194 LEU A CA 1
ATOM 1495 C C . LEU A 1 194 ? 41.517 -10.448 -32.262 1.00 90.56 194 LEU A C 1
ATOM 1497 O O . LEU A 1 194 ? 42.344 -9.741 -32.829 1.00 90.56 194 LEU A O 1
ATOM 1501 N N . ARG A 1 195 ? 41.854 -11.607 -31.680 1.00 89.62 195 ARG A N 1
ATOM 1502 C CA . ARG A 1 195 ? 43.228 -12.138 -31.664 1.00 89.62 195 ARG A CA 1
ATOM 1503 C C . ARG A 1 195 ? 43.796 -12.378 -33.067 1.00 89.62 195 ARG A C 1
ATOM 1505 O O . ARG A 1 195 ? 45.004 -12.271 -33.252 1.00 89.62 195 ARG A O 1
ATOM 1512 N N . ASN A 1 196 ? 42.941 -12.734 -34.021 1.00 90.62 196 ASN A N 1
ATOM 1513 C CA . ASN A 1 196 ? 43.342 -13.183 -35.353 1.00 90.62 196 ASN A CA 1
ATOM 1514 C C . ASN A 1 196 ? 42.958 -12.177 -36.449 1.00 90.62 196 ASN A C 1
ATOM 1516 O O . ASN A 1 196 ? 42.929 -12.537 -37.624 1.00 90.62 196 ASN A O 1
ATOM 1520 N N . LEU A 1 197 ? 42.595 -10.948 -36.073 1.00 93.06 197 LEU A N 1
ATOM 1521 C CA . LEU A 1 197 ? 42.096 -9.958 -37.019 1.00 93.06 197 LEU A CA 1
ATOM 1522 C C . LEU A 1 197 ? 43.238 -9.272 -37.773 1.00 93.06 197 LEU A C 1
ATOM 1524 O O . LEU A 1 197 ? 44.261 -8.921 -37.186 1.00 93.06 197 LEU A O 1
ATOM 1528 N N . ASP A 1 198 ? 43.019 -9.008 -39.058 1.00 94.31 198 ASP A N 1
ATOM 1529 C CA . ASP A 1 198 ? 43.903 -8.141 -39.831 1.00 94.31 198 ASP A CA 1
ATOM 1530 C C . ASP A 1 198 ? 43.909 -6.708 -39.247 1.00 94.31 198 ASP A C 1
ATOM 1532 O O . ASP A 1 198 ? 42.840 -6.197 -38.877 1.00 94.31 198 ASP A O 1
ATOM 1536 N N . PRO A 1 199 ? 45.071 -6.027 -39.171 1.00 95.06 199 PRO A N 1
ATOM 1537 C CA . PRO A 1 199 ? 45.160 -4.683 -38.609 1.00 95.06 199 PRO A CA 1
ATOM 1538 C C . PRO A 1 199 ? 44.219 -3.670 -39.270 1.00 95.06 199 PRO A C 1
ATOM 1540 O O . PRO A 1 199 ? 43.632 -2.844 -38.569 1.00 95.06 199 PRO A O 1
ATOM 1543 N N . ALA A 1 200 ? 44.022 -3.730 -40.592 1.00 95.50 200 ALA A N 1
ATOM 1544 C CA . ALA A 1 200 ? 43.150 -2.786 -41.286 1.00 95.50 200 ALA A CA 1
ATOM 1545 C C . ALA A 1 200 ? 41.684 -2.974 -40.869 1.00 95.50 200 ALA A C 1
ATOM 1547 O O . ALA A 1 200 ? 40.992 -1.997 -40.575 1.00 95.50 200 ALA A O 1
ATOM 1548 N N . ALA A 1 201 ? 41.228 -4.227 -40.769 1.00 94.31 201 ALA A N 1
ATOM 1549 C CA . ALA A 1 201 ? 39.897 -4.553 -40.263 1.00 94.31 201 ALA A CA 1
ATOM 1550 C C . ALA A 1 201 ? 39.722 -4.127 -38.797 1.00 94.31 201 ALA A C 1
ATOM 1552 O O . ALA A 1 201 ? 38.657 -3.632 -38.424 1.00 94.31 201 ALA A O 1
ATOM 1553 N N . PHE A 1 202 ? 40.770 -4.266 -37.981 1.00 94.94 202 PHE A N 1
ATOM 1554 C CA . PHE A 1 202 ? 40.737 -3.903 -36.565 1.00 94.94 202 PHE A CA 1
ATOM 1555 C C . PHE A 1 202 ? 40.573 -2.394 -36.382 1.00 94.94 202 PHE A C 1
ATOM 1557 O O . PHE A 1 202 ? 39.655 -1.955 -35.691 1.00 94.94 202 PHE A O 1
ATOM 1564 N N . TYR A 1 203 ? 41.413 -1.588 -37.037 1.00 96.12 203 TYR A N 1
ATOM 1565 C CA . TYR A 1 203 ? 41.326 -0.130 -36.937 1.00 96.12 203 TYR A CA 1
ATOM 1566 C C . TYR A 1 203 ? 40.034 0.419 -37.544 1.00 96.12 203 TYR A C 1
ATOM 1568 O O . TYR A 1 203 ? 39.455 1.352 -36.984 1.00 96.12 203 TYR A O 1
ATOM 1576 N N . ALA A 1 204 ? 39.546 -0.174 -38.640 1.00 95.81 204 ALA A N 1
ATOM 1577 C CA . ALA A 1 204 ? 38.248 0.179 -39.206 1.00 95.81 204 ALA A CA 1
ATOM 1578 C C . ALA A 1 204 ? 37.116 -0.076 -38.200 1.00 95.81 204 ALA A C 1
ATOM 1580 O O . ALA A 1 204 ? 36.316 0.824 -37.944 1.00 95.81 204 ALA A O 1
ATOM 1581 N N . TRP A 1 205 ? 37.083 -1.263 -37.583 1.00 95.94 205 TRP A N 1
ATOM 1582 C CA . TRP A 1 205 ? 36.112 -1.598 -36.541 1.00 95.94 205 TRP A CA 1
ATOM 1583 C C . TRP A 1 205 ? 36.189 -0.622 -35.362 1.00 95.94 205 TRP A C 1
ATOM 1585 O O . TRP A 1 205 ? 35.180 -0.014 -35.018 1.00 95.94 205 TRP A O 1
ATOM 1595 N N . VAL A 1 206 ? 37.379 -0.373 -34.801 1.00 95.81 206 VAL A N 1
ATOM 1596 C CA . VAL A 1 206 ? 37.564 0.601 -33.707 1.00 95.81 206 VAL A CA 1
ATOM 1597 C C . VAL A 1 206 ? 37.043 1.989 -34.098 1.00 95.81 206 VAL A C 1
ATOM 1599 O O . VAL A 1 206 ? 36.342 2.628 -33.311 1.00 95.81 206 VAL A O 1
ATOM 1602 N N . GLY A 1 207 ? 37.333 2.443 -35.321 1.00 97.44 207 GLY A N 1
ATOM 1603 C CA . GLY A 1 207 ? 36.832 3.709 -35.853 1.00 97.44 207 GLY A CA 1
ATOM 1604 C C . GLY A 1 207 ? 35.304 3.772 -35.882 1.00 97.44 207 GLY A C 1
ATOM 1605 O O . GLY A 1 207 ? 34.721 4.751 -35.410 1.00 97.44 207 GLY A O 1
ATOM 1606 N N . PHE A 1 208 ? 34.644 2.708 -36.349 1.00 96.50 208 PHE A N 1
ATOM 1607 C CA . PHE A 1 208 ? 33.186 2.607 -36.297 1.00 96.50 208 PHE A CA 1
ATOM 1608 C C . PHE A 1 208 ? 32.660 2.600 -34.860 1.00 96.50 208 PHE A C 1
ATOM 1610 O O . PHE A 1 208 ? 31.721 3.333 -34.563 1.00 96.50 208 PHE A O 1
ATOM 1617 N N . GLN A 1 209 ? 33.269 1.851 -33.938 1.00 94.69 209 GLN A N 1
ATOM 1618 C CA . GLN A 1 209 ? 32.826 1.810 -32.539 1.00 94.69 209 GLN A CA 1
ATOM 1619 C C . GLN A 1 209 ? 32.895 3.191 -31.866 1.00 94.69 209 GLN A C 1
ATOM 1621 O O . GLN A 1 209 ? 31.958 3.582 -31.162 1.00 94.69 209 GLN A O 1
ATOM 1626 N N . LEU A 1 210 ? 33.955 3.965 -32.131 1.00 96.12 210 LEU A N 1
ATOM 1627 C CA . LEU A 1 210 ? 34.078 5.354 -31.674 1.00 96.12 210 LEU A CA 1
ATOM 1628 C C . LEU A 1 210 ? 33.012 6.256 -32.304 1.00 96.12 210 LEU A C 1
ATOM 1630 O O . LEU A 1 210 ? 32.360 7.026 -31.594 1.00 96.12 210 LEU A O 1
ATOM 1634 N N . LEU A 1 211 ? 32.783 6.127 -33.613 1.00 95.81 211 LEU A N 1
ATOM 1635 C CA . LEU A 1 211 ? 31.747 6.878 -34.318 1.00 95.81 211 LEU A CA 1
ATOM 1636 C C . LEU A 1 211 ? 30.350 6.574 -33.759 1.00 95.81 211 LEU A C 1
ATOM 1638 O O . LEU A 1 211 ? 29.557 7.492 -33.544 1.00 95.81 211 LEU A O 1
ATOM 1642 N N . TRP A 1 212 ? 30.045 5.309 -33.462 1.00 93.75 212 TRP A N 1
ATOM 1643 C CA . TRP A 1 212 ? 28.776 4.908 -32.854 1.00 93.75 212 TRP A CA 1
ATOM 1644 C C . TRP A 1 212 ? 28.641 5.369 -31.415 1.00 93.75 212 TRP A C 1
ATOM 1646 O O . TRP A 1 212 ? 27.535 5.687 -30.978 1.00 93.75 212 TRP A O 1
ATOM 1656 N N . LEU A 1 213 ? 29.729 5.391 -30.648 1.00 93.06 213 LEU A N 1
ATOM 1657 C CA . LEU A 1 213 ? 29.715 5.954 -29.304 1.00 93.06 213 LEU A CA 1
ATOM 1658 C C . LEU A 1 213 ? 29.375 7.449 -29.353 1.00 93.06 213 LEU A C 1
ATOM 1660 O O . LEU A 1 213 ? 28.451 7.877 -28.662 1.00 93.06 213 LEU A O 1
ATOM 1664 N N . LEU A 1 214 ? 30.044 8.212 -30.222 1.00 94.00 214 LEU A N 1
ATOM 1665 C CA . LEU A 1 214 ? 29.775 9.637 -30.413 1.00 94.00 214 LEU A CA 1
ATOM 1666 C C . LEU A 1 214 ? 28.341 9.877 -30.900 1.00 94.00 214 LEU A C 1
ATOM 1668 O O . LEU A 1 214 ? 27.620 10.693 -30.332 1.00 94.00 214 LEU A O 1
ATOM 1672 N N . SER A 1 215 ? 27.898 9.116 -31.902 1.00 90.88 215 SER A N 1
ATOM 1673 C CA . SER A 1 215 ? 26.539 9.213 -32.444 1.00 90.88 215 SER A CA 1
ATOM 1674 C C . SER A 1 215 ? 25.486 8.927 -31.375 1.00 90.88 215 SER A C 1
ATOM 1676 O O . SER A 1 215 ? 24.498 9.652 -31.278 1.00 90.88 215 SER A O 1
ATOM 1678 N N . ARG A 1 216 ? 25.713 7.923 -30.514 1.00 88.44 216 ARG A N 1
ATOM 1679 C CA . ARG A 1 216 ? 24.845 7.639 -29.362 1.00 88.44 216 ARG A CA 1
ATOM 1680 C C . ARG A 1 216 ? 24.843 8.789 -28.365 1.00 88.44 216 ARG A C 1
ATOM 1682 O O . ARG A 1 216 ? 23.769 9.173 -27.924 1.00 88.44 216 ARG A O 1
ATOM 1689 N N . MET A 1 217 ? 26.000 9.358 -28.022 1.00 90.12 217 MET A N 1
ATOM 1690 C CA . MET A 1 217 ? 26.074 10.512 -27.116 1.00 90.12 217 MET A CA 1
ATOM 1691 C C . MET A 1 217 ? 25.279 11.706 -27.658 1.00 90.12 217 MET A C 1
ATOM 1693 O O . MET A 1 217 ? 24.488 12.290 -26.920 1.00 90.12 217 MET A O 1
ATOM 1697 N N . VAL A 1 218 ? 25.431 12.022 -28.948 1.00 89.62 218 VAL A N 1
ATOM 1698 C CA . VAL A 1 218 ? 24.677 13.093 -29.619 1.00 89.62 218 VAL A CA 1
ATOM 1699 C C . VAL A 1 218 ? 23.182 12.780 -29.620 1.00 89.62 218 VAL A C 1
ATOM 1701 O O . VAL A 1 218 ? 22.384 13.611 -29.190 1.00 89.62 218 VAL A O 1
ATOM 1704 N N . PHE A 1 219 ? 22.792 11.571 -30.030 1.00 86.06 219 PHE A N 1
ATOM 1705 C CA . PHE A 1 219 ? 21.393 11.150 -30.040 1.00 86.06 219 PHE A CA 1
ATOM 1706 C C . PHE A 1 219 ? 20.771 11.232 -28.646 1.00 86.06 219 PHE A C 1
ATOM 1708 O O . PHE A 1 219 ? 19.701 11.815 -28.488 1.00 86.06 219 PHE A O 1
ATOM 1715 N N . PHE A 1 220 ? 21.443 10.713 -27.615 1.00 82.81 220 PHE A N 1
ATOM 1716 C CA . PHE A 1 220 ? 20.962 10.803 -26.240 1.00 82.81 220 PHE A CA 1
ATOM 1717 C C . PHE A 1 220 ? 20.863 12.249 -25.778 1.00 82.81 220 PHE A C 1
ATOM 1719 O O . PHE A 1 220 ? 19.852 12.601 -25.191 1.00 82.81 220 PHE A O 1
ATOM 1726 N N . HIS A 1 221 ? 21.841 13.104 -26.075 1.00 85.12 221 HIS A N 1
ATOM 1727 C CA . HIS A 1 221 ? 21.782 14.515 -25.696 1.00 85.12 221 HIS A CA 1
ATOM 1728 C C . HIS A 1 221 ? 20.580 15.239 -26.324 1.00 85.12 221 HIS A C 1
ATOM 1730 O O . HIS A 1 221 ? 19.865 15.967 -25.633 1.00 85.12 221 HIS A O 1
ATOM 1736 N N . LEU A 1 222 ? 20.319 14.998 -27.611 1.00 82.88 222 LEU A N 1
ATOM 1737 C CA . LEU A 1 222 ? 19.201 15.607 -28.335 1.00 82.88 222 LEU A CA 1
ATOM 1738 C C . LEU A 1 222 ? 17.846 15.044 -27.887 1.00 82.88 222 LEU A C 1
ATOM 1740 O O . LEU A 1 222 ? 16.889 15.794 -27.713 1.00 82.88 222 LEU A O 1
ATOM 1744 N N . THR A 1 223 ? 17.765 13.736 -27.641 1.00 76.88 223 THR A N 1
ATOM 1745 C CA . THR A 1 223 ? 16.511 13.070 -27.258 1.00 76.88 223 THR A CA 1
ATOM 1746 C C . THR A 1 223 ? 16.202 13.143 -25.762 1.00 76.88 223 THR A C 1
ATOM 1748 O O . THR A 1 223 ? 15.040 12.978 -25.385 1.00 76.88 223 THR A O 1
ATOM 1751 N N . HIS A 1 224 ? 17.182 13.448 -24.900 1.00 67.56 224 HIS A N 1
ATOM 1752 C CA . HIS A 1 224 ? 16.988 13.546 -23.446 1.00 67.56 224 HIS A CA 1
ATOM 1753 C C . HIS A 1 224 ? 15.914 14.570 -23.076 1.00 67.56 224 HIS A C 1
ATOM 1755 O O . HIS A 1 224 ? 15.069 14.301 -22.223 1.00 67.56 224 HIS A O 1
ATOM 1761 N N . LYS A 1 225 ? 15.886 15.707 -23.786 1.00 59.44 225 LYS A N 1
ATOM 1762 C CA . LYS A 1 225 ? 14.896 16.779 -23.593 1.00 59.44 225 LYS A CA 1
ATOM 1763 C C . LYS A 1 225 ? 13.458 16.358 -23.917 1.00 59.44 225 LYS A C 1
ATOM 1765 O O . LYS A 1 225 ? 12.534 17.107 -23.629 1.00 59.44 225 LYS A O 1
ATOM 1770 N N . HIS A 1 226 ? 13.258 15.200 -24.545 1.00 54.28 226 HIS A N 1
ATOM 1771 C CA . HIS A 1 226 ? 11.942 14.701 -24.955 1.00 54.28 226 HIS A CA 1
ATOM 1772 C C . HIS A 1 226 ? 11.489 13.482 -24.145 1.00 54.28 226 HIS A C 1
ATOM 1774 O O . HIS A 1 226 ? 10.320 13.119 -24.204 1.00 54.28 226 HIS A O 1
ATOM 1780 N N . GLY A 1 227 ? 12.396 12.847 -23.393 1.00 51.47 227 GLY A N 1
ATOM 1781 C CA . GLY A 1 227 ? 12.061 11.767 -22.458 1.00 51.47 227 GLY A CA 1
ATOM 1782 C C . GLY A 1 227 ? 11.688 12.271 -21.064 1.00 51.47 227 GLY A C 1
ATOM 1783 O O . GLY A 1 227 ? 10.989 11.585 -20.326 1.00 51.47 227 GLY A O 1
ATOM 1784 N N . GLU A 1 228 ? 12.127 13.474 -20.692 1.00 54.66 228 GLU A N 1
ATOM 1785 C CA . GLU A 1 228 ? 11.647 14.151 -19.491 1.00 54.66 228 GLU A CA 1
ATOM 1786 C C . GLU A 1 228 ? 10.359 14.894 -19.826 1.00 54.66 228 GLU A C 1
ATOM 1788 O O . GLU A 1 228 ? 10.367 16.100 -20.058 1.00 54.66 228 GLU A O 1
ATOM 1793 N N . LEU A 1 229 ? 9.244 14.167 -19.895 1.00 51.97 229 LEU A N 1
ATOM 1794 C CA . LEU A 1 229 ? 7.927 14.789 -19.916 1.00 51.97 229 LEU A CA 1
ATOM 1795 C C . LEU A 1 229 ? 7.745 15.584 -18.619 1.00 51.97 229 LEU A C 1
ATOM 1797 O O . LEU A 1 229 ? 7.267 15.091 -17.604 1.00 51.97 229 LEU A O 1
ATOM 1801 N N . SER A 1 230 ? 8.095 16.858 -18.693 1.00 51.69 230 SER A N 1
ATOM 1802 C CA . SER A 1 230 ? 7.795 17.950 -17.771 1.00 51.69 230 SER A CA 1
ATOM 1803 C C . SER A 1 230 ? 6.287 18.239 -17.641 1.00 51.69 230 SER A C 1
ATOM 1805 O O . SER A 1 230 ? 5.892 19.358 -17.341 1.00 51.69 230 SER A O 1
ATOM 1807 N N . GLY A 1 231 ? 5.431 17.243 -17.888 1.00 57.38 231 GLY A N 1
ATOM 1808 C CA . GLY A 1 231 ? 3.972 17.341 -17.917 1.00 57.38 231 GLY A CA 1
ATOM 1809 C C . GLY A 1 231 ? 3.294 16.576 -16.784 1.00 57.38 231 GLY A C 1
ATOM 1810 O O . GLY A 1 231 ? 2.165 16.126 -16.953 1.00 57.38 231 GLY A O 1
ATOM 1811 N N . HIS A 1 232 ? 3.971 16.358 -15.652 1.00 68.56 232 HIS A N 1
ATOM 1812 C CA . HIS A 1 232 ? 3.295 15.842 -14.462 1.00 68.56 232 HIS A CA 1
ATOM 1813 C C . HIS A 1 232 ? 2.526 16.979 -13.796 1.00 68.56 232 HIS A C 1
ATOM 1815 O O . HIS A 1 232 ? 3.018 17.623 -12.869 1.00 68.56 232 HIS A O 1
ATOM 1821 N N . VAL A 1 233 ? 1.334 17.259 -14.317 1.00 78.81 233 VAL A N 1
ATOM 1822 C CA . VAL A 1 233 ? 0.442 18.244 -13.719 1.00 78.81 233 VAL A CA 1
ATOM 1823 C C . VAL A 1 233 ? -0.300 17.550 -12.591 1.00 78.81 233 VAL A C 1
ATOM 1825 O O . VAL A 1 233 ? -1.124 16.669 -12.812 1.00 78.81 233 VAL A O 1
ATOM 1828 N N . PHE A 1 234 ? 0.022 17.933 -11.364 1.00 86.06 234 PHE A N 1
ATOM 1829 C CA . PHE A 1 234 ? -0.732 17.517 -10.196 1.00 86.06 234 PHE A CA 1
ATOM 1830 C C . PHE A 1 234 ? -1.674 18.637 -9.796 1.00 86.06 234 PHE A C 1
ATOM 1832 O O . PHE A 1 234 ? -1.243 19.766 -9.562 1.00 86.06 234 PHE A O 1
ATOM 1839 N N . VAL A 1 235 ? -2.958 18.315 -9.698 1.00 89.31 235 VAL A N 1
ATOM 1840 C CA . VAL A 1 235 ? -3.960 19.233 -9.165 1.00 89.31 235 VAL A CA 1
ATOM 1841 C C . VAL A 1 235 ? -4.234 18.835 -7.727 1.00 89.31 235 VAL A C 1
ATOM 1843 O O . VAL A 1 235 ? -4.554 17.679 -7.444 1.00 89.31 235 VAL A O 1
ATOM 1846 N N . GLN A 1 236 ? -4.071 19.791 -6.814 1.00 89.75 236 GLN A N 1
ATOM 1847 C CA . GLN A 1 236 ? -4.450 19.589 -5.424 1.00 89.75 236 GLN A CA 1
ATOM 1848 C C . GLN A 1 236 ? -5.971 19.445 -5.343 1.00 89.75 236 GLN A C 1
ATOM 1850 O O . GLN A 1 236 ? -6.707 20.267 -5.888 1.00 89.75 236 GLN A O 1
ATOM 1855 N N . ALA A 1 237 ? -6.432 18.403 -4.664 1.00 89.56 237 ALA A N 1
ATOM 1856 C CA . ALA A 1 237 ? -7.844 18.111 -4.491 1.00 89.56 237 ALA A CA 1
ATOM 1857 C C . ALA A 1 237 ? -8.217 18.093 -3.006 1.00 89.56 237 ALA A C 1
ATOM 1859 O O . ALA A 1 237 ? -7.399 17.800 -2.134 1.00 89.56 237 ALA A O 1
ATOM 1860 N N . GLU A 1 238 ? -9.479 18.391 -2.719 1.00 88.25 238 GLU A N 1
ATOM 1861 C CA . GLU A 1 238 ? -10.046 18.296 -1.375 1.00 88.25 238 GLU A CA 1
ATOM 1862 C C . GLU A 1 238 ? -10.869 17.015 -1.259 1.00 88.25 238 GLU A C 1
ATOM 1864 O O . GLU A 1 238 ? -11.705 16.752 -2.121 1.00 88.25 238 GLU A O 1
ATOM 1869 N N . TRP A 1 239 ? -10.702 16.271 -0.159 1.00 86.50 239 TRP A N 1
ATOM 1870 C CA . TRP A 1 239 ? -11.420 15.016 0.116 1.00 86.50 239 TRP A CA 1
ATOM 1871 C C . TRP A 1 239 ? -12.928 15.099 -0.171 1.00 86.50 239 TRP A C 1
ATOM 1873 O O . TRP A 1 239 ? -13.478 14.284 -0.909 1.00 86.50 239 TRP A O 1
ATOM 1883 N N . LYS A 1 240 ? -13.586 16.145 0.346 1.00 86.12 240 LYS A N 1
ATOM 1884 C CA . LYS A 1 240 ? -15.042 16.339 0.237 1.00 86.12 240 LYS A CA 1
ATOM 1885 C C . LYS A 1 240 ? -15.533 16.569 -1.197 1.00 86.12 240 LYS A C 1
ATOM 1887 O O . LYS A 1 240 ? -16.708 16.347 -1.467 1.00 86.12 240 LYS A O 1
ATOM 1892 N N . LYS A 1 241 ? -14.655 17.019 -2.099 1.00 89.94 241 LYS A N 1
ATOM 1893 C CA . LYS A 1 241 ? -14.969 17.313 -3.508 1.00 89.94 241 LYS A CA 1
ATOM 1894 C C . LYS A 1 241 ? -14.623 16.156 -4.448 1.00 89.94 241 LYS A C 1
ATOM 1896 O O . LYS A 1 241 ? -14.851 16.274 -5.645 1.00 89.94 241 LYS A O 1
ATOM 1901 N N . LEU A 1 242 ? -14.047 15.070 -3.931 1.00 89.75 242 LEU A N 1
ATOM 1902 C CA . LEU A 1 242 ? -13.701 13.905 -4.736 1.00 89.75 242 LEU A CA 1
ATOM 1903 C C . LEU A 1 242 ? -14.926 13.076 -5.089 1.00 89.75 242 LEU A C 1
ATOM 1905 O O . LEU A 1 242 ? -15.775 12.831 -4.226 1.00 89.75 242 LEU A O 1
ATOM 1909 N N . ASP A 1 243 ? -14.902 12.542 -6.306 1.00 90.38 243 ASP A N 1
ATOM 1910 C CA . ASP A 1 243 ? -15.798 11.481 -6.752 1.00 90.38 243 ASP A CA 1
ATOM 1911 C C . ASP A 1 243 ? -15.568 10.180 -5.966 1.00 90.38 243 ASP A C 1
ATOM 1913 O O . ASP A 1 243 ? -14.475 9.917 -5.441 1.00 90.38 243 ASP A O 1
ATOM 1917 N N . THR A 1 244 ? -16.592 9.324 -5.938 1.00 88.94 244 THR A N 1
ATOM 1918 C CA . THR A 1 244 ? -16.586 8.024 -5.244 1.00 88.94 244 THR A CA 1
ATOM 1919 C C . THR A 1 244 ? -15.407 7.143 -5.658 1.00 88.94 244 THR A C 1
ATOM 1921 O O . THR A 1 244 ? -14.771 6.522 -4.802 1.00 88.94 244 THR A O 1
ATOM 1924 N N . SER A 1 245 ? -15.034 7.160 -6.941 1.00 88.12 245 SER A N 1
ATOM 1925 C CA . SER A 1 245 ? -13.915 6.376 -7.472 1.00 88.12 245 SER A CA 1
ATOM 1926 C C . SER A 1 245 ? -12.559 6.783 -6.888 1.00 88.12 245 SER A C 1
ATOM 1928 O O . SER A 1 245 ? -11.727 5.929 -6.587 1.00 88.12 245 SER A O 1
ATOM 1930 N N . TRP A 1 246 ? -12.312 8.083 -6.701 1.00 89.88 246 TRP A N 1
ATOM 1931 C CA . TRP A 1 246 ? -11.057 8.565 -6.114 1.00 89.88 246 TRP A CA 1
ATOM 1932 C C . TRP A 1 246 ? -11.002 8.277 -4.618 1.00 89.88 246 TRP A C 1
ATOM 1934 O O . TRP A 1 246 ? -9.956 7.868 -4.114 1.00 89.88 246 TRP A O 1
ATOM 1944 N N . ARG A 1 247 ? -12.138 8.403 -3.919 1.00 91.19 247 ARG A N 1
ATOM 1945 C CA . ARG A 1 247 ? -12.241 8.011 -2.506 1.00 91.19 247 ARG A CA 1
ATOM 1946 C C . ARG A 1 247 ? -11.947 6.525 -2.318 1.00 91.19 247 ARG A C 1
ATOM 1948 O O . ARG A 1 247 ? -11.168 6.181 -1.434 1.00 91.19 247 ARG A O 1
ATOM 1955 N N . ALA A 1 248 ? -12.471 5.655 -3.186 1.00 89.94 248 ALA A N 1
ATOM 1956 C CA . ALA A 1 248 ? -12.179 4.219 -3.158 1.00 89.94 248 ALA A CA 1
ATOM 1957 C C . ALA A 1 248 ? -10.675 3.917 -3.267 1.00 89.94 248 ALA A C 1
ATOM 1959 O O . ALA A 1 248 ? -10.141 3.105 -2.514 1.00 89.94 248 ALA A O 1
ATOM 1960 N N . ARG A 1 249 ? -9.953 4.627 -4.137 1.00 89.69 249 ARG A N 1
ATOM 1961 C CA . ARG A 1 249 ? -8.496 4.463 -4.283 1.00 89.69 249 ARG A CA 1
ATOM 1962 C C . ARG A 1 249 ? -7.723 4.904 -3.045 1.00 89.69 249 ARG A C 1
ATOM 1964 O O . ARG A 1 249 ? -6.768 4.244 -2.643 1.00 89.69 249 ARG A O 1
ATOM 1971 N N . ILE A 1 250 ? -8.158 5.983 -2.398 1.00 91.69 250 ILE A N 1
ATOM 1972 C CA . ILE A 1 250 ? -7.563 6.426 -1.133 1.00 91.69 250 ILE A CA 1
ATOM 1973 C C . ILE A 1 250 ? -7.847 5.418 -0.011 1.00 91.69 250 ILE A C 1
ATOM 1975 O O . ILE A 1 250 ? -6.957 5.140 0.793 1.00 91.69 250 ILE A O 1
ATOM 1979 N N . ARG A 1 251 ? -9.041 4.812 0.019 1.00 92.25 251 ARG A N 1
ATOM 1980 C CA . ARG A 1 251 ? -9.338 3.702 0.937 1.00 92.25 251 ARG A CA 1
ATOM 1981 C C . ARG A 1 251 ? -8.380 2.529 0.722 1.00 92.25 251 ARG A C 1
ATOM 1983 O O . ARG A 1 251 ? -7.787 2.066 1.689 1.00 92.25 251 ARG A O 1
ATOM 1990 N N . ASN A 1 252 ? -8.108 2.148 -0.527 1.00 91.00 252 ASN A N 1
ATOM 1991 C CA . ASN A 1 252 ? -7.135 1.092 -0.840 1.00 91.00 252 ASN A CA 1
ATOM 1992 C C . ASN A 1 252 ? -5.712 1.418 -0.352 1.00 91.00 252 ASN A C 1
ATOM 1994 O O . ASN A 1 252 ? -4.991 0.521 0.099 1.00 91.00 252 ASN A O 1
ATOM 1998 N N . LEU A 1 253 ? -5.300 2.693 -0.392 1.00 91.38 253 LEU A N 1
ATOM 1999 C CA . LEU A 1 253 ? -4.042 3.137 0.220 1.00 91.38 253 LEU A CA 1
ATOM 2000 C C . LEU A 1 253 ? -4.060 2.962 1.746 1.00 91.38 253 LEU A C 1
ATOM 2002 O O . LEU A 1 253 ? -3.071 2.492 2.308 1.00 91.38 253 LEU A O 1
ATOM 2006 N N . ALA A 1 254 ? -5.170 3.291 2.415 1.00 92.62 254 ALA A N 1
ATOM 2007 C CA . ALA A 1 254 ? -5.327 3.082 3.856 1.00 92.62 254 ALA A CA 1
ATOM 2008 C C . ALA A 1 254 ? -5.317 1.589 4.233 1.00 92.62 254 ALA A C 1
ATOM 2010 O O . ALA A 1 254 ? -4.627 1.206 5.174 1.00 92.62 254 ALA A O 1
ATOM 2011 N N . TYR A 1 255 ? -5.998 0.730 3.471 1.00 93.94 255 TYR A N 1
ATOM 2012 C CA . TYR A 1 255 ? -6.007 -0.726 3.685 1.00 93.94 255 TYR A CA 1
ATOM 2013 C C . TYR A 1 255 ? -4.617 -1.335 3.504 1.00 93.94 255 TYR A C 1
ATOM 2015 O O . TYR A 1 255 ? -4.164 -2.168 4.293 1.00 93.94 255 TYR A O 1
ATOM 2023 N N . SER A 1 256 ? -3.885 -0.850 2.503 1.00 90.38 256 SER A N 1
ATOM 2024 C CA . SER A 1 256 ? -2.501 -1.255 2.286 1.00 90.38 256 SER A CA 1
ATOM 2025 C C . SER A 1 256 ? -1.589 -0.793 3.427 1.00 90.38 256 SER A C 1
ATOM 2027 O O . SER A 1 256 ? -0.754 -1.569 3.888 1.00 90.38 256 SER A O 1
ATOM 2029 N N . LEU A 1 257 ? -1.777 0.430 3.938 1.00 91.50 257 LEU A N 1
ATOM 2030 C CA . LEU A 1 257 ? -1.054 0.929 5.110 1.00 91.50 257 LEU A CA 1
ATOM 2031 C C . LEU A 1 257 ? -1.363 0.117 6.372 1.00 91.50 257 LEU A C 1
ATOM 2033 O O . LEU A 1 257 ? -0.437 -0.229 7.100 1.00 91.50 257 LEU A O 1
ATOM 2037 N N . SER A 1 258 ? -2.629 -0.228 6.604 1.00 93.69 258 SER A N 1
ATOM 2038 C CA . SER A 1 258 ? -3.045 -1.112 7.698 1.00 93.69 258 SER A CA 1
ATOM 2039 C C . SER A 1 258 ? -2.354 -2.474 7.602 1.00 93.69 258 SER A C 1
ATOM 2041 O O . SER A 1 258 ? -1.744 -2.940 8.563 1.00 93.69 258 SER A O 1
ATOM 2043 N N . THR A 1 259 ? -2.338 -3.065 6.405 1.00 91.81 259 THR A N 1
ATOM 2044 C CA . THR A 1 259 ? -1.652 -4.336 6.143 1.00 91.81 259 THR A CA 1
ATOM 2045 C C . THR A 1 259 ? -0.157 -4.241 6.458 1.00 91.81 259 THR A C 1
ATOM 2047 O O . THR A 1 259 ? 0.379 -5.102 7.158 1.00 91.81 259 THR A O 1
ATOM 2050 N N . HIS A 1 260 ? 0.519 -3.179 6.005 1.00 90.25 260 HIS A N 1
ATOM 2051 C CA . HIS A 1 260 ? 1.921 -2.922 6.347 1.00 90.25 260 HIS A CA 1
ATOM 2052 C C . HIS A 1 260 ? 2.122 -2.789 7.865 1.00 90.25 260 HIS A C 1
ATOM 2054 O O . HIS A 1 260 ? 3.012 -3.432 8.424 1.00 90.25 260 HIS A O 1
ATOM 2060 N N . GLN A 1 261 ? 1.267 -2.025 8.554 1.00 91.44 261 GLN A N 1
ATOM 2061 C CA . GLN A 1 261 ? 1.322 -1.880 10.010 1.00 91.44 261 GLN A CA 1
ATOM 2062 C C . GLN A 1 261 ? 1.186 -3.219 10.732 1.00 91.44 261 GLN A C 1
ATOM 2064 O O . GLN A 1 261 ? 1.942 -3.469 11.667 1.00 91.44 261 GLN A O 1
ATOM 2069 N N . THR A 1 262 ? 0.303 -4.102 10.265 1.00 92.62 262 THR A N 1
ATOM 2070 C CA . THR A 1 262 ? 0.146 -5.466 10.782 1.00 92.62 262 THR A CA 1
ATOM 2071 C C . THR A 1 262 ? 1.430 -6.297 10.632 1.00 92.62 262 THR A C 1
ATOM 2073 O O . THR A 1 262 ? 1.793 -7.043 11.546 1.00 92.62 262 THR A O 1
ATOM 2076 N N . TYR A 1 263 ? 2.169 -6.156 9.523 1.00 90.81 263 TYR A N 1
ATOM 2077 C CA . TYR A 1 263 ? 3.451 -6.851 9.326 1.00 90.81 263 TYR A CA 1
ATOM 2078 C C . TYR A 1 263 ? 4.543 -6.380 10.289 1.00 90.81 263 TYR A C 1
ATOM 2080 O O . TYR A 1 263 ? 5.293 -7.207 10.815 1.00 90.81 263 TYR A O 1
ATOM 2088 N N . ILE A 1 264 ? 4.629 -5.072 10.534 1.00 90.00 264 ILE A N 1
ATOM 2089 C CA . ILE A 1 264 ? 5.627 -4.489 11.443 1.00 90.00 264 ILE A CA 1
ATOM 2090 C C . ILE A 1 264 ? 5.159 -4.453 12.905 1.00 90.00 264 ILE A C 1
ATOM 2092 O O . ILE A 1 264 ? 5.898 -3.997 13.779 1.00 90.00 264 ILE A O 1
ATOM 2096 N N . HIS A 1 265 ? 3.946 -4.935 13.191 1.00 92.31 265 HIS A N 1
ATOM 2097 C CA . HIS A 1 265 ? 3.351 -4.860 14.517 1.00 92.31 265 HIS A CA 1
ATOM 2098 C C . HIS A 1 265 ? 4.132 -5.693 15.549 1.00 92.31 265 HIS A C 1
ATOM 2100 O O . HIS A 1 265 ? 4.457 -6.854 15.273 1.00 92.31 265 HIS A O 1
ATOM 2106 N N . PRO A 1 266 ? 4.378 -5.185 16.777 1.00 90.75 266 PRO A N 1
ATOM 2107 C CA . PRO A 1 266 ? 5.020 -5.969 17.839 1.00 90.75 266 PRO A CA 1
ATOM 2108 C C . PRO A 1 266 ? 4.299 -7.288 18.160 1.00 90.75 266 PRO A C 1
ATOM 2110 O O . PRO A 1 266 ? 4.947 -8.304 18.412 1.00 90.75 266 PRO A O 1
ATOM 2113 N N . ARG A 1 267 ? 2.961 -7.289 18.061 1.00 90.75 267 ARG A N 1
ATOM 2114 C CA . ARG A 1 267 ? 2.089 -8.475 18.209 1.00 90.75 267 ARG A CA 1
ATOM 2115 C C . ARG A 1 267 ? 2.149 -9.467 17.036 1.00 90.75 267 ARG A C 1
ATOM 2117 O O . ARG A 1 267 ? 1.596 -10.558 17.149 1.00 90.75 267 ARG A O 1
ATOM 2124 N N . LYS A 1 268 ? 2.847 -9.121 15.948 1.00 91.75 268 LYS A N 1
ATOM 2125 C CA . LYS A 1 268 ? 2.981 -9.899 14.705 1.00 91.75 268 LYS A CA 1
ATOM 2126 C C . LYS A 1 268 ? 1.666 -10.101 13.948 1.00 91.75 268 LYS A C 1
ATOM 2128 O O . LYS A 1 268 ? 0.580 -10.054 14.514 1.00 91.75 268 LYS A O 1
ATOM 2133 N N . ARG A 1 269 ? 1.796 -10.409 12.655 1.00 93.69 269 ARG A N 1
ATOM 2134 C CA . ARG A 1 269 ? 0.675 -10.592 11.722 1.00 93.69 269 ARG A CA 1
ATOM 2135 C C . ARG A 1 269 ? -0.351 -11.642 12.152 1.00 93.69 269 ARG A C 1
ATOM 2137 O O . ARG A 1 269 ? -1.535 -11.412 11.956 1.00 93.69 269 ARG A O 1
ATOM 2144 N N . TYR A 1 270 ? 0.085 -12.755 12.742 1.00 93.44 270 TYR A N 1
ATOM 2145 C CA . TYR A 1 270 ? -0.819 -13.852 13.117 1.00 93.44 270 TYR A CA 1
ATOM 2146 C C . TYR A 1 270 ? -1.893 -13.428 14.136 1.00 93.44 270 TYR A C 1
ATOM 2148 O O . TYR A 1 270 ? -2.925 -14.075 14.248 1.00 93.44 270 TYR A O 1
ATOM 2156 N N . SER A 1 271 ? -1.672 -12.337 14.881 1.00 93.94 271 SER A N 1
ATOM 2157 C CA . SER A 1 271 ? -2.655 -11.820 15.842 1.00 93.94 271 SER A CA 1
ATOM 2158 C C . SER A 1 271 ? -3.826 -11.091 15.170 1.00 93.94 271 SER A C 1
ATOM 2160 O O . SER A 1 271 ? -4.796 -10.784 15.847 1.00 93.94 271 SER A O 1
ATOM 2162 N N . TYR A 1 272 ? -3.739 -10.803 13.870 1.00 95.12 272 TYR A N 1
ATOM 2163 C CA . TYR A 1 272 ? -4.672 -9.951 13.122 1.00 95.12 272 TYR A CA 1
ATOM 2164 C C . TYR A 1 272 ? -5.356 -10.701 11.970 1.00 95.12 272 TYR A C 1
ATOM 2166 O O . TYR A 1 272 ? -5.878 -10.080 11.052 1.00 95.12 272 TYR A O 1
ATOM 2174 N N . GLU A 1 273 ? -5.303 -12.036 11.950 1.00 93.94 273 GLU A N 1
ATOM 2175 C CA . GLU A 1 273 ? -5.818 -12.830 10.820 1.00 93.94 273 GLU A CA 1
ATOM 2176 C C . GLU A 1 273 ? -7.339 -12.743 10.651 1.00 93.94 273 GLU A C 1
ATOM 2178 O O . GLU A 1 273 ? -7.834 -12.935 9.544 1.00 93.94 273 GLU A O 1
ATOM 2183 N N . GLU A 1 274 ? -8.065 -12.432 11.725 1.00 94.25 274 GLU A N 1
ATOM 2184 C CA . GLU A 1 274 ? -9.523 -12.264 11.717 1.00 94.25 274 GLU A CA 1
ATOM 2185 C C . GLU A 1 274 ? -9.978 -10.798 11.700 1.00 94.25 274 GLU A C 1
ATOM 2187 O O . GLU A 1 274 ? -11.177 -10.516 11.736 1.00 94.25 274 GLU A O 1
ATOM 2192 N N . ASP A 1 275 ? -9.035 -9.859 11.631 1.00 96.50 275 ASP A N 1
ATOM 2193 C CA . ASP A 1 275 ? -9.368 -8.449 11.496 1.00 96.50 275 ASP A CA 1
ATOM 2194 C C . ASP A 1 275 ? -9.888 -8.145 10.092 1.00 96.50 275 ASP A C 1
ATOM 2196 O O . ASP A 1 275 ? -9.443 -8.702 9.084 1.00 96.50 275 ASP A O 1
ATOM 2200 N N . ALA A 1 276 ? -10.799 -7.182 10.023 1.00 95.88 276 ALA A N 1
ATOM 2201 C CA . ALA A 1 276 ? -11.264 -6.635 8.768 1.00 95.88 276 ALA A CA 1
ATOM 2202 C C . ALA A 1 276 ? -10.092 -5.990 8.011 1.00 95.88 276 ALA A C 1
ATOM 2204 O O . ALA A 1 276 ? -9.427 -5.083 8.513 1.00 95.88 276 ALA A O 1
ATOM 2205 N N . VAL A 1 277 ? -9.858 -6.451 6.781 1.00 92.69 277 VAL A N 1
ATOM 2206 C CA . VAL A 1 277 ? -8.858 -5.864 5.871 1.00 92.69 277 VAL A CA 1
ATOM 2207 C C . VAL A 1 277 ? -9.393 -4.582 5.219 1.00 92.69 277 VAL A C 1
ATOM 2209 O O . VAL A 1 277 ? -8.628 -3.678 4.887 1.00 92.69 277 VAL A O 1
ATOM 2212 N N . GLU A 1 278 ? -10.715 -4.490 5.079 1.00 93.56 278 GLU A N 1
ATOM 2213 C CA . GLU A 1 278 ? -11.445 -3.370 4.488 1.00 93.56 278 GLU A CA 1
ATOM 2214 C C . GLU A 1 278 ? -12.543 -2.891 5.446 1.00 93.56 278 GLU A C 1
ATOM 2216 O O . GLU A 1 278 ? -12.918 -3.598 6.382 1.00 93.56 278 GLU A O 1
ATOM 2221 N N . LEU A 1 279 ? -13.081 -1.689 5.223 1.00 94.44 279 LEU A N 1
ATOM 2222 C CA . LEU A 1 279 ? -14.168 -1.184 6.062 1.00 94.44 279 LEU A CA 1
ATOM 2223 C C . LEU A 1 279 ? -15.473 -1.949 5.785 1.00 94.44 279 LEU A C 1
ATOM 2225 O O . LEU A 1 279 ? -15.974 -1.870 4.659 1.00 94.44 279 LEU A O 1
ATOM 2229 N N . PRO A 1 280 ? -16.072 -2.616 6.791 1.00 94.25 280 PRO A N 1
ATOM 2230 C CA . PRO A 1 280 ? -17.357 -3.280 6.618 1.00 94.25 280 PRO A CA 1
ATOM 2231 C C . PRO A 1 280 ? -18.487 -2.260 6.427 1.00 94.25 280 PRO A C 1
ATOM 2233 O O . PRO A 1 280 ? -18.311 -1.041 6.559 1.00 94.25 280 PRO A O 1
ATOM 2236 N N . ASP A 1 281 ? -19.686 -2.738 6.098 1.00 92.88 281 ASP A N 1
ATOM 2237 C CA . ASP A 1 281 ? -20.892 -1.935 6.284 1.00 92.88 281 ASP A CA 1
ATOM 2238 C C . ASP A 1 281 ? -21.204 -1.785 7.758 1.00 92.88 281 ASP A C 1
ATOM 2240 O O . ASP A 1 281 ? -21.581 -2.757 8.392 1.00 92.88 281 ASP A O 1
ATOM 2244 N N . PHE A 1 282 ? -21.006 -0.582 8.301 1.00 92.50 282 PHE A N 1
ATOM 2245 C CA . PHE A 1 282 ? -21.138 -0.325 9.729 1.00 92.50 282 PHE A CA 1
ATOM 2246 C C . PHE A 1 282 ? -22.563 -0.555 10.249 1.00 92.50 282 PHE A C 1
ATOM 2248 O O . PHE A 1 282 ? -22.722 -0.733 11.458 1.00 92.50 282 PHE A O 1
ATOM 2255 N N . GLY A 1 283 ? -23.577 -0.588 9.377 1.00 92.94 283 GLY A N 1
ATOM 2256 C CA . GLY A 1 283 ? -24.966 -0.744 9.797 1.00 92.94 283 GLY A CA 1
ATOM 2257 C C . GLY A 1 283 ? -25.349 0.321 10.828 1.00 92.94 283 GLY A C 1
ATOM 2258 O O . GLY A 1 283 ? -25.012 1.498 10.672 1.00 92.94 283 GLY A O 1
ATOM 2259 N N . THR A 1 284 ? -26.010 -0.096 11.907 1.00 94.94 284 THR A N 1
ATOM 2260 C CA . THR A 1 284 ? -26.337 0.799 13.022 1.00 94.94 284 THR A CA 1
ATOM 2261 C C . THR A 1 284 ? -25.136 0.918 13.956 1.00 94.94 284 THR A C 1
ATOM 2263 O O . THR A 1 284 ? -24.676 -0.067 14.532 1.00 94.94 284 THR A O 1
ATOM 2266 N N . VAL A 1 285 ? -24.630 2.135 14.141 1.00 96.00 285 VAL A N 1
ATOM 2267 C CA . VAL A 1 285 ? -23.539 2.401 15.086 1.00 96.00 285 VAL A CA 1
ATOM 2268 C C . VAL A 1 285 ? -24.133 2.801 16.428 1.00 96.00 285 VAL A C 1
ATOM 2270 O O . VAL A 1 285 ? -24.865 3.786 16.510 1.00 96.00 285 VAL A O 1
ATOM 2273 N N . VAL A 1 286 ? -23.813 2.045 17.475 1.00 95.81 286 VAL A N 1
ATOM 2274 C CA . VAL A 1 286 ? -24.264 2.317 18.848 1.00 95.81 286 VAL A CA 1
ATOM 2275 C C . VAL A 1 286 ? -23.065 2.490 19.771 1.00 95.81 286 VAL A C 1
ATOM 2277 O O . VAL A 1 286 ? -22.003 1.910 19.554 1.00 95.81 286 VAL A O 1
ATOM 2280 N N . GLU A 1 287 ? -23.226 3.302 20.813 1.00 94.44 287 GLU A N 1
ATOM 2281 C CA . GLU A 1 287 ? -22.149 3.554 21.778 1.00 94.44 287 GLU A CA 1
ATOM 2282 C C . GLU A 1 287 ? -22.023 2.453 22.837 1.00 94.44 287 GLU A C 1
ATOM 2284 O O . GLU A 1 287 ? -20.966 2.351 23.466 1.00 94.44 287 GLU A O 1
ATOM 2289 N N . GLU A 1 288 ? -23.083 1.658 23.029 1.00 93.62 288 GLU A N 1
ATOM 2290 C CA . GLU A 1 288 ? -23.197 0.591 24.025 1.00 93.62 288 GLU A CA 1
ATOM 2291 C C . GLU A 1 288 ? -24.060 -0.567 23.492 1.00 93.62 288 GLU A C 1
ATOM 2293 O O . GLU A 1 288 ? -25.021 -0.357 22.749 1.00 93.62 288 GLU A O 1
ATOM 2298 N N . PHE A 1 289 ? -23.737 -1.798 23.887 1.00 92.50 289 PHE A N 1
ATOM 2299 C CA . PHE A 1 289 ? -24.519 -2.994 23.573 1.00 92.50 289 PHE A CA 1
ATOM 2300 C C . PHE A 1 289 ? -25.741 -3.128 24.496 1.00 92.50 289 PHE A C 1
ATOM 2302 O O . PHE A 1 289 ? -25.624 -3.017 25.714 1.00 92.50 289 PHE A O 1
ATOM 2309 N N . SER A 1 290 ? -26.909 -3.462 23.942 1.00 90.69 290 SER A N 1
ATOM 2310 C CA . SER A 1 290 ? -28.139 -3.659 24.725 1.00 90.69 290 SER A CA 1
ATOM 2311 C C . SER A 1 290 ? -28.184 -5.028 25.421 1.00 90.69 290 SER A C 1
ATOM 2313 O O . SER A 1 290 ? -28.275 -6.064 24.769 1.00 90.69 290 SER A O 1
ATOM 2315 N N . ILE A 1 291 ? -28.200 -5.050 26.760 1.00 84.12 291 ILE A N 1
ATOM 2316 C CA . ILE A 1 291 ? -28.205 -6.280 27.590 1.00 84.12 291 ILE A CA 1
ATOM 2317 C C . ILE A 1 291 ? -29.611 -6.911 27.734 1.00 84.12 291 ILE A C 1
ATOM 2319 O O . ILE A 1 291 ? -29.849 -7.730 28.617 1.00 84.12 291 ILE A O 1
ATOM 2323 N N . SER A 1 292 ? -30.584 -6.555 26.893 1.00 77.00 292 SER A N 1
ATOM 2324 C CA . SER A 1 292 ? -31.987 -6.988 27.071 1.00 77.00 292 SER A CA 1
ATOM 2325 C C . SER A 1 292 ? -32.204 -8.515 27.155 1.00 77.00 292 SER A C 1
ATOM 2327 O O . SER A 1 292 ? -33.211 -8.954 27.708 1.00 77.00 292 SER A O 1
ATOM 2329 N N . GLU A 1 293 ? -31.241 -9.328 26.704 1.00 65.62 293 GLU A N 1
ATOM 2330 C CA . GLU A 1 293 ? -31.317 -10.795 26.684 1.00 65.62 293 GLU A CA 1
ATOM 2331 C C . GLU A 1 293 ? -30.372 -11.529 27.658 1.00 65.62 293 GLU A C 1
ATOM 2333 O O . GLU A 1 293 ? -30.261 -12.757 27.583 1.00 65.62 293 GLU A O 1
ATOM 2338 N N . ALA A 1 294 ? -29.682 -10.844 28.581 1.00 74.38 294 ALA A N 1
ATOM 2339 C CA . ALA A 1 294 ? -28.748 -11.537 29.477 1.00 74.38 294 ALA A CA 1
ATOM 2340 C C . ALA A 1 294 ? -29.450 -12.551 30.384 1.00 74.38 294 ALA A C 1
ATOM 2342 O O . ALA A 1 294 ? -30.296 -12.210 31.213 1.00 74.38 294 ALA A O 1
ATOM 2343 N N . ARG A 1 295 ? -29.030 -13.815 30.284 1.00 71.56 295 ARG A N 1
ATOM 2344 C CA . ARG A 1 295 ? -29.458 -14.886 31.187 1.00 71.56 295 ARG A CA 1
ATOM 2345 C C . ARG A 1 295 ? -28.300 -15.212 32.115 1.00 71.56 295 ARG A C 1
ATOM 2347 O O . ARG A 1 295 ? -27.224 -15.569 31.656 1.00 71.56 295 ARG A O 1
ATOM 2354 N N . ASN A 1 296 ? -28.517 -15.090 33.424 1.00 77.19 296 ASN A N 1
ATOM 2355 C CA . ASN A 1 296 ? -27.507 -15.379 34.453 1.00 77.19 296 ASN A CA 1
ATOM 2356 C C . ASN A 1 296 ? -26.191 -14.584 34.303 1.00 77.19 296 ASN A C 1
ATOM 2358 O O . ASN A 1 296 ? -25.137 -15.056 34.717 1.00 77.19 296 ASN A O 1
ATOM 2362 N N . GLY A 1 297 ? -26.241 -13.382 33.717 1.00 84.88 297 GLY A N 1
ATOM 2363 C CA . GLY A 1 297 ? -25.047 -12.564 33.479 1.00 84.88 297 GLY A CA 1
ATOM 2364 C C . GLY A 1 297 ? -24.199 -13.009 32.282 1.00 84.88 297 GLY A C 1
ATOM 2365 O O . GLY A 1 297 ? -23.104 -12.484 32.104 1.00 84.88 297 GLY A O 1
ATOM 2366 N N . GLU A 1 298 ? -24.694 -13.930 31.453 1.00 90.31 298 GLU A N 1
ATOM 2367 C CA . GLU A 1 298 ? -24.083 -14.304 30.177 1.00 90.31 29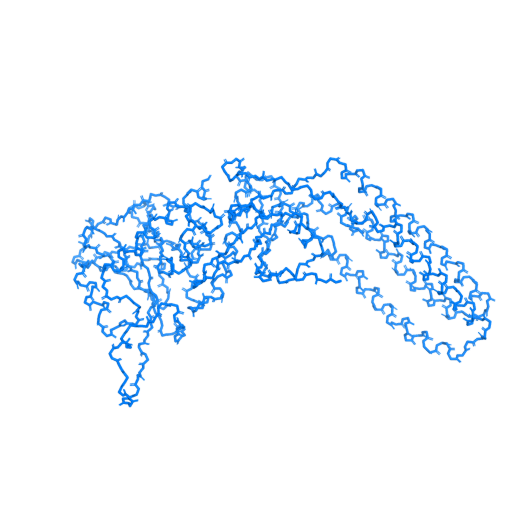8 GLU A CA 1
ATOM 2368 C C . GLU A 1 298 ? -24.986 -13.917 28.999 1.00 90.31 298 GLU A C 1
ATOM 2370 O O . GLU A 1 298 ? -26.218 -13.996 29.064 1.00 90.31 298 GLU A O 1
ATOM 2375 N N . VAL A 1 299 ? -24.352 -13.499 27.905 1.00 91.31 299 VAL A N 1
ATOM 2376 C CA . VAL A 1 299 ? -24.989 -13.120 26.642 1.00 91.31 299 VAL A CA 1
ATOM 2377 C C . VAL A 1 299 ? -24.285 -13.861 25.513 1.00 91.31 299 VAL A C 1
ATOM 2379 O O . VAL A 1 299 ? -23.058 -13.911 25.472 1.00 91.31 299 VAL A O 1
ATOM 2382 N N . LYS A 1 300 ? -25.043 -14.429 24.572 1.00 90.94 300 LYS A N 1
ATOM 2383 C CA . LYS A 1 300 ? -24.467 -14.962 23.332 1.00 90.94 300 LYS A CA 1
ATOM 2384 C C . LYS A 1 300 ? -24.491 -13.884 22.262 1.00 90.94 300 LYS A C 1
ATOM 2386 O O . LYS A 1 300 ? -25.541 -13.316 21.995 1.00 90.94 300 LYS A O 1
ATOM 2391 N N . ILE A 1 301 ? -23.344 -13.629 21.647 1.00 91.62 301 ILE A N 1
ATOM 2392 C CA . ILE A 1 301 ? -23.169 -12.588 20.632 1.00 91.62 301 ILE A CA 1
ATOM 2393 C C . ILE A 1 301 ? -22.582 -13.240 19.390 1.00 91.62 301 ILE A C 1
ATOM 2395 O O . ILE A 1 301 ? -21.614 -13.989 19.488 1.00 91.62 301 ILE A O 1
ATOM 2399 N N . ASN A 1 302 ? -23.154 -12.973 18.218 1.00 95.00 302 ASN A N 1
ATOM 2400 C CA . ASN A 1 302 ? -22.573 -13.416 16.956 1.00 95.00 302 ASN A CA 1
ATOM 2401 C C . ASN A 1 302 ? -21.737 -12.284 16.353 1.00 95.00 302 ASN A C 1
ATOM 2403 O O . ASN A 1 302 ? -22.296 -11.323 15.827 1.00 95.00 302 ASN A O 1
ATOM 2407 N N . VAL A 1 303 ? -20.413 -12.384 16.459 1.00 96.69 303 VAL A N 1
ATOM 2408 C CA . VAL A 1 303 ? -19.467 -11.385 15.947 1.00 96.69 303 VAL A CA 1
ATOM 2409 C C . VAL A 1 303 ? -19.204 -11.651 14.468 1.00 96.69 303 VAL A C 1
ATOM 2411 O O . VAL A 1 303 ? -18.759 -12.736 14.100 1.00 96.69 303 VAL A O 1
ATOM 2414 N N . THR A 1 304 ? -19.457 -10.671 13.610 1.00 96.50 304 THR A N 1
ATOM 2415 C CA . THR A 1 304 ? -19.299 -10.813 12.155 1.00 96.50 304 THR A CA 1
ATOM 2416 C C . THR A 1 304 ? -18.021 -10.179 11.629 1.00 96.50 304 THR A C 1
ATOM 2418 O O . THR A 1 304 ? -17.478 -10.657 10.636 1.00 96.50 304 THR A O 1
ATOM 2421 N N . SER A 1 305 ? -17.527 -9.127 12.283 1.00 97.12 305 SER A N 1
ATOM 2422 C CA . SER A 1 305 ? -16.318 -8.415 11.870 1.00 97.12 305 SER A CA 1
ATOM 2423 C C . SER A 1 305 ? -15.683 -7.667 13.043 1.00 97.12 305 SER A C 1
ATOM 2425 O O . SER A 1 305 ? -16.368 -7.270 13.988 1.00 97.12 305 SER A O 1
ATOM 2427 N N . VAL A 1 306 ? -14.370 -7.452 12.977 1.00 97.50 306 VAL A N 1
ATOM 2428 C CA . VAL A 1 306 ? -13.628 -6.599 13.911 1.00 97.50 306 VAL A CA 1
ATOM 2429 C C . VAL A 1 306 ? -12.753 -5.638 13.116 1.00 97.50 306 VAL A C 1
ATOM 2431 O O . VAL A 1 306 ? -11.851 -6.061 12.399 1.00 97.50 306 VAL A O 1
ATOM 2434 N N . VAL A 1 307 ? -12.985 -4.334 13.261 1.00 98.00 307 VAL A N 1
ATOM 2435 C CA . VAL A 1 307 ? -12.095 -3.298 12.715 1.00 98.00 307 VAL A CA 1
ATOM 2436 C C . VAL A 1 307 ? -11.044 -2.977 13.771 1.00 98.00 307 VAL A C 1
ATOM 2438 O O . VAL A 1 307 ? -11.351 -2.370 14.798 1.00 98.00 307 VAL A O 1
ATOM 2441 N N . GLY A 1 308 ? -9.815 -3.425 13.534 1.00 96.88 308 GLY A N 1
ATOM 2442 C CA . GLY A 1 308 ? -8.710 -3.318 14.480 1.00 96.88 308 GLY A CA 1
ATOM 2443 C C . GLY A 1 308 ? -7.962 -1.985 14.496 1.00 96.88 308 GLY A C 1
ATOM 2444 O O . GLY A 1 308 ? -8.129 -1.135 13.619 1.00 96.88 308 GLY A O 1
ATOM 2445 N N . ASP A 1 309 ? -7.060 -1.849 15.469 1.00 95.69 309 ASP A N 1
ATOM 2446 C CA . ASP A 1 309 ? -6.198 -0.685 15.704 1.00 95.69 309 ASP A CA 1
ATOM 2447 C C . ASP A 1 309 ? -5.397 -0.260 14.470 1.00 95.69 309 ASP A C 1
ATOM 2449 O O . ASP A 1 309 ? -5.331 0.929 14.162 1.00 95.69 309 ASP A O 1
ATOM 2453 N N . THR A 1 310 ? -4.841 -1.211 13.716 1.00 95.50 310 THR A N 1
ATOM 2454 C CA . THR A 1 310 ? -4.037 -0.907 12.522 1.00 95.50 310 THR A CA 1
ATOM 2455 C C . THR A 1 310 ? -4.872 -0.274 11.409 1.00 95.50 310 THR A C 1
ATOM 2457 O O . THR A 1 310 ? -4.434 0.673 10.757 1.00 95.50 310 THR A O 1
ATOM 2460 N N . LEU A 1 311 ? -6.098 -0.761 11.185 1.00 96.19 311 LEU A N 1
ATOM 2461 C CA . LEU A 1 311 ? -7.011 -0.187 10.197 1.00 96.19 311 LEU A CA 1
ATOM 2462 C C . LEU A 1 311 ? -7.550 1.171 10.656 1.00 96.19 311 LEU A C 1
ATOM 2464 O O . LEU A 1 311 ? -7.522 2.127 9.880 1.00 96.19 311 LEU A O 1
ATOM 2468 N N . LEU A 1 312 ? -7.953 1.294 11.922 1.00 96.50 312 LEU A N 1
ATOM 2469 C CA . LEU A 1 312 ? -8.399 2.566 12.496 1.00 96.50 312 LEU A CA 1
ATOM 2470 C C . LEU A 1 312 ? -7.304 3.636 12.430 1.00 96.50 312 LEU A C 1
ATOM 2472 O O . LEU A 1 312 ? -7.572 4.755 11.994 1.00 96.50 312 LEU A O 1
ATOM 2476 N N . ALA A 1 313 ? -6.066 3.296 12.793 1.00 94.44 313 ALA A N 1
ATOM 2477 C CA . ALA A 1 313 ? -4.935 4.217 12.743 1.00 94.44 313 ALA A CA 1
ATOM 2478 C C . ALA A 1 313 ? -4.582 4.617 11.308 1.00 94.44 313 ALA A C 1
ATOM 2480 O O . ALA A 1 313 ? -4.349 5.797 11.035 1.00 94.44 313 ALA A O 1
ATOM 2481 N N . ALA A 1 314 ? -4.585 3.662 10.372 1.00 93.56 314 ALA A N 1
ATOM 2482 C CA . ALA A 1 314 ? -4.369 3.957 8.962 1.00 93.56 314 ALA A CA 1
ATOM 2483 C C . ALA A 1 314 ? -5.450 4.896 8.409 1.00 93.56 314 ALA A C 1
ATOM 2485 O O . ALA A 1 314 ? -5.116 5.846 7.706 1.00 93.56 314 ALA A O 1
ATOM 2486 N N . ILE A 1 315 ? -6.721 4.688 8.757 1.00 93.94 315 ILE A N 1
ATOM 2487 C CA . ILE A 1 315 ? -7.828 5.547 8.322 1.00 93.94 315 ILE A CA 1
ATOM 2488 C C . ILE A 1 315 ? -7.759 6.928 8.965 1.00 93.94 315 ILE A C 1
ATOM 2490 O O . ILE A 1 315 ? -7.886 7.916 8.252 1.00 93.94 315 ILE A O 1
ATOM 2494 N N . CYS A 1 316 ? -7.525 7.038 10.273 1.00 92.69 316 CYS A N 1
ATOM 2495 C CA . CYS A 1 316 ? -7.432 8.344 10.933 1.00 92.69 316 CYS A CA 1
ATOM 2496 C C . CYS A 1 316 ? -6.288 9.170 10.337 1.00 92.69 316 CYS A C 1
ATOM 2498 O O . CYS A 1 316 ? -6.462 10.350 10.016 1.00 92.69 316 CYS A O 1
ATOM 2500 N N . TRP A 1 317 ? -5.145 8.523 10.084 1.00 90.81 317 TRP A N 1
ATOM 2501 C CA . TRP A 1 317 ? -4.010 9.176 9.452 1.00 90.81 317 TRP A CA 1
ATOM 2502 C C . TRP A 1 317 ? -4.285 9.513 7.985 1.00 90.81 317 TRP A C 1
ATOM 2504 O O . TRP A 1 317 ? -4.054 10.651 7.602 1.00 90.81 317 TRP A O 1
ATOM 2514 N N . VAL A 1 318 ? -4.814 8.591 7.166 1.00 90.38 318 VAL A N 1
ATOM 2515 C CA . VAL A 1 318 ? -5.075 8.800 5.723 1.00 90.38 318 VAL A CA 1
ATOM 2516 C C . VAL A 1 318 ? -6.298 9.696 5.447 1.00 90.38 318 VAL A C 1
ATOM 2518 O O . VAL A 1 318 ? -6.323 10.437 4.461 1.00 90.38 318 VAL A O 1
ATOM 2521 N N . GLY A 1 319 ? -7.298 9.698 6.315 1.00 88.19 319 GLY A N 1
ATOM 2522 C CA . GLY A 1 319 ? -8.467 10.574 6.244 1.00 88.19 319 GLY A CA 1
ATOM 2523 C C . GLY A 1 319 ? -8.155 11.986 6.734 1.00 88.19 319 GLY A C 1
ATOM 2524 O O . GLY A 1 319 ? -8.596 12.959 6.133 1.00 88.19 319 GLY A O 1
ATOM 2525 N N . GLY A 1 320 ? -7.302 12.121 7.755 1.00 84.44 320 GLY A N 1
ATOM 2526 C CA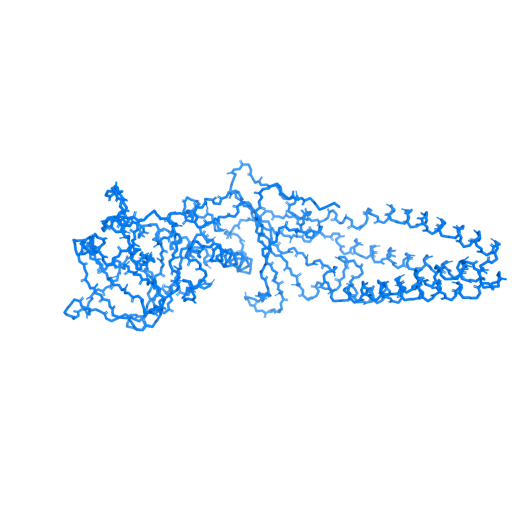 . GLY A 1 320 ? -6.886 13.417 8.305 1.00 84.44 320 GLY A CA 1
ATOM 2527 C C . GLY A 1 320 ? -7.945 14.112 9.158 1.00 84.44 320 GLY A C 1
ATOM 2528 O O . GLY A 1 320 ? -7.751 15.267 9.520 1.00 84.44 320 GLY A O 1
ATOM 2529 N N . GLU A 1 321 ? -9.048 13.433 9.469 1.00 83.00 321 GLU A N 1
ATOM 2530 C CA . GLU A 1 321 ? -10.134 13.975 10.287 1.00 83.00 321 GLU A CA 1
ATOM 2531 C C . GLU A 1 321 ? -9.812 13.951 11.786 1.00 83.00 321 GLU A C 1
ATOM 2533 O O . GLU A 1 321 ? -10.150 14.890 12.499 1.00 83.00 321 GLU A O 1
ATOM 2538 N N . ALA A 1 322 ? -9.085 12.927 12.242 1.00 85.50 322 ALA A N 1
ATOM 2539 C CA . ALA A 1 322 ? -8.629 12.787 13.624 1.00 85.50 322 ALA A CA 1
ATOM 2540 C C . ALA A 1 322 ? -7.101 12.573 13.672 1.00 85.50 322 ALA A C 1
ATOM 2542 O O . ALA A 1 322 ? -6.629 11.491 14.024 1.00 85.50 322 ALA A O 1
ATOM 2543 N N . PRO A 1 323 ? -6.290 13.571 13.264 1.00 79.69 323 PRO A N 1
ATOM 2544 C CA . PRO A 1 323 ? -4.841 13.411 13.117 1.00 79.69 323 PRO A CA 1
ATOM 2545 C C . PRO A 1 323 ? -4.107 13.204 14.452 1.00 79.69 323 PRO A C 1
ATOM 2547 O O . PRO A 1 323 ? -2.981 12.710 14.457 1.00 79.69 323 PRO A O 1
ATOM 2550 N N . HIS A 1 324 ? -4.726 13.566 15.581 1.00 85.88 324 HIS A N 1
ATOM 2551 C CA . HIS A 1 324 ? -4.210 13.295 16.927 1.00 85.88 324 HIS A CA 1
ATOM 2552 C C . HIS A 1 324 ? -4.388 11.835 17.356 1.00 85.88 324 HIS A C 1
ATOM 2554 O O . HIS A 1 324 ? -3.723 11.412 18.302 1.00 85.88 324 HIS A O 1
ATOM 2560 N N . LEU A 1 325 ? -5.243 11.059 16.678 1.00 90.38 325 LEU A N 1
ATOM 2561 C CA . LEU A 1 325 ? -5.392 9.627 16.923 1.00 90.38 325 LEU A CA 1
ATOM 2562 C C . LEU A 1 325 ? -4.276 8.867 16.202 1.00 90.38 325 LEU A C 1
ATOM 2564 O O . LEU A 1 325 ? -4.345 8.548 15.015 1.00 90.38 325 LEU A O 1
ATOM 2568 N N . THR A 1 326 ? -3.208 8.605 16.944 1.00 87.50 326 THR A N 1
ATOM 2569 C CA . THR A 1 326 ? -1.995 7.937 16.474 1.00 87.50 326 THR A CA 1
ATOM 2570 C C . THR A 1 326 ? -2.069 6.425 16.697 1.00 87.50 326 THR A C 1
ATOM 2572 O O . THR A 1 326 ? -2.925 5.930 17.431 1.00 87.50 326 THR A O 1
ATOM 2575 N N . GLY A 1 327 ? -1.129 5.668 16.116 1.00 86.38 327 GLY A N 1
ATOM 2576 C CA . GLY A 1 327 ? -1.033 4.222 16.360 1.00 86.38 327 GLY A CA 1
ATOM 2577 C C . GLY A 1 327 ? -0.958 3.880 17.854 1.00 86.38 327 GLY A C 1
ATOM 2578 O O . GLY A 1 327 ? -1.619 2.955 18.311 1.00 86.38 327 GLY A O 1
ATOM 2579 N N . SER A 1 328 ? -0.256 4.694 18.651 1.00 87.88 328 SER A N 1
ATOM 2580 C CA . SER A 1 328 ? -0.142 4.471 20.097 1.00 87.88 328 SER A CA 1
ATOM 2581 C C . SER A 1 328 ? -1.426 4.761 20.881 1.00 87.88 328 SER A C 1
ATOM 2583 O O . SER A 1 328 ? -1.674 4.103 21.896 1.00 87.88 328 SER A O 1
ATOM 2585 N N . SER A 1 329 ? -2.240 5.734 20.446 1.00 91.56 329 SER A N 1
ATOM 2586 C CA . SER A 1 329 ? -3.526 6.022 21.099 1.00 91.56 329 SER A CA 1
ATOM 2587 C C . SER A 1 329 ? -4.595 5.004 20.714 1.00 91.56 329 SER A C 1
ATOM 2589 O O . SER A 1 329 ? -5.458 4.713 21.533 1.00 91.56 329 SER A O 1
ATOM 2591 N N . LEU A 1 330 ? -4.508 4.444 19.503 1.00 94.56 330 LEU A N 1
ATOM 2592 C CA . LEU A 1 330 ? -5.449 3.452 18.984 1.00 94.56 330 LEU A CA 1
ATOM 2593 C C . LEU A 1 330 ? -5.019 1.999 19.212 1.00 94.56 330 LEU A C 1
ATOM 2595 O O . LEU A 1 330 ? -5.779 1.113 18.867 1.00 94.56 330 LEU A O 1
ATOM 2599 N N . TYR A 1 331 ? -3.853 1.733 19.806 1.00 92.56 331 TYR A N 1
ATOM 2600 C CA . TYR A 1 331 ? -3.217 0.403 19.911 1.00 92.56 331 TYR A CA 1
ATOM 2601 C C . TYR A 1 331 ? -4.109 -0.736 20.449 1.00 92.56 331 TYR A C 1
ATOM 2603 O O . TYR A 1 331 ? -3.905 -1.911 20.141 1.00 92.56 331 TYR A O 1
ATOM 2611 N N . ASP A 1 332 ? -5.077 -0.393 21.296 1.00 95.19 332 ASP A N 1
ATOM 2612 C CA . ASP A 1 332 ? -6.029 -1.319 21.925 1.00 95.19 332 ASP A CA 1
ATOM 2613 C C . ASP A 1 332 ? -7.482 -1.006 21.517 1.00 95.19 332 ASP A C 1
ATOM 2615 O O . ASP A 1 332 ? -8.433 -1.582 22.041 1.00 95.19 332 ASP A O 1
ATOM 2619 N N . SER A 1 333 ? -7.668 -0.073 20.585 1.00 97.19 333 SER A N 1
ATOM 2620 C CA . SER A 1 333 ? -8.965 0.330 20.058 1.00 97.19 333 SER A CA 1
ATOM 2621 C C . SER A 1 333 ? -9.454 -0.658 19.012 1.00 97.19 333 SER A C 1
ATOM 2623 O O . SER A 1 333 ? -8.683 -1.184 18.206 1.00 97.19 333 SER A O 1
ATOM 2625 N N . CYS A 1 334 ? -10.761 -0.883 18.990 1.00 98.12 334 CYS A N 1
ATOM 2626 C CA . CYS A 1 334 ? -11.405 -1.631 17.924 1.00 98.12 334 CYS A CA 1
ATOM 2627 C C . CYS A 1 334 ? -12.864 -1.207 17.751 1.00 98.12 334 CYS A C 1
ATOM 2629 O O . CYS A 1 334 ? -13.449 -0.525 18.593 1.00 98.12 334 CYS A O 1
ATOM 2631 N N . ILE A 1 335 ? -13.462 -1.636 16.647 1.00 98.44 335 ILE A N 1
ATOM 2632 C CA . ILE A 1 335 ? -14.911 -1.620 16.460 1.00 98.44 335 ILE A CA 1
ATOM 2633 C C . ILE A 1 335 ? -15.331 -3.068 16.281 1.00 98.44 335 ILE A C 1
ATOM 2635 O O . ILE A 1 335 ? -14.865 -3.735 15.355 1.00 98.44 335 ILE A O 1
ATOM 2639 N N . VAL A 1 336 ? -16.191 -3.554 17.169 1.00 97.81 336 VAL A N 1
ATOM 2640 C CA . VAL A 1 336 ? -16.759 -4.896 17.058 1.00 97.81 336 VAL A CA 1
ATOM 2641 C C . VAL A 1 336 ? -18.090 -4.790 16.341 1.00 97.81 336 VAL A C 1
ATOM 2643 O O . VAL A 1 336 ? -18.957 -4.011 16.734 1.00 97.81 336 VAL A O 1
ATOM 2646 N N . GLN A 1 337 ? -18.249 -5.586 15.294 1.00 97.19 337 GLN A N 1
ATOM 2647 C CA . GLN A 1 337 ? -19.500 -5.718 14.579 1.00 97.19 337 GLN A CA 1
ATOM 2648 C C . GLN A 1 337 ? -20.161 -7.046 14.926 1.00 97.19 337 GLN A C 1
ATOM 2650 O O . GLN A 1 337 ? -19.526 -8.102 14.894 1.00 97.19 337 GLN A O 1
ATOM 2655 N N . CYS A 1 338 ? -21.443 -6.993 15.260 1.00 95.06 338 CYS A N 1
ATOM 2656 C CA . CYS A 1 338 ? -22.220 -8.161 15.637 1.00 95.06 338 CYS A CA 1
ATOM 2657 C C . CYS A 1 338 ? -23.623 -8.122 15.033 1.00 95.06 338 CYS A C 1
ATOM 2659 O O . CYS A 1 338 ? -24.127 -7.059 14.672 1.00 95.06 338 CYS A O 1
ATOM 2661 N N . CYS A 1 339 ? -24.247 -9.294 14.924 1.00 91.75 339 CYS A N 1
ATOM 2662 C CA . CYS A 1 339 ? -25.656 -9.407 14.565 1.00 91.75 339 CYS A CA 1
ATOM 2663 C C . CYS A 1 339 ? -26.510 -9.517 15.828 1.00 91.75 339 CYS A C 1
ATOM 2665 O O . CYS A 1 339 ? -26.322 -10.444 16.620 1.00 91.75 339 CYS A O 1
ATOM 2667 N N . VAL A 1 340 ? -27.466 -8.601 15.981 1.00 85.62 340 VAL A N 1
ATOM 2668 C CA . VAL A 1 340 ? -28.462 -8.596 17.059 1.00 85.62 340 VAL A CA 1
ATOM 2669 C C . VAL A 1 340 ? -29.841 -8.561 16.409 1.00 85.62 340 VAL A C 1
ATOM 2671 O O . VAL A 1 340 ? -30.147 -7.610 15.702 1.00 85.62 340 VAL A O 1
ATOM 2674 N N . ALA A 1 341 ? -30.653 -9.604 16.617 1.00 82.94 341 ALA A N 1
ATOM 2675 C CA . ALA A 1 341 ? -31.997 -9.720 16.032 1.00 82.94 341 ALA A CA 1
ATOM 2676 C C . ALA A 1 341 ? -32.046 -9.425 14.511 1.00 82.94 341 ALA A C 1
ATOM 2678 O O . ALA A 1 341 ? -32.880 -8.657 14.048 1.00 82.94 341 ALA A O 1
ATOM 2679 N N . ASP A 1 342 ? -31.121 -10.025 13.753 1.00 84.88 342 ASP A N 1
ATOM 2680 C CA . ASP A 1 342 ? -30.927 -9.849 12.301 1.00 84.88 342 ASP A CA 1
ATOM 2681 C C . ASP A 1 342 ? -30.442 -8.459 11.838 1.00 84.88 342 ASP A C 1
ATOM 2683 O O . ASP A 1 342 ? -30.190 -8.259 10.649 1.00 84.88 342 ASP A O 1
ATOM 2687 N N . GLU A 1 343 ? -30.202 -7.519 12.754 1.00 90.44 343 GLU A N 1
ATOM 2688 C CA . GLU A 1 343 ? -29.575 -6.233 12.446 1.00 90.44 343 GLU A CA 1
ATOM 2689 C C . GLU A 1 343 ? -28.060 -6.274 12.674 1.00 90.44 343 GLU A C 1
ATOM 2691 O O . GLU A 1 343 ? -27.560 -6.866 13.634 1.00 90.44 343 GLU A O 1
ATOM 2696 N N . THR A 1 344 ? -27.308 -5.621 11.784 1.00 93.88 344 THR A N 1
ATOM 2697 C CA . THR A 1 344 ? -25.859 -5.443 11.945 1.00 93.88 344 THR A CA 1
ATOM 2698 C C . THR A 1 344 ? -25.590 -4.200 12.778 1.00 93.88 344 THR A C 1
ATOM 2700 O O . THR A 1 344 ? -25.947 -3.087 12.384 1.00 93.88 344 THR A O 1
ATOM 2703 N N . VAL A 1 345 ? -24.928 -4.397 13.914 1.00 95.50 345 VAL A N 1
ATOM 2704 C CA . VAL A 1 345 ? -24.609 -3.348 14.878 1.00 95.50 345 VAL A CA 1
ATOM 2705 C C . VAL A 1 345 ? -23.096 -3.242 15.032 1.00 95.50 345 VAL A C 1
ATOM 2707 O O . VAL A 1 345 ? -22.424 -4.247 15.271 1.00 95.50 345 VAL A O 1
ATOM 2710 N N . SER A 1 346 ? -22.556 -2.029 14.917 1.00 97.56 346 SER A N 1
ATOM 2711 C CA . SER A 1 346 ? -21.133 -1.739 15.136 1.00 97.56 346 SER A CA 1
ATOM 2712 C C . SER A 1 346 ? -20.939 -0.955 16.427 1.00 97.56 346 SER A C 1
ATOM 2714 O O . SER A 1 346 ? -21.579 0.076 16.630 1.00 97.56 346 SER A O 1
ATOM 2716 N N . ILE A 1 347 ? -20.038 -1.432 17.286 1.00 97.75 347 ILE A N 1
ATOM 2717 C CA . ILE A 1 347 ? -19.848 -0.900 18.637 1.00 97.75 347 ILE A CA 1
ATOM 2718 C C . ILE A 1 347 ? -18.365 -0.611 18.861 1.00 97.75 347 ILE A C 1
ATOM 2720 O O . ILE A 1 347 ? -17.544 -1.533 18.780 1.00 97.75 347 ILE A O 1
ATOM 2724 N N . PRO A 1 348 ? -17.988 0.646 19.140 1.00 98.25 348 PRO A N 1
ATOM 2725 C CA . PRO A 1 348 ? -16.644 0.974 19.588 1.00 98.25 348 PRO A CA 1
ATOM 2726 C C . PRO A 1 348 ? -16.313 0.242 20.889 1.00 98.25 348 PRO A C 1
ATOM 2728 O O . PRO A 1 348 ? -17.079 0.278 21.852 1.00 98.25 348 PRO A O 1
ATOM 2731 N N . ALA A 1 349 ? -15.168 -0.426 20.918 1.00 98.19 349 ALA A N 1
ATOM 2732 C CA . ALA A 1 349 ? -14.786 -1.314 22.003 1.00 98.19 349 ALA A CA 1
ATOM 2733 C C . ALA A 1 349 ? -13.274 -1.289 22.228 1.00 98.19 349 ALA A C 1
ATOM 2735 O O . ALA A 1 349 ? -12.504 -0.755 21.428 1.00 98.19 349 ALA A O 1
ATOM 2736 N N . VAL A 1 350 ? -12.840 -1.911 23.317 1.00 97.75 350 VAL A N 1
ATOM 2737 C CA . VAL A 1 350 ? -11.422 -2.126 23.602 1.00 97.75 350 VAL A CA 1
ATOM 2738 C C . VAL A 1 350 ? -11.084 -3.599 23.422 1.00 97.75 350 VAL A C 1
ATOM 2740 O O . VAL A 1 350 ? -11.858 -4.482 23.799 1.00 97.75 350 VAL A O 1
ATOM 2743 N N . ARG A 1 351 ? -9.907 -3.864 22.860 1.00 95.38 351 ARG A N 1
ATOM 2744 C CA . ARG A 1 351 ? -9.334 -5.201 22.768 1.00 95.38 351 ARG A CA 1
ATOM 2745 C C . ARG A 1 351 ? -7.899 -5.205 23.245 1.00 95.38 351 ARG A C 1
ATOM 2747 O O . ARG A 1 351 ? -7.140 -4.279 22.981 1.00 95.38 351 ARG A O 1
ATOM 2754 N N . VAL A 1 352 ? -7.504 -6.285 23.895 1.00 94.12 352 VAL A N 1
ATOM 2755 C CA . VAL A 1 352 ? -6.135 -6.459 24.372 1.00 94.12 352 VAL A CA 1
ATOM 2756 C C . VAL A 1 352 ? -5.646 -7.845 24.030 1.00 94.12 352 VAL A C 1
ATOM 2758 O O . VAL A 1 352 ? -6.359 -8.840 24.182 1.00 94.12 352 VAL A O 1
ATOM 2761 N N . LEU A 1 353 ? -4.402 -7.907 23.573 1.00 92.62 353 LEU A N 1
ATOM 2762 C CA . LEU A 1 353 ? -3.716 -9.172 23.422 1.00 92.62 353 LEU A CA 1
ATOM 2763 C C . LEU A 1 353 ? -3.015 -9.471 24.736 1.00 92.62 353 LEU A C 1
ATOM 2765 O O . LEU A 1 353 ? -2.088 -8.752 25.111 1.00 92.62 353 LEU A O 1
ATOM 2769 N N . THR A 1 354 ? -3.446 -10.524 25.417 1.00 90.44 354 THR A N 1
ATOM 2770 C CA . THR A 1 354 ? -2.746 -11.016 26.599 1.00 90.44 354 THR A CA 1
ATOM 2771 C C . THR A 1 354 ? -1.889 -12.219 26.242 1.00 90.44 354 THR A C 1
ATOM 2773 O O . THR A 1 354 ? -2.192 -12.945 25.293 1.00 90.44 354 THR A O 1
ATOM 2776 N N . SER A 1 355 ? -0.812 -12.426 26.995 1.00 84.25 355 SER A N 1
ATOM 2777 C CA . SER A 1 355 ? 0.012 -13.625 26.909 1.00 84.25 355 SER A CA 1
ATOM 2778 C C . SER A 1 355 ? 0.106 -14.321 28.253 1.00 84.25 355 SER A C 1
ATOM 2780 O O . SER A 1 355 ? -0.026 -13.681 29.296 1.00 84.25 355 SER A O 1
ATOM 2782 N N . THR A 1 356 ? 0.442 -15.609 28.244 1.00 74.56 356 THR A N 1
ATOM 2783 C CA . THR A 1 356 ? 0.839 -16.306 29.469 1.00 74.56 356 THR A CA 1
ATOM 2784 C C . THR A 1 356 ? 1.973 -15.530 30.138 1.00 74.56 356 THR A C 1
ATOM 2786 O O . THR A 1 356 ? 2.957 -15.190 29.471 1.00 74.56 356 THR A O 1
ATOM 2789 N N . ARG A 1 357 ? 1.845 -15.222 31.436 1.00 71.06 357 ARG A N 1
ATOM 2790 C CA . ARG A 1 357 ? 2.912 -14.530 32.169 1.00 71.06 357 ARG A CA 1
ATOM 2791 C C . ARG A 1 357 ? 4.213 -15.328 32.031 1.00 71.06 357 ARG A C 1
ATOM 2793 O O . ARG A 1 357 ? 4.189 -16.551 32.226 1.00 71.06 357 ARG A O 1
ATOM 2800 N N . PRO A 1 358 ? 5.347 -14.682 31.705 1.00 65.44 358 PRO A N 1
ATOM 2801 C CA . PRO A 1 358 ? 6.624 -15.371 31.726 1.00 65.44 358 PRO A CA 1
ATOM 2802 C C . PRO A 1 358 ? 6.826 -15.943 33.130 1.00 65.44 358 PRO A C 1
ATOM 2804 O O . PRO A 1 358 ? 6.683 -15.233 34.124 1.00 65.44 358 PRO A O 1
ATOM 2807 N N . ARG A 1 359 ? 7.126 -17.244 33.221 1.00 60.16 359 ARG A N 1
ATOM 2808 C CA . ARG A 1 359 ? 7.501 -17.875 34.490 1.00 60.16 359 ARG A CA 1
ATOM 2809 C C . ARG A 1 359 ? 8.845 -17.287 34.908 1.00 60.16 359 ARG A C 1
ATOM 2811 O O . ARG A 1 359 ? 9.888 -17.781 34.490 1.00 60.16 359 ARG A O 1
ATOM 2818 N N . ILE A 1 360 ? 8.820 -16.195 35.664 1.00 58.16 360 ILE A N 1
ATOM 2819 C CA . ILE A 1 360 ? 10.024 -15.628 36.263 1.00 58.16 360 ILE A CA 1
ATOM 2820 C C . ILE A 1 360 ? 10.529 -16.683 37.253 1.00 58.16 360 ILE A C 1
ATOM 2822 O O . ILE A 1 360 ? 9.860 -16.990 38.239 1.00 58.16 360 ILE A O 1
ATOM 2826 N N . LEU A 1 361 ? 11.667 -17.310 36.941 1.00 49.31 361 LEU A N 1
ATOM 2827 C CA . LEU A 1 361 ? 12.383 -18.151 37.897 1.00 49.31 361 LEU A CA 1
ATOM 2828 C C . LEU A 1 361 ? 12.739 -17.265 39.093 1.00 49.31 361 LEU A C 1
ATOM 2830 O O . LEU A 1 361 ? 13.211 -16.152 38.900 1.00 49.31 361 LEU A O 1
ATOM 2834 N N . ALA A 1 362 ? 12.461 -17.756 40.300 1.00 47.09 362 ALA A N 1
ATOM 2835 C CA . ALA A 1 362 ? 12.388 -17.021 41.566 1.00 47.09 362 ALA A CA 1
ATOM 2836 C C . ALA A 1 362 ? 13.711 -16.417 42.096 1.00 47.09 362 ALA A C 1
ATOM 2838 O O . ALA A 1 362 ? 13.879 -16.284 43.303 1.00 47.09 362 ALA A O 1
ATOM 2839 N N . ASN A 1 363 ? 14.636 -16.038 41.219 1.00 48.50 363 ASN A N 1
ATOM 2840 C CA . ASN A 1 363 ? 15.801 -15.233 41.547 1.00 48.50 363 ASN A CA 1
ATOM 2841 C C . ASN A 1 363 ? 15.696 -13.929 40.769 1.00 48.50 363 ASN A C 1
ATOM 2843 O O . ASN A 1 363 ? 16.026 -13.890 39.591 1.00 48.50 363 ASN A O 1
ATOM 2847 N N . ASP A 1 364 ? 15.138 -12.908 41.405 1.00 45.66 364 ASP A N 1
ATOM 2848 C CA . ASP A 1 364 ? 15.770 -11.595 41.522 1.00 45.66 364 ASP A CA 1
ATOM 2849 C C . ASP A 1 364 ? 14.777 -10.650 42.212 1.00 45.66 364 ASP A C 1
ATOM 2851 O O . ASP A 1 364 ? 13.572 -10.683 41.956 1.00 45.66 364 ASP A O 1
ATOM 2855 N N . GLU A 1 365 ? 15.304 -9.796 43.087 1.00 48.91 365 GLU A N 1
ATOM 2856 C CA . GLU A 1 365 ? 14.642 -8.687 43.786 1.00 48.91 365 GLU A CA 1
ATOM 2857 C C . GLU A 1 365 ? 14.154 -7.594 42.807 1.00 48.91 365 GLU A C 1
ATOM 2859 O O . GLU A 1 365 ? 14.464 -6.411 42.946 1.00 48.91 365 GLU A O 1
ATOM 2864 N N . ILE A 1 366 ? 13.422 -7.970 41.755 1.00 50.62 366 ILE A N 1
ATOM 2865 C CA . ILE A 1 366 ? 12.999 -7.049 40.705 1.00 50.62 366 ILE A CA 1
ATOM 2866 C C . ILE A 1 366 ? 11.587 -6.562 40.996 1.00 50.62 366 ILE A C 1
ATOM 2868 O O . ILE A 1 366 ? 10.616 -7.297 40.859 1.00 50.62 366 ILE A O 1
ATOM 2872 N N . ALA A 1 367 ? 11.559 -5.292 41.396 1.00 48.88 367 ALA A N 1
ATOM 2873 C CA . ALA A 1 367 ? 10.466 -4.345 41.576 1.00 48.88 367 ALA A CA 1
ATOM 2874 C C . ALA A 1 367 ? 9.014 -4.810 41.275 1.00 48.88 367 ALA A C 1
ATOM 2876 O O . ALA A 1 367 ? 8.736 -5.334 40.191 1.00 48.88 367 ALA A O 1
ATOM 2877 N N . PRO A 1 368 ? 8.043 -4.452 42.145 1.00 51.69 368 PRO A N 1
ATOM 2878 C CA . PRO A 1 368 ? 6.603 -4.674 41.931 1.00 51.69 368 PRO A CA 1
ATOM 2879 C C . PRO A 1 368 ? 6.036 -4.026 40.648 1.00 51.69 368 PRO A C 1
ATOM 2881 O O . PRO A 1 368 ? 4.925 -4.350 40.237 1.00 51.69 368 PRO A O 1
ATOM 2884 N N . ASP A 1 369 ? 6.807 -3.180 39.959 1.00 47.81 369 ASP A N 1
ATOM 2885 C CA . ASP A 1 369 ? 6.449 -2.559 38.677 1.00 47.81 369 ASP A CA 1
ATOM 2886 C C . ASP A 1 369 ? 6.425 -3.529 37.475 1.00 47.81 369 ASP A C 1
ATOM 2888 O O . ASP A 1 369 ? 6.003 -3.141 36.387 1.00 47.81 369 ASP A O 1
ATOM 2892 N N . ARG A 1 370 ? 6.835 -4.800 37.630 1.00 54.50 370 ARG A N 1
ATOM 2893 C CA . ARG A 1 370 ? 6.787 -5.806 36.543 1.00 54.50 370 ARG A CA 1
ATOM 2894 C C . ARG A 1 370 ? 5.442 -6.527 36.368 1.00 54.50 370 ARG A C 1
ATOM 2896 O O . ARG A 1 370 ? 5.344 -7.383 35.489 1.00 54.50 370 ARG A O 1
ATOM 2903 N N . VAL A 1 371 ? 4.412 -6.196 37.154 1.00 66.00 371 VAL A N 1
ATOM 2904 C CA . VAL A 1 371 ? 3.080 -6.834 37.043 1.00 66.00 371 VAL A CA 1
ATOM 2905 C C . VAL A 1 371 ? 2.366 -6.453 35.736 1.00 66.00 371 VAL A C 1
ATOM 2907 O O . VAL A 1 371 ? 1.678 -7.290 35.153 1.00 66.00 371 VAL A O 1
ATOM 2910 N N . PHE A 1 372 ? 2.595 -5.238 35.224 1.00 79.44 372 PHE A N 1
ATOM 2911 C CA . PHE A 1 372 ? 1.963 -4.731 34.002 1.00 79.44 372 PHE A CA 1
ATOM 2912 C C . PHE A 1 372 ? 3.024 -4.456 32.921 1.00 79.44 372 PHE A C 1
ATOM 2914 O O . PHE A 1 372 ? 3.847 -3.553 33.097 1.00 79.44 372 PHE A O 1
ATOM 2921 N N . PRO A 1 373 ? 3.055 -5.201 31.799 1.00 82.06 373 PRO A N 1
ATOM 2922 C CA . PRO A 1 373 ? 3.990 -4.929 30.713 1.00 82.06 373 PRO A CA 1
ATOM 2923 C C . PRO A 1 373 ? 3.715 -3.564 30.066 1.00 82.06 373 PRO A C 1
ATOM 2925 O O . PRO A 1 373 ? 2.559 -3.140 29.989 1.00 82.06 373 PRO A O 1
ATOM 2928 N N . PRO A 1 374 ? 4.739 -2.885 29.518 1.00 83.25 374 PRO A N 1
ATOM 2929 C CA . PRO A 1 374 ? 4.504 -1.679 28.742 1.00 83.25 374 PRO A CA 1
ATOM 2930 C C . PRO A 1 374 ? 3.716 -2.009 27.467 1.00 83.25 374 PRO A C 1
ATOM 2932 O O . PRO A 1 374 ? 3.942 -3.039 26.815 1.00 83.25 374 PRO A O 1
ATOM 2935 N N . ARG A 1 375 ? 2.809 -1.105 27.083 1.00 83.50 375 ARG A N 1
ATOM 2936 C CA . ARG A 1 375 ? 2.098 -1.165 25.799 1.00 83.50 375 ARG A CA 1
ATOM 2937 C C . ARG A 1 375 ? 3.120 -1.212 24.657 1.00 83.50 375 ARG A C 1
ATOM 2939 O O . ARG A 1 375 ? 4.129 -0.513 24.696 1.00 83.50 375 ARG A O 1
ATOM 2946 N N . GLY A 1 376 ? 2.879 -2.044 23.645 1.00 79.56 376 GLY A N 1
ATOM 2947 C CA . GLY A 1 376 ? 3.829 -2.215 22.538 1.00 79.56 376 GLY A CA 1
ATOM 2948 C C . GLY A 1 376 ? 4.822 -3.369 22.695 1.00 79.56 376 GLY A C 1
ATOM 2949 O O . GLY A 1 376 ? 5.623 -3.588 21.788 1.00 79.56 376 GLY A O 1
ATOM 2950 N N . SER A 1 377 ? 4.789 -4.109 23.807 1.00 80.31 377 SER A N 1
ATOM 2951 C CA . SER A 1 377 ? 5.696 -5.242 24.034 1.00 80.31 377 SER A CA 1
ATOM 2952 C C . SER A 1 377 ? 5.478 -6.386 23.034 1.00 80.31 377 SER A C 1
ATOM 2954 O O . SER A 1 377 ? 4.358 -6.653 22.593 1.00 80.31 377 SER A O 1
ATOM 2956 N N . SER A 1 378 ? 6.557 -7.092 22.686 1.00 78.56 378 SER A N 1
ATOM 2957 C CA . SER A 1 378 ? 6.484 -8.331 21.904 1.00 78.56 378 SER A CA 1
ATOM 2958 C C . SER A 1 378 ? 5.786 -9.443 22.688 1.00 78.56 378 SER A C 1
ATOM 2960 O O . SER A 1 378 ? 5.958 -9.539 23.901 1.00 78.56 378 SER A O 1
ATOM 2962 N N . ASN A 1 379 ? 5.063 -10.318 21.994 1.00 83.50 379 ASN A N 1
ATOM 2963 C CA . ASN A 1 379 ? 4.364 -11.454 22.596 1.00 83.50 379 ASN A CA 1
ATOM 2964 C C . ASN A 1 379 ? 5.166 -12.775 22.519 1.00 83.50 379 ASN A C 1
ATOM 2966 O O . ASN A 1 379 ? 6.162 -12.886 21.804 1.00 83.50 379 ASN A O 1
ATOM 2970 N N . HIS A 1 380 ? 4.710 -13.795 23.255 1.00 81.44 380 HIS A N 1
ATOM 2971 C CA . HIS A 1 380 ? 5.367 -15.107 23.395 1.00 81.44 380 HIS A CA 1
ATOM 2972 C C . HIS A 1 380 ? 4.961 -16.149 22.329 1.00 81.44 380 HIS A C 1
ATOM 2974 O O . HIS A 1 380 ? 5.053 -17.357 22.566 1.00 81.44 380 HIS A O 1
ATOM 2980 N N . GLY A 1 381 ? 4.523 -15.698 21.150 1.00 84.75 381 GLY A N 1
ATOM 2981 C CA . GLY A 1 381 ? 4.103 -16.568 20.047 1.00 84.75 381 GLY A CA 1
ATOM 2982 C C . GLY A 1 381 ? 2.614 -16.952 20.072 1.00 84.75 381 GLY A C 1
ATOM 2983 O O . GLY A 1 381 ? 1.951 -16.774 21.093 1.00 84.75 381 GLY A O 1
ATOM 2984 N N . PRO A 1 382 ? 2.089 -17.516 18.966 1.00 85.50 382 PRO A N 1
ATOM 2985 C CA . PRO A 1 382 ? 0.650 -17.709 18.730 1.00 85.50 382 PRO A CA 1
ATOM 2986 C C . PRO A 1 382 ? -0.033 -18.694 19.688 1.00 85.50 382 PRO A C 1
ATOM 2988 O O . PRO A 1 382 ? -1.233 -18.595 19.905 1.00 85.50 382 PRO A O 1
ATOM 2991 N N . LEU A 1 383 ? 0.715 -19.633 20.275 1.00 85.88 383 LEU A N 1
ATOM 2992 C CA . LEU A 1 383 ? 0.170 -20.647 21.190 1.00 85.88 383 LEU A CA 1
ATOM 2993 C C . LEU A 1 383 ? -0.040 -20.133 22.621 1.00 85.88 383 LEU A C 1
ATOM 2995 O O . LEU A 1 383 ? -0.675 -20.806 23.425 1.00 85.88 383 LEU A O 1
ATOM 2999 N N . ASN A 1 384 ? 0.526 -18.972 22.950 1.00 86.12 384 ASN A N 1
ATOM 3000 C CA . ASN A 1 384 ? 0.575 -18.439 24.312 1.00 86.12 384 ASN A CA 1
ATOM 3001 C C . ASN A 1 384 ? -0.140 -17.094 24.425 1.00 86.12 384 ASN A C 1
ATOM 3003 O O . ASN A 1 384 ? 0.177 -16.314 25.321 1.00 86.12 384 ASN A O 1
ATOM 3007 N N . VAL A 1 385 ? -1.028 -16.781 23.483 1.00 90.81 385 VAL A N 1
ATOM 3008 C CA . VAL A 1 385 ? -1.733 -15.502 23.426 1.00 90.81 385 VAL A CA 1
ATOM 3009 C C . VAL A 1 385 ? -3.223 -15.701 23.203 1.00 90.81 385 VAL A C 1
ATOM 3011 O O . VAL A 1 385 ? -3.642 -16.616 22.497 1.00 90.81 385 VAL A O 1
ATOM 3014 N N . SER A 1 386 ? -4.026 -14.807 23.769 1.00 92.62 386 SER A N 1
ATOM 3015 C CA . SER A 1 386 ? -5.452 -14.721 23.467 1.00 92.62 386 SER A CA 1
ATOM 3016 C C . SER A 1 386 ? -5.899 -13.270 23.414 1.00 92.62 386 SER A C 1
ATOM 3018 O O . SER A 1 386 ? -5.383 -12.410 24.134 1.00 92.62 386 SER A O 1
ATOM 3020 N N . TRP A 1 387 ? -6.889 -13.004 22.569 1.00 94.75 387 TRP A N 1
ATOM 3021 C CA . TRP A 1 387 ? -7.579 -11.726 22.583 1.00 94.75 387 TRP A CA 1
ATOM 3022 C C . TRP A 1 387 ? -8.625 -11.699 23.690 1.00 94.75 387 TRP A C 1
ATOM 3024 O O . TRP A 1 387 ? -9.377 -12.658 23.861 1.00 94.75 387 TRP A O 1
ATOM 3034 N N . TYR A 1 388 ? -8.686 -10.579 24.396 1.00 95.75 388 TYR A N 1
ATOM 3035 C CA . TYR A 1 388 ? -9.806 -10.207 25.246 1.00 95.75 388 TYR A CA 1
ATOM 3036 C C . TYR A 1 388 ? -10.432 -8.936 24.698 1.00 95.75 388 TYR A C 1
ATOM 3038 O O . TYR A 1 388 ? -9.718 -8.018 24.297 1.00 95.75 388 TYR A O 1
ATOM 3046 N N . TYR A 1 389 ? -11.755 -8.895 24.695 1.00 97.31 389 TYR A N 1
ATOM 3047 C CA . TYR A 1 389 ? -12.546 -7.752 24.269 1.00 97.31 389 TYR A CA 1
ATOM 3048 C C . TYR A 1 389 ? -13.423 -7.302 25.428 1.00 97.31 389 TYR A C 1
ATOM 3050 O O . TYR A 1 389 ? -14.023 -8.140 26.105 1.00 97.31 389 TYR A O 1
ATOM 3058 N N . TRP A 1 390 ? -13.531 -5.989 25.614 1.00 97.88 390 TRP A N 1
ATOM 3059 C CA . TRP A 1 390 ? -14.547 -5.390 26.469 1.00 97.88 390 TRP A CA 1
ATOM 3060 C C . TRP A 1 390 ? -15.392 -4.423 25.653 1.00 97.88 390 TRP A C 1
ATOM 3062 O O . TRP A 1 390 ? -14.889 -3.444 25.096 1.00 97.88 390 TRP A O 1
ATOM 3072 N N . ILE A 1 391 ? -16.687 -4.721 25.582 1.00 97.44 391 ILE A N 1
ATOM 3073 C CA . ILE A 1 391 ? -17.678 -3.889 24.902 1.00 97.44 391 ILE A CA 1
ATOM 3074 C C . ILE A 1 391 ? -18.513 -3.180 25.971 1.00 97.44 391 ILE A C 1
ATOM 3076 O O . ILE A 1 391 ? -19.036 -3.864 26.855 1.00 97.44 391 ILE A O 1
ATOM 3080 N N . PRO A 1 392 ? -18.652 -1.846 25.925 1.00 97.19 392 PRO A N 1
ATOM 3081 C CA . PRO A 1 392 ? -19.535 -1.140 26.845 1.00 97.19 392 PRO A CA 1
ATOM 3082 C C . PRO A 1 392 ? -20.983 -1.596 26.626 1.00 97.19 392 PRO A C 1
ATOM 3084 O O . PRO A 1 392 ? -21.428 -1.735 25.487 1.00 97.19 392 PRO A O 1
ATOM 3087 N N . CYS A 1 393 ? -21.722 -1.856 27.701 1.00 95.31 393 CYS A N 1
ATOM 3088 C CA . CYS A 1 393 ? -23.112 -2.326 27.621 1.00 95.31 393 CYS A CA 1
ATOM 3089 C C . CYS A 1 393 ? -24.066 -1.619 28.595 1.00 95.31 393 CYS A C 1
ATOM 3091 O O . CYS A 1 393 ? -25.207 -2.032 28.796 1.00 95.31 393 CYS A O 1
ATOM 3093 N N . GLY A 1 394 ? -23.586 -0.548 29.213 1.00 92.88 394 GLY A N 1
ATOM 3094 C CA . GLY A 1 394 ? -24.323 0.286 30.143 1.00 92.88 394 GLY A CA 1
ATOM 3095 C C . GLY A 1 394 ? -23.362 1.084 31.025 1.00 92.88 394 GLY A C 1
ATOM 3096 O O . GLY A 1 394 ? -22.155 0.812 31.032 1.00 92.88 394 GLY A O 1
ATOM 3097 N N . PRO A 1 395 ? -23.873 2.018 31.841 1.00 93.19 395 PRO A N 1
ATOM 3098 C CA . PRO A 1 395 ? -23.050 2.781 32.773 1.00 93.19 395 PRO A CA 1
ATOM 3099 C C . PRO A 1 395 ? -22.298 1.867 33.755 1.00 93.19 395 PRO A C 1
ATOM 3101 O O . PRO A 1 395 ? -22.911 1.214 34.600 1.00 93.19 395 PRO A O 1
ATOM 3104 N N . GLY A 1 396 ? -20.966 1.822 33.639 1.00 93.88 396 GLY A N 1
ATOM 3105 C CA . GLY A 1 396 ? -20.090 0.984 34.472 1.00 93.88 396 GLY A CA 1
ATOM 3106 C C . GLY A 1 396 ? -20.244 -0.527 34.246 1.00 93.88 396 GLY A C 1
ATOM 3107 O O . GLY A 1 396 ? -19.876 -1.320 35.120 1.00 93.88 396 GLY A O 1
ATOM 3108 N N . LEU A 1 397 ? -20.833 -0.925 33.110 1.00 95.94 397 LEU A N 1
ATOM 3109 C CA . LEU A 1 397 ? -21.054 -2.313 32.718 1.00 95.94 397 LEU A CA 1
ATOM 3110 C C . LEU A 1 397 ? -20.326 -2.646 31.414 1.00 95.94 397 LEU A C 1
ATOM 3112 O O . LEU A 1 397 ? -20.329 -1.881 30.447 1.00 95.94 397 LEU A O 1
ATOM 3116 N N . TRP A 1 398 ? -19.752 -3.844 31.388 1.00 97.25 398 TRP A N 1
ATOM 3117 C CA . TRP A 1 398 ? -18.930 -4.353 30.302 1.00 97.25 398 TRP A CA 1
ATOM 3118 C C . TRP A 1 398 ? -19.347 -5.758 29.905 1.00 97.25 398 TRP A C 1
ATOM 3120 O O . TRP A 1 398 ? -19.655 -6.594 30.752 1.00 97.25 398 TRP A O 1
ATOM 3130 N N . LEU A 1 399 ? -19.275 -6.049 28.614 1.00 96.00 399 LEU A N 1
ATOM 3131 C CA . LEU A 1 399 ? -19.287 -7.405 28.088 1.00 96.00 399 LEU A CA 1
ATOM 3132 C C . LEU A 1 399 ? -17.852 -7.840 27.859 1.00 96.00 399 LEU A C 1
ATOM 3134 O O . LEU A 1 399 ? -17.199 -7.355 26.936 1.00 96.00 399 LEU A O 1
ATOM 3138 N N . GLN A 1 400 ? -17.373 -8.755 28.695 1.00 96.50 400 GLN A N 1
ATOM 3139 C CA . GLN A 1 400 ? -16.090 -9.404 28.494 1.00 96.50 400 GLN A CA 1
ATOM 3140 C C . GLN A 1 400 ? -16.260 -10.606 27.568 1.00 96.50 400 GLN A C 1
ATOM 3142 O O . GLN A 1 400 ? -17.070 -11.494 27.836 1.00 96.50 400 GLN A O 1
ATOM 3147 N N . MET A 1 401 ? -15.443 -10.668 26.523 1.00 95.44 401 MET A N 1
ATOM 3148 C CA . MET A 1 401 ? -15.312 -11.841 25.664 1.00 95.44 401 MET A CA 1
ATOM 3149 C C . MET A 1 401 ? -13.847 -12.230 25.519 1.00 95.44 401 MET A C 1
ATOM 3151 O O . MET A 1 401 ? -12.972 -11.369 25.440 1.00 95.44 401 MET A O 1
ATOM 3155 N N . GLN A 1 402 ? -13.594 -13.531 25.435 1.00 94.31 402 GLN A N 1
ATOM 3156 C CA . GLN A 1 402 ? -12.277 -14.097 25.171 1.00 94.31 402 GLN A CA 1
ATOM 3157 C C . GLN A 1 402 ? -12.297 -14.818 23.820 1.00 94.31 402 GLN A C 1
ATOM 3159 O O . GLN A 1 402 ? -13.269 -15.494 23.486 1.00 94.31 402 GLN A O 1
ATOM 3164 N N . GLY A 1 403 ? -11.235 -14.651 23.034 1.00 90.88 403 GLY A N 1
ATOM 3165 C CA . GLY A 1 403 ? -11.031 -15.394 21.793 1.00 90.88 403 GLY A CA 1
ATOM 3166 C C . GLY A 1 403 ? -10.437 -16.784 22.031 1.00 90.88 403 GLY A C 1
ATOM 3167 O O . GLY A 1 403 ? -9.568 -16.960 22.888 1.00 90.88 403 GLY A O 1
ATOM 3168 N N . ASP A 1 404 ? -10.840 -17.748 21.207 1.00 89.06 404 ASP A N 1
ATOM 3169 C CA . ASP A 1 404 ? -10.349 -19.126 21.222 1.00 89.06 404 ASP A CA 1
ATOM 3170 C C . ASP A 1 404 ? -9.172 -19.268 20.249 1.00 89.06 404 ASP A C 1
ATOM 3172 O O . ASP A 1 404 ? -9.366 -19.242 19.035 1.00 89.06 404 ASP A O 1
ATOM 3176 N N . ASN A 1 405 ? -7.941 -19.444 20.744 1.00 84.50 405 ASN A N 1
ATOM 3177 C CA . ASN A 1 405 ? -6.738 -19.545 19.896 1.00 84.50 405 ASN A CA 1
ATOM 3178 C C . ASN A 1 405 ? -6.635 -18.391 18.878 1.00 84.50 405 ASN A C 1
ATOM 3180 O O . ASN A 1 405 ? -6.483 -18.628 17.681 1.00 84.50 405 ASN A O 1
ATOM 3184 N N . LEU A 1 406 ? -6.776 -17.150 19.360 1.00 87.50 406 LEU A N 1
ATOM 3185 C CA . LEU A 1 406 ? -6.849 -15.908 18.569 1.00 87.50 406 LEU A CA 1
ATOM 3186 C C . LEU A 1 406 ? -8.103 -15.741 17.698 1.00 87.50 406 LEU A C 1
ATOM 3188 O O . LEU A 1 406 ? -8.308 -14.645 17.180 1.00 87.50 406 LEU A O 1
ATOM 3192 N N . ARG A 1 407 ? -8.963 -16.760 17.590 1.00 90.12 407 ARG A N 1
ATOM 3193 C CA . ARG A 1 407 ? -10.222 -16.677 16.849 1.00 90.12 407 ARG A CA 1
ATOM 3194 C C . ARG A 1 407 ? -11.312 -16.022 17.681 1.00 90.12 407 ARG A C 1
ATOM 3196 O O . ARG A 1 407 ? -11.559 -16.402 18.824 1.00 90.12 407 ARG A O 1
ATOM 3203 N N . PHE A 1 408 ? -11.995 -15.062 17.089 1.00 91.38 408 PHE A N 1
ATOM 3204 C CA . PHE A 1 408 ? -13.008 -14.229 17.704 1.00 91.38 408 PHE A CA 1
ATOM 3205 C C . PHE A 1 408 ? -14.297 -14.114 16.879 1.00 91.38 408 PHE A C 1
ATOM 3207 O O . PHE A 1 408 ? -15.361 -13.932 17.465 1.00 91.38 408 PHE A O 1
ATOM 3214 N N . LEU A 1 409 ? -14.264 -14.316 15.561 1.00 95.44 409 LEU A N 1
ATOM 3215 C CA . LEU A 1 409 ? -15.469 -14.269 14.722 1.00 95.44 409 LEU A CA 1
ATOM 3216 C C . LEU A 1 409 ? -16.427 -15.439 15.005 1.00 95.44 409 LEU A C 1
ATOM 3218 O O . LEU A 1 409 ? -16.003 -16.521 15.414 1.00 95.44 409 LEU A O 1
ATOM 3222 N N . GLY A 1 410 ? -17.722 -15.235 14.761 1.00 94.88 410 GLY A N 1
ATOM 3223 C CA . GLY A 1 410 ? -18.799 -16.201 14.986 1.00 94.88 410 GLY A CA 1
ATOM 3224 C C . GLY A 1 410 ? -19.487 -16.065 16.348 1.00 94.88 410 GLY A C 1
ATOM 3225 O O . GLY A 1 410 ? -19.413 -15.032 17.014 1.00 94.88 410 GLY A O 1
ATOM 3226 N N . SER A 1 411 ? -20.187 -17.123 16.769 1.00 94.44 411 SER A N 1
ATOM 3227 C CA . SER A 1 411 ? -20.916 -17.140 18.043 1.00 94.44 411 SER A CA 1
ATOM 3228 C C . SER A 1 411 ? -19.951 -17.182 19.231 1.00 94.44 411 SER A C 1
ATOM 3230 O O . SER A 1 411 ? -19.196 -18.141 19.393 1.00 94.44 411 SER A O 1
ATOM 3232 N N . ARG A 1 412 ? -20.043 -16.185 20.111 1.00 93.75 412 ARG A N 1
ATOM 3233 C CA . ARG A 1 412 ? -19.249 -16.034 21.335 1.00 93.75 412 ARG A CA 1
ATOM 3234 C C . ARG A 1 412 ? -20.137 -15.932 22.565 1.00 93.75 412 ARG A C 1
ATOM 3236 O O . ARG A 1 412 ? -21.259 -15.436 22.489 1.00 93.75 412 ARG A O 1
ATOM 3243 N N . SER A 1 413 ? -19.630 -16.431 23.691 1.00 93.00 413 SER A N 1
ATOM 3244 C CA . SER A 1 413 ? -20.220 -16.165 25.003 1.00 93.00 413 SER A CA 1
ATOM 3245 C C . SER A 1 413 ? -19.542 -14.937 25.597 1.00 93.00 413 SER A C 1
ATOM 3247 O O . SER A 1 413 ? -18.313 -14.857 25.613 1.00 93.00 413 SER A O 1
ATOM 3249 N N . ALA A 1 414 ? -20.343 -13.987 26.056 1.00 94.38 414 ALA A N 1
ATOM 3250 C CA . ALA A 1 414 ? -19.903 -12.761 26.689 1.00 94.38 414 ALA A CA 1
ATOM 3251 C C . ALA A 1 414 ? -20.408 -12.721 28.128 1.00 94.38 414 ALA A C 1
ATOM 3253 O O . ALA A 1 414 ? -21.586 -12.968 28.389 1.00 94.38 414 ALA A O 1
ATOM 3254 N N . LYS A 1 415 ? -19.525 -12.375 29.061 1.00 95.81 415 LYS A N 1
ATOM 3255 C CA . LYS A 1 415 ? -19.868 -12.216 30.472 1.00 95.81 415 LYS A CA 1
ATOM 3256 C C . LYS A 1 415 ? -20.132 -10.748 30.776 1.00 95.81 415 LYS A C 1
ATOM 3258 O O . LYS A 1 415 ? -19.294 -9.899 30.485 1.00 95.81 415 LYS A O 1
ATOM 3263 N N . VAL A 1 416 ? -21.274 -10.459 31.391 1.00 96.50 416 VAL A N 1
ATOM 3264 C CA . VAL A 1 416 ? -21.598 -9.126 31.904 1.00 96.50 416 VAL A CA 1
ATOM 3265 C C . VAL A 1 416 ? -20.802 -8.891 33.184 1.00 96.50 416 VAL A C 1
ATOM 3267 O O . VAL A 1 416 ? -20.841 -9.700 34.113 1.00 96.50 416 VAL A O 1
ATOM 3270 N N . MET A 1 417 ? -20.072 -7.784 33.228 1.00 96.38 417 MET A N 1
ATOM 3271 C CA . MET A 1 417 ? -19.179 -7.423 34.319 1.00 96.38 417 MET A CA 1
ATOM 3272 C C . MET A 1 417 ? -19.365 -5.967 34.727 1.00 96.38 417 MET A C 1
ATOM 3274 O O . MET A 1 417 ? -19.581 -5.105 33.884 1.00 96.38 417 MET A O 1
ATOM 3278 N N . THR A 1 418 ? -19.234 -5.679 36.018 1.00 97.19 418 THR A N 1
ATOM 3279 C CA . THR A 1 418 ? -19.129 -4.306 36.530 1.00 97.19 418 THR A CA 1
ATOM 3280 C C . THR A 1 418 ? -17.693 -3.791 36.440 1.00 97.19 418 THR A C 1
ATOM 3282 O O . THR A 1 418 ? -16.755 -4.588 36.389 1.00 97.19 418 THR A O 1
ATOM 3285 N N . ASP A 1 419 ? -17.492 -2.473 36.515 1.00 97.62 419 ASP A N 1
ATOM 3286 C CA . ASP A 1 419 ? -16.156 -1.850 36.600 1.00 97.62 419 ASP A CA 1
ATOM 3287 C C . ASP A 1 419 ? -15.248 -2.505 37.651 1.00 97.62 419 ASP A C 1
ATOM 3289 O O . ASP A 1 419 ? -14.066 -2.758 37.403 1.00 97.62 419 ASP A O 1
ATOM 3293 N N . ASN A 1 420 ? -15.807 -2.830 38.820 1.00 97.50 420 ASN A N 1
ATOM 3294 C CA . ASN A 1 420 ? -15.073 -3.481 39.905 1.00 97.50 420 ASN A CA 1
ATOM 3295 C C . ASN A 1 420 ? -14.632 -4.896 39.517 1.00 97.50 420 ASN A C 1
ATOM 3297 O O . ASN A 1 420 ? -13.514 -5.300 39.824 1.00 97.50 420 ASN A O 1
ATOM 3301 N N . GLN A 1 421 ? -15.495 -5.649 38.831 1.00 96.75 421 GLN A N 1
ATOM 3302 C CA . GLN A 1 421 ? -15.165 -6.995 38.365 1.00 96.75 421 GLN A CA 1
ATOM 3303 C C . GLN A 1 421 ? -14.122 -6.954 37.247 1.00 96.75 421 GLN A C 1
ATOM 3305 O O . GLN A 1 421 ? -13.198 -7.761 37.260 1.00 96.75 421 GLN A O 1
ATOM 3310 N N . VAL A 1 422 ? -14.238 -6.014 36.304 1.00 96.25 422 VAL A N 1
ATOM 3311 C CA . VAL A 1 422 ? -13.242 -5.820 35.242 1.00 96.25 422 VAL A CA 1
ATOM 3312 C C . VAL A 1 422 ? -11.892 -5.444 35.843 1.00 96.25 422 VAL A C 1
ATOM 3314 O O . VAL A 1 422 ? -10.883 -6.055 35.508 1.00 96.25 422 VAL A O 1
ATOM 3317 N N . THR A 1 423 ? -11.875 -4.511 36.795 1.00 96.12 423 THR A N 1
ATOM 3318 C CA . THR A 1 423 ? -10.656 -4.102 37.506 1.00 96.12 423 THR A CA 1
ATOM 3319 C C . THR A 1 423 ? -10.029 -5.271 38.265 1.00 96.12 423 THR A C 1
ATOM 3321 O O . THR A 1 423 ? -8.830 -5.499 38.143 1.00 96.12 423 THR A O 1
ATOM 3324 N N . ALA A 1 424 ? -10.829 -6.067 38.981 1.00 94.44 424 ALA A N 1
ATOM 3325 C CA . ALA A 1 424 ? -10.339 -7.258 39.676 1.00 94.44 424 ALA A CA 1
ATOM 3326 C C . ALA A 1 424 ? -9.716 -8.282 38.712 1.00 94.44 424 ALA A C 1
ATOM 3328 O O . ALA A 1 424 ? -8.717 -8.914 39.037 1.00 94.44 424 ALA A O 1
ATOM 3329 N N . VAL A 1 425 ? -10.286 -8.420 37.516 1.00 93.19 425 VAL A N 1
ATOM 3330 C CA . VAL A 1 425 ? -9.788 -9.323 36.478 1.00 93.19 425 VAL A CA 1
ATOM 3331 C C . VAL A 1 425 ? -8.505 -8.797 35.816 1.00 93.19 425 VAL A C 1
ATOM 3333 O O . VAL A 1 425 ? -7.585 -9.577 35.591 1.00 93.19 425 VAL A O 1
ATOM 3336 N N . LEU A 1 426 ? -8.392 -7.487 35.569 1.00 92.06 426 LEU A N 1
ATOM 3337 C CA . LEU A 1 426 ? -7.164 -6.853 35.063 1.00 92.06 426 LEU A CA 1
ATOM 3338 C C . LEU A 1 426 ? -6.006 -6.920 36.070 1.00 92.06 426 LEU A C 1
ATOM 3340 O O . LEU A 1 426 ? -4.856 -7.093 35.677 1.00 92.06 426 LEU A O 1
ATOM 3344 N N . GLN A 1 427 ? -6.311 -6.791 37.363 1.00 90.00 427 GLN A N 1
ATOM 3345 C CA . GLN A 1 427 ? -5.335 -6.875 38.456 1.00 90.00 427 GLN A CA 1
ATOM 3346 C C . GLN A 1 427 ? -5.023 -8.316 38.875 1.00 90.00 427 GLN A C 1
ATOM 3348 O O . GLN A 1 427 ? -4.077 -8.544 39.630 1.00 90.00 427 GLN A O 1
ATOM 3353 N N . GLY A 1 428 ? -5.813 -9.281 38.402 1.00 85.81 428 GLY A N 1
ATOM 3354 C CA . GLY A 1 428 ? -5.614 -10.698 38.664 1.00 85.81 428 GLY A CA 1
ATOM 3355 C C . GLY A 1 428 ? -4.369 -11.261 37.977 1.00 85.81 428 GLY A C 1
ATOM 3356 O O . GLY A 1 428 ? -3.749 -10.638 37.115 1.00 85.81 428 GLY A O 1
ATOM 3357 N N . ASP A 1 429 ? -4.010 -12.491 38.340 1.00 78.25 429 ASP A N 1
ATOM 3358 C CA . ASP A 1 429 ? -2.809 -13.151 37.813 1.00 78.25 429 ASP A CA 1
ATOM 3359 C C . ASP A 1 429 ? -2.989 -13.785 36.426 1.00 78.25 429 ASP A C 1
ATOM 3361 O O . ASP A 1 429 ? -2.016 -14.212 35.801 1.00 78.25 429 ASP A O 1
ATOM 3365 N N . GLU A 1 430 ? -4.225 -13.825 35.931 1.00 79.06 430 GLU A N 1
ATOM 3366 C CA . GLU A 1 430 ? -4.594 -14.509 34.689 1.00 79.06 430 GLU A CA 1
ATOM 3367 C C . GLU A 1 430 ? -4.230 -13.715 33.430 1.00 79.06 430 GLU A C 1
ATOM 3369 O O . GLU A 1 430 ? -4.060 -14.306 32.363 1.00 79.06 430 GLU A O 1
ATOM 3374 N N . MET A 1 431 ? -4.065 -12.392 33.542 1.00 85.38 431 MET A N 1
ATOM 3375 C CA . MET A 1 431 ? -3.718 -11.526 32.418 1.00 85.38 431 MET A CA 1
ATOM 3376 C C . MET A 1 431 ? -2.355 -10.854 32.582 1.00 85.38 431 MET A C 1
ATOM 3378 O O . MET A 1 431 ? -1.949 -10.399 33.653 1.00 85.38 431 MET A O 1
ATOM 3382 N N . PHE A 1 432 ? -1.641 -10.784 31.461 1.00 88.00 432 PHE A N 1
ATOM 3383 C CA . PHE A 1 432 ? -0.434 -9.986 31.280 1.00 88.00 432 PHE A CA 1
ATOM 3384 C C . PHE A 1 432 ? -0.723 -8.883 30.258 1.00 88.00 432 PHE A C 1
ATOM 3386 O O . PHE A 1 432 ? -0.551 -9.076 29.053 1.00 88.00 432 PHE A O 1
ATOM 3393 N N . VAL A 1 433 ? -1.264 -7.759 30.730 1.00 89.88 433 VAL A N 1
ATOM 3394 C CA . VAL A 1 433 ? -1.678 -6.608 29.906 1.00 89.88 433 VAL A CA 1
ATOM 3395 C C . VAL A 1 433 ? -1.243 -5.299 30.557 1.00 89.88 433 VAL A C 1
ATOM 3397 O O . VAL A 1 433 ? -0.974 -5.264 31.750 1.00 89.88 433 VAL A O 1
ATOM 3400 N N . SER A 1 434 ? -1.181 -4.210 29.791 1.00 89.81 434 SER A N 1
ATOM 3401 C CA . SER A 1 434 ? -0.747 -2.903 30.306 1.00 89.81 434 SER A CA 1
ATOM 3402 C C . SER A 1 434 ? -1.799 -2.164 31.142 1.00 89.81 434 SER A C 1
ATOM 3404 O O . SER A 1 434 ? -1.473 -1.133 31.721 1.00 89.81 434 SER A O 1
ATOM 3406 N N . PHE A 1 435 ? -3.046 -2.645 31.159 1.00 92.38 435 PHE A N 1
ATOM 3407 C CA . PHE A 1 435 ? -4.179 -1.964 31.786 1.00 92.38 435 PHE A CA 1
ATOM 3408 C C . PHE A 1 435 ? -4.298 -2.277 33.274 1.00 92.38 435 PHE A C 1
ATOM 3410 O O . PHE A 1 435 ? -4.211 -3.440 33.663 1.00 92.38 435 PHE A O 1
ATOM 3417 N N . ARG A 1 436 ? -4.550 -1.250 34.089 1.00 91.62 436 ARG A N 1
ATOM 3418 C CA . ARG A 1 436 ? -4.632 -1.366 35.557 1.00 91.62 436 ARG A CA 1
ATOM 3419 C C . ARG A 1 436 ? -6.054 -1.439 36.098 1.00 91.62 436 ARG A C 1
ATOM 3421 O O . ARG A 1 436 ? -6.276 -2.026 37.158 1.00 91.62 436 ARG A O 1
ATOM 3428 N N . ASP A 1 437 ? -6.996 -0.808 35.408 1.00 95.00 437 ASP A N 1
ATOM 3429 C CA . ASP A 1 437 ? -8.381 -0.677 35.848 1.00 95.00 437 ASP A CA 1
ATOM 3430 C C . ASP A 1 437 ? -9.346 -0.432 34.674 1.00 95.00 437 ASP A C 1
ATOM 3432 O O . ASP A 1 437 ? -8.944 -0.214 33.527 1.00 95.00 437 ASP A O 1
ATOM 3436 N N . ALA A 1 438 ? -10.647 -0.479 34.968 1.00 96.38 438 ALA A N 1
ATOM 3437 C CA . ALA A 1 438 ? -11.700 -0.237 33.983 1.00 96.38 438 ALA A CA 1
ATOM 3438 C C . ALA A 1 438 ? -11.710 1.205 33.432 1.00 96.38 438 ALA A C 1
ATOM 3440 O O . ALA A 1 438 ? -12.181 1.438 32.321 1.00 96.38 438 ALA A O 1
ATOM 3441 N N . LYS A 1 439 ? -11.161 2.188 34.158 1.00 97.12 439 LYS A N 1
ATOM 3442 C CA . LYS A 1 439 ? -11.134 3.591 33.717 1.00 97.12 439 LYS A CA 1
ATOM 3443 C C . LYS A 1 439 ? -10.154 3.790 32.559 1.00 97.12 439 LYS A C 1
ATOM 3445 O O . LYS A 1 439 ? -10.435 4.555 31.629 1.00 97.12 439 LYS A O 1
ATOM 3450 N N . GLU A 1 440 ? -9.022 3.093 32.581 1.00 95.88 440 GLU A N 1
ATOM 3451 C CA . GLU A 1 440 ? -8.098 3.067 31.445 1.00 95.88 440 GLU A CA 1
ATOM 3452 C C . GLU A 1 440 ? -8.751 2.439 30.199 1.00 95.88 440 GLU A C 1
ATOM 3454 O O . GLU A 1 440 ? -8.556 2.949 29.092 1.00 95.88 440 GLU A O 1
ATOM 3459 N N . LEU A 1 441 ? -9.589 1.405 30.366 1.00 96.56 441 LEU A N 1
ATOM 3460 C CA . LEU A 1 441 ? -10.381 0.833 29.268 1.00 96.56 441 LEU A CA 1
ATOM 3461 C C . LEU A 1 441 ? -11.385 1.844 28.699 1.00 96.56 441 LEU A C 1
ATOM 3463 O O . LEU A 1 441 ? -11.444 2.012 27.481 1.00 96.56 441 LEU A O 1
ATOM 3467 N N . SER A 1 442 ? -12.110 2.581 29.550 1.00 97.06 442 SER A N 1
ATOM 3468 C CA . SER A 1 442 ? -13.029 3.642 29.103 1.00 97.06 442 SER A CA 1
ATOM 3469 C C . SER A 1 442 ? -12.327 4.696 28.248 1.00 97.06 442 SER A C 1
ATOM 3471 O O . SER A 1 442 ? -12.871 5.140 27.242 1.00 97.06 442 SER A O 1
ATOM 3473 N N . THR A 1 443 ? -11.086 5.050 28.591 1.00 96.81 443 THR A N 1
ATOM 3474 C CA . THR A 1 443 ? -10.285 6.010 27.809 1.00 96.81 443 THR A CA 1
ATOM 3475 C C . THR A 1 443 ? -10.001 5.491 26.393 1.00 96.81 443 THR A C 1
ATOM 3477 O O . THR A 1 443 ? -10.028 6.254 25.428 1.00 96.81 443 THR A O 1
ATOM 3480 N N . VAL A 1 444 ? -9.769 4.184 26.242 1.00 97.19 444 VAL A N 1
ATOM 3481 C CA . VAL A 1 444 ? -9.570 3.552 24.928 1.00 97.19 444 VAL A CA 1
ATOM 3482 C C . VAL A 1 444 ? -10.879 3.434 24.151 1.00 97.19 444 VAL A C 1
ATOM 3484 O O . VAL A 1 444 ? -10.880 3.588 22.928 1.00 97.19 444 VAL A O 1
ATOM 3487 N N . VAL A 1 445 ? -12.003 3.204 24.831 1.00 97.81 445 VAL A N 1
ATOM 3488 C CA . VAL A 1 445 ? -13.329 3.222 24.197 1.00 97.81 445 VAL A CA 1
ATOM 3489 C C . VAL A 1 445 ? -13.634 4.602 23.621 1.00 97.81 445 VAL A C 1
ATOM 3491 O O . VAL A 1 445 ? -14.082 4.672 22.481 1.00 97.81 445 VAL A O 1
ATOM 3494 N N . GLU A 1 446 ? -13.317 5.694 24.322 1.00 97.38 446 GLU A N 1
ATOM 3495 C CA . GLU A 1 446 ? -13.473 7.051 23.772 1.00 97.38 446 GLU A CA 1
ATOM 3496 C C . GLU A 1 446 ? -12.646 7.263 22.498 1.00 97.38 446 GLU A C 1
ATOM 3498 O O . GLU A 1 446 ? -13.171 7.732 21.486 1.00 97.38 446 GLU A O 1
ATOM 3503 N N . ALA A 1 447 ? -11.380 6.831 22.495 1.00 97.12 447 ALA A N 1
ATOM 3504 C CA . ALA A 1 447 ? -10.550 6.870 21.289 1.00 97.12 447 ALA A CA 1
ATOM 3505 C C . ALA A 1 447 ? -11.148 6.016 20.153 1.00 97.12 447 ALA A C 1
ATOM 3507 O O . ALA A 1 447 ? -11.118 6.411 18.987 1.00 97.12 447 ALA A O 1
ATOM 3508 N N . SER A 1 448 ? -11.748 4.872 20.491 1.00 98.12 448 SER A N 1
ATOM 3509 C CA . SER A 1 448 ? -12.432 3.994 19.533 1.00 98.12 448 SER A CA 1
ATOM 3510 C C . SER A 1 448 ? -13.702 4.640 18.973 1.00 98.12 448 SER A C 1
ATOM 3512 O O . SER A 1 448 ? -13.983 4.494 17.786 1.00 98.12 448 SER A O 1
ATOM 3514 N N . ARG A 1 449 ? -14.462 5.384 19.793 1.00 97.62 449 ARG A N 1
ATOM 3515 C CA . ARG A 1 449 ? -15.656 6.141 19.375 1.00 97.62 449 ARG A CA 1
ATOM 3516 C C . ARG A 1 449 ? -15.281 7.244 18.397 1.00 97.62 449 ARG A C 1
ATOM 3518 O O . ARG A 1 449 ? -15.909 7.379 17.348 1.00 97.62 449 ARG A O 1
ATOM 3525 N N . GLU A 1 450 ? -14.235 8.001 18.710 1.00 97.06 450 GLU A N 1
ATOM 3526 C CA . GLU A 1 450 ? -13.740 9.057 17.831 1.00 97.06 450 GLU A CA 1
ATOM 3527 C C . GLU A 1 450 ? -13.207 8.487 16.504 1.00 97.06 450 GLU A C 1
ATOM 3529 O O . GLU A 1 450 ? -13.599 8.953 15.431 1.00 97.06 450 GLU A O 1
ATOM 3534 N N . ALA A 1 451 ? -12.413 7.411 16.555 1.00 96.88 451 ALA A N 1
ATOM 3535 C CA . ALA A 1 451 ? -11.935 6.716 15.360 1.00 96.88 451 ALA A CA 1
ATOM 3536 C C . ALA A 1 451 ? -13.075 6.109 14.529 1.00 96.88 451 ALA A C 1
ATOM 3538 O O . ALA A 1 451 ? -13.012 6.117 13.301 1.00 96.88 451 ALA A O 1
ATOM 3539 N N . CYS A 1 452 ? -14.136 5.615 15.173 1.00 97.25 452 CYS A N 1
ATOM 3540 C CA . CYS A 1 452 ? -15.327 5.110 14.496 1.00 97.25 452 CYS A CA 1
ATOM 3541 C C . CYS A 1 452 ? -16.028 6.212 13.696 1.00 97.25 452 CYS A C 1
ATOM 3543 O O . CYS A 1 452 ? -16.317 6.012 12.517 1.00 97.25 452 CYS A O 1
ATOM 3545 N N . ARG A 1 453 ? -16.215 7.404 14.279 1.00 96.38 453 ARG A N 1
ATOM 3546 C CA . ARG A 1 453 ? -16.779 8.563 13.564 1.00 96.38 453 ARG A CA 1
ATOM 3547 C C . ARG A 1 453 ? -15.921 8.949 12.355 1.00 96.38 453 ARG A C 1
ATOM 3549 O O . ARG A 1 453 ? -16.457 9.104 11.260 1.00 96.38 453 ARG A O 1
ATOM 3556 N N . ALA A 1 454 ? -14.597 9.003 12.526 1.00 94.62 454 ALA A N 1
ATOM 3557 C CA . ALA A 1 454 ? -13.669 9.254 11.423 1.00 94.62 454 ALA A CA 1
ATOM 3558 C C . ALA A 1 454 ? -13.746 8.164 10.335 1.00 94.62 454 ALA A C 1
ATOM 3560 O O . ALA A 1 454 ? -13.710 8.467 9.145 1.00 94.62 454 ALA A O 1
ATOM 3561 N N . ALA A 1 455 ? -13.901 6.893 10.715 1.00 95.56 455 ALA A N 1
ATOM 3562 C CA . ALA A 1 455 ? -14.019 5.785 9.771 1.00 95.56 455 ALA A CA 1
ATOM 3563 C C . ALA A 1 455 ? -15.328 5.814 8.966 1.00 95.56 455 ALA A C 1
ATOM 3565 O O . ALA A 1 455 ? -15.307 5.533 7.767 1.00 95.56 455 ALA A O 1
ATOM 3566 N N . ILE A 1 456 ? -16.447 6.195 9.589 1.00 94.81 456 ILE A N 1
ATOM 3567 C CA . ILE A 1 456 ? -17.737 6.384 8.906 1.00 94.81 456 ILE A CA 1
ATOM 3568 C C . ILE A 1 456 ? -17.619 7.503 7.867 1.00 94.81 456 ILE A C 1
ATOM 3570 O O . ILE A 1 456 ? -17.967 7.308 6.703 1.00 94.81 456 ILE A O 1
ATOM 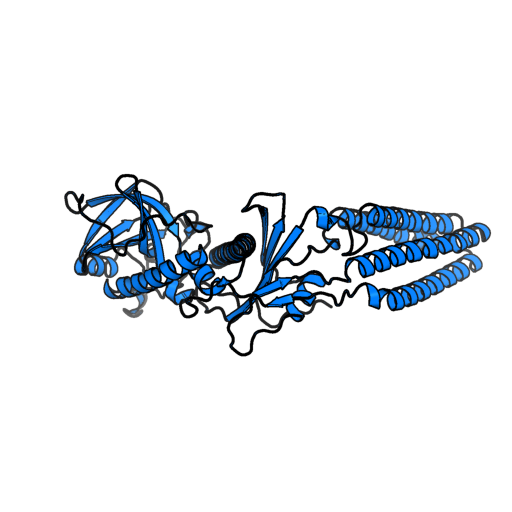3574 N N . ASN A 1 457 ? -17.057 8.645 8.260 1.00 92.38 457 ASN A N 1
ATOM 3575 C CA . ASN A 1 457 ? -16.877 9.797 7.378 1.00 92.38 457 ASN A CA 1
ATOM 3576 C C . ASN A 1 457 ? -15.860 9.540 6.258 1.00 92.38 457 ASN A C 1
ATOM 3578 O O . ASN A 1 457 ? -15.995 10.075 5.160 1.00 92.38 457 ASN A O 1
ATOM 3582 N N . PHE A 1 458 ? -14.859 8.695 6.509 1.00 91.75 458 PHE A N 1
ATOM 3583 C CA . PHE A 1 458 ? -13.911 8.236 5.495 1.00 91.75 458 PHE A CA 1
ATOM 3584 C C . PHE A 1 458 ? -14.526 7.224 4.513 1.00 91.75 458 PHE A C 1
ATOM 3586 O O . PHE A 1 458 ? -14.061 7.076 3.378 1.00 91.75 458 PHE A O 1
ATOM 3593 N N . LYS A 1 459 ? -15.565 6.495 4.935 1.00 90.88 459 LYS A N 1
ATOM 3594 C CA . LYS A 1 459 ? -16.302 5.582 4.060 1.00 90.88 459 LYS A CA 1
ATOM 3595 C C . LYS A 1 459 ? -17.267 6.332 3.135 1.00 90.88 459 LYS A C 1
ATOM 3597 O O . LYS A 1 459 ? -17.358 5.952 1.965 1.00 90.88 459 LYS A O 1
ATOM 3602 N N . ALA A 1 460 ? -17.951 7.348 3.667 1.00 83.38 460 ALA A N 1
ATOM 3603 C CA . ALA A 1 460 ? -18.913 8.197 2.959 1.00 83.38 460 ALA A CA 1
ATOM 3604 C C . ALA A 1 460 ? -18.280 8.984 1.798 1.00 83.38 460 ALA A C 1
ATOM 3606 O O . ALA A 1 460 ? -18.969 9.186 0.775 1.00 83.38 460 ALA A O 1
#